Protein AF-A0A6A4ZHP5-F1 (afdb_monomer_lite)

Structure (mmCIF, N/CA/C/O backbone):
data_AF-A0A6A4ZHP5-F1
#
_entry.id   AF-A0A6A4ZHP5-F1
#
loop_
_atom_site.group_PDB
_atom_site.id
_atom_site.type_symbol
_atom_site.label_atom_id
_atom_site.label_alt_id
_atom_site.label_comp_id
_atom_site.label_asym_id
_atom_site.label_entity_id
_atom_site.label_seq_id
_atom_site.pdbx_PDB_ins_code
_atom_site.Cartn_x
_atom_site.Cartn_y
_atom_site.Cartn_z
_atom_site.occupancy
_atom_site.B_iso_or_equiv
_atom_site.auth_seq_id
_atom_site.auth_comp_id
_atom_site.auth_asym_id
_atom_site.auth_atom_id
_atom_site.pdbx_PDB_model_num
ATOM 1 N N . MET A 1 1 ? -19.945 21.975 -15.668 1.00 64.31 1 MET A N 1
ATOM 2 C CA . MET A 1 1 ? -19.377 21.337 -14.462 1.00 64.31 1 MET A CA 1
ATOM 3 C C . MET A 1 1 ? -17.873 21.334 -14.611 1.00 64.31 1 MET A C 1
ATOM 5 O O . MET A 1 1 ? -17.403 20.970 -15.682 1.00 64.31 1 MET A O 1
ATOM 9 N N . THR A 1 2 ? -17.141 21.791 -13.599 1.00 82.12 2 THR A N 1
ATOM 10 C CA . THR A 1 2 ? -15.675 21.732 -13.594 1.00 82.12 2 THR A CA 1
ATOM 11 C C . THR A 1 2 ? -15.256 20.281 -13.380 1.00 82.12 2 THR A C 1
ATOM 13 O O . THR A 1 2 ? -15.701 19.656 -12.421 1.00 82.12 2 THR A O 1
ATOM 16 N N . VAL A 1 3 ? -14.464 19.745 -14.304 1.00 91.56 3 VAL A N 1
ATOM 17 C CA . VAL A 1 3 ? -13.894 18.395 -14.232 1.00 91.56 3 VAL A CA 1
ATOM 18 C C . VAL A 1 3 ? -12.444 18.547 -13.797 1.00 91.56 3 VAL A C 1
ATOM 20 O O . VAL A 1 3 ? -11.725 19.368 -14.368 1.00 91.56 3 VAL A O 1
ATOM 23 N N . MET A 1 4 ? -12.025 17.795 -12.784 1.00 93.75 4 MET A N 1
ATOM 24 C CA . MET A 1 4 ? -10.679 17.873 -12.210 1.00 93.75 4 MET A CA 1
ATOM 25 C C . MET A 1 4 ? -10.037 16.482 -12.173 1.00 93.75 4 MET A C 1
ATOM 27 O O . MET A 1 4 ? -10.766 15.489 -12.105 1.00 93.75 4 MET A O 1
ATOM 31 N N . PRO A 1 5 ? -8.698 16.371 -12.219 1.00 94.12 5 PRO A N 1
ATOM 32 C CA . PRO A 1 5 ? -8.021 15.100 -11.975 1.00 94.12 5 PRO A CA 1
ATOM 33 C C . PRO A 1 5 ? -8.357 14.546 -10.586 1.00 94.12 5 PRO A C 1
ATOM 35 O O . PRO A 1 5 ? -8.621 15.308 -9.654 1.00 94.12 5 PRO A O 1
ATOM 38 N N . THR A 1 6 ? -8.336 13.221 -10.441 1.00 92.00 6 THR A N 1
ATOM 39 C CA . THR A 1 6 ? -8.418 12.595 -9.111 1.00 92.00 6 THR A CA 1
ATOM 40 C C . THR A 1 6 ? -7.219 12.986 -8.245 1.00 92.00 6 THR A C 1
ATOM 42 O O . THR A 1 6 ? -6.143 13.257 -8.776 1.00 92.00 6 THR A O 1
ATOM 45 N N . GLU A 1 7 ? -7.366 12.940 -6.915 1.00 89.81 7 GLU A N 1
ATOM 46 C CA . GLU A 1 7 ? -6.247 13.123 -5.969 1.00 89.81 7 GLU A CA 1
ATOM 47 C C . GLU A 1 7 ? -5.027 12.278 -6.368 1.00 89.81 7 GLU A C 1
ATOM 49 O O . GLU A 1 7 ? -3.909 12.780 -6.464 1.00 89.81 7 GLU A O 1
ATOM 54 N N . MET A 1 8 ? -5.279 11.010 -6.696 1.00 90.25 8 MET A N 1
ATOM 55 C CA . MET A 1 8 ? -4.262 10.035 -7.081 1.00 90.25 8 MET A CA 1
ATOM 56 C C . MET A 1 8 ? -3.507 10.410 -8.358 1.00 90.25 8 MET A C 1
ATOM 58 O O . MET A 1 8 ? -2.338 10.055 -8.503 1.00 90.25 8 MET A O 1
ATOM 62 N N . ASP A 1 9 ? -4.164 11.098 -9.295 1.00 92.44 9 ASP A N 1
ATOM 63 C CA . ASP A 1 9 ? -3.526 11.577 -10.520 1.00 92.44 9 ASP A CA 1
ATOM 64 C C . ASP A 1 9 ? -2.782 12.897 -10.320 1.00 92.44 9 ASP A C 1
ATOM 66 O O . ASP A 1 9 ? -1.749 13.091 -10.955 1.00 92.44 9 ASP A O 1
ATOM 70 N N . VAL A 1 10 ? -3.250 13.781 -9.429 1.00 94.25 10 VAL A N 1
ATOM 71 C CA . VAL A 1 10 ? -2.556 15.047 -9.121 1.00 94.25 10 VAL A CA 1
ATOM 72 C C . VAL A 1 10 ? -1.164 14.785 -8.544 1.00 94.25 10 VAL A C 1
ATOM 74 O O . VAL A 1 10 ? -0.199 15.447 -8.923 1.00 94.25 10 VAL A O 1
ATOM 77 N N . VAL A 1 11 ? -1.046 13.800 -7.652 1.00 95.06 11 VAL A N 1
ATOM 78 C CA . VAL A 1 11 ? 0.219 13.463 -6.976 1.00 95.06 11 VAL A CA 1
ATOM 79 C C . VAL A 1 11 ? 1.070 12.443 -7.741 1.00 95.06 11 VAL A C 1
ATOM 81 O O . VAL A 1 11 ? 2.135 12.020 -7.288 1.00 95.06 11 VAL A O 1
ATOM 84 N N . ARG A 1 12 ? 0.614 12.003 -8.915 1.00 94.94 12 ARG A N 1
ATOM 85 C CA . ARG A 1 12 ? 1.271 10.944 -9.675 1.00 94.94 12 ARG A CA 1
ATOM 86 C C . ARG A 1 12 ? 2.655 11.381 -10.148 1.00 94.94 12 ARG A C 1
ATOM 88 O O . ARG A 1 12 ? 2.782 12.343 -10.898 1.00 94.94 12 ARG A O 1
ATOM 95 N N . ARG A 1 13 ? 3.683 10.595 -9.805 1.00 94.88 13 ARG A N 1
ATOM 96 C CA . ARG A 1 13 ? 5.072 10.803 -10.250 1.00 94.88 13 ARG A CA 1
ATOM 97 C C . ARG A 1 13 ? 5.667 12.145 -9.801 1.00 94.88 13 ARG A C 1
ATOM 99 O O . ARG A 1 13 ? 6.522 12.677 -10.503 1.00 94.88 13 ARG A O 1
ATOM 106 N N . THR A 1 14 ? 5.248 12.690 -8.659 1.00 96.31 14 THR A N 1
ATOM 107 C CA . THR A 1 14 ? 5.722 13.993 -8.158 1.00 96.31 14 THR A CA 1
ATOM 108 C C . THR A 1 14 ? 6.628 13.902 -6.929 1.00 96.31 14 THR A C 1
ATOM 110 O O . THR A 1 14 ? 7.160 14.930 -6.511 1.00 96.31 14 THR A O 1
ATOM 113 N N . CYS A 1 15 ? 6.844 12.714 -6.351 1.00 97.81 15 CYS A N 1
ATOM 114 C CA . CYS A 1 15 ? 7.578 12.602 -5.096 1.00 97.81 15 CYS A CA 1
ATOM 115 C C . CYS A 1 15 ? 9.092 12.793 -5.280 1.00 97.81 15 CYS A C 1
ATOM 117 O O . CYS A 1 15 ? 9.663 13.744 -4.748 1.00 97.81 15 CYS A O 1
ATOM 119 N N . LEU A 1 16 ? 9.772 11.905 -6.006 1.00 97.81 16 LEU A N 1
ATOM 120 C CA . LEU A 1 16 ? 11.229 11.858 -6.140 1.00 97.81 16 LEU A CA 1
ATOM 121 C C . LEU A 1 16 ? 11.729 12.912 -7.137 1.00 97.81 16 LEU A C 1
ATOM 123 O O . LEU A 1 16 ? 11.866 12.673 -8.339 1.00 97.81 16 LEU A O 1
ATOM 127 N N . ASP A 1 17 ? 12.018 14.102 -6.626 1.00 96.31 17 ASP A N 1
ATOM 128 C CA . ASP A 1 17 ? 12.471 15.250 -7.410 1.00 96.31 17 ASP A CA 1
ATOM 129 C C . ASP A 1 17 ? 14.017 15.343 -7.526 1.00 96.31 17 ASP A C 1
ATOM 131 O O . ASP A 1 17 ? 14.753 14.649 -6.817 1.00 96.31 17 ASP A O 1
ATOM 135 N N . PRO A 1 18 ? 14.555 16.197 -8.423 1.00 96.38 18 PRO A N 1
ATOM 136 C CA . PRO A 1 18 ? 16.001 16.389 -8.557 1.00 96.38 18 PRO A CA 1
ATOM 137 C C . PRO A 1 18 ? 16.708 16.921 -7.299 1.00 96.38 18 PRO A C 1
ATOM 139 O O . PRO A 1 18 ? 17.892 16.639 -7.114 1.00 96.38 18 PRO A O 1
ATOM 142 N N . ALA A 1 19 ? 16.019 17.686 -6.446 1.00 97.19 19 ALA A N 1
ATOM 143 C CA . ALA A 1 19 ? 16.612 18.239 -5.230 1.00 97.19 19 ALA A CA 1
ATOM 144 C C . ALA A 1 19 ? 16.849 17.138 -4.188 1.00 97.19 19 ALA A C 1
ATOM 146 O O . ALA A 1 19 ? 17.916 17.093 -3.576 1.00 97.19 19 ALA A O 1
ATOM 147 N N . TRP A 1 20 ? 15.904 16.204 -4.054 1.00 97.62 20 TRP A N 1
ATOM 148 C CA . TRP A 1 20 ? 16.068 14.996 -3.255 1.00 97.62 20 TRP A CA 1
ATOM 149 C C . TRP A 1 20 ? 17.266 14.171 -3.731 1.00 97.62 20 TRP A C 1
ATOM 151 O O . TRP A 1 20 ? 18.124 13.836 -2.919 1.00 97.62 20 TRP A O 1
ATOM 161 N N . VAL A 1 21 ? 17.387 13.920 -5.042 1.00 97.81 21 VAL A N 1
ATOM 162 C CA . VAL A 1 21 ? 18.529 13.172 -5.603 1.00 97.81 21 VAL A CA 1
ATOM 163 C C . VAL A 1 21 ? 19.854 13.814 -5.204 1.00 97.81 21 VAL A C 1
ATOM 165 O O . VAL A 1 21 ? 20.741 13.124 -4.706 1.00 97.81 21 VAL A O 1
ATOM 168 N N . ALA A 1 22 ? 19.986 15.130 -5.398 1.00 97.25 22 ALA A N 1
ATOM 169 C CA . ALA A 1 22 ? 21.209 15.857 -5.073 1.00 97.25 22 ALA A CA 1
ATOM 170 C C . ALA A 1 22 ? 21.528 15.808 -3.568 1.00 97.25 22 ALA A C 1
ATOM 172 O O . ALA A 1 22 ? 22.670 15.547 -3.190 1.00 97.25 22 ALA A O 1
ATOM 173 N N . ALA A 1 23 ? 20.522 16.010 -2.712 1.00 97.38 23 ALA A N 1
ATOM 174 C CA . ALA A 1 23 ? 20.688 15.981 -1.262 1.00 97.38 23 ALA A CA 1
ATOM 175 C C . ALA A 1 23 ? 21.082 14.586 -0.751 1.00 97.38 23 ALA A C 1
ATOM 177 O O . ALA A 1 23 ? 22.018 14.455 0.039 1.00 97.38 23 ALA A O 1
ATOM 178 N N . THR A 1 24 ? 20.413 13.534 -1.227 1.00 97.44 24 THR A N 1
ATOM 179 C CA . THR A 1 24 ? 20.706 12.152 -0.831 1.00 97.44 24 THR A CA 1
ATOM 180 C C . THR A 1 24 ? 22.068 11.696 -1.356 1.00 97.44 24 THR A C 1
ATOM 182 O O . THR A 1 24 ? 22.824 11.085 -0.605 1.00 97.44 24 THR A O 1
ATOM 185 N N . ALA A 1 25 ? 22.437 12.053 -2.590 1.00 97.12 25 ALA A N 1
ATOM 186 C CA . ALA A 1 25 ? 23.766 11.778 -3.143 1.00 97.12 25 ALA A CA 1
ATOM 187 C C . ALA A 1 25 ? 24.886 12.413 -2.312 1.00 97.12 25 ALA A C 1
ATOM 189 O O . ALA A 1 25 ? 25.850 11.738 -1.950 1.00 97.12 25 ALA A O 1
ATOM 190 N N . ALA A 1 26 ? 24.720 13.690 -1.952 1.00 97.19 26 ALA A N 1
ATOM 191 C CA . ALA A 1 26 ? 25.665 14.406 -1.104 1.00 97.19 26 ALA A CA 1
ATOM 192 C C . ALA A 1 26 ? 25.759 13.783 0.296 1.00 97.19 26 ALA A C 1
ATOM 194 O O . ALA A 1 26 ? 26.859 13.562 0.796 1.00 97.19 26 ALA A O 1
ATOM 195 N N . SER A 1 27 ? 24.620 13.441 0.908 1.00 96.81 27 SER A N 1
ATOM 196 C CA . SER A 1 27 ? 24.581 12.822 2.238 1.00 96.81 27 SER A CA 1
ATOM 197 C C . SER A 1 27 ? 25.250 11.449 2.281 1.00 96.81 27 SER A C 1
ATOM 199 O O . SER A 1 27 ? 25.824 11.091 3.307 1.00 96.81 27 SER A O 1
ATOM 201 N N . LEU A 1 28 ? 25.139 10.664 1.210 1.00 95.50 28 LEU A N 1
ATOM 202 C CA . LEU A 1 28 ? 25.740 9.333 1.119 1.00 95.50 28 LEU A CA 1
ATOM 203 C C . LEU A 1 28 ? 27.168 9.364 0.559 1.00 95.50 28 LEU A C 1
ATOM 205 O O . LEU A 1 28 ? 27.837 8.334 0.565 1.00 95.50 28 LEU A O 1
ATOM 209 N N . ASN A 1 29 ? 27.637 10.525 0.091 1.00 96.56 29 ASN A N 1
ATOM 210 C CA . ASN A 1 29 ? 28.906 10.691 -0.612 1.00 96.56 29 ASN A CA 1
ATOM 211 C C . ASN A 1 29 ? 29.050 9.721 -1.804 1.00 96.56 29 ASN A C 1
ATOM 213 O O . ASN A 1 29 ? 30.068 9.047 -1.964 1.00 96.56 29 ASN A O 1
ATOM 217 N N . VAL A 1 30 ? 28.002 9.633 -2.629 1.00 95.69 30 VAL A N 1
ATOM 218 C CA . VAL A 1 30 ? 27.962 8.780 -3.827 1.00 95.69 30 VAL A CA 1
ATOM 219 C C . VAL A 1 30 ? 27.661 9.598 -5.076 1.00 95.69 30 VAL A C 1
ATOM 221 O O . VAL A 1 30 ? 26.936 10.589 -5.025 1.00 95.69 30 VAL A O 1
ATOM 224 N N . ASP A 1 31 ? 28.177 9.149 -6.218 1.00 95.50 31 ASP A N 1
ATOM 225 C CA . ASP A 1 31 ? 27.815 9.688 -7.528 1.00 95.50 31 ASP A CA 1
ATOM 226 C C . ASP A 1 31 ? 26.604 8.912 -8.099 1.00 95.50 31 ASP A C 1
ATOM 228 O O . ASP A 1 31 ? 26.705 7.701 -8.346 1.00 95.50 31 ASP A O 1
ATOM 232 N N . PRO A 1 32 ? 25.454 9.575 -8.337 1.00 94.06 32 PRO A N 1
ATOM 233 C CA . PRO A 1 32 ? 24.272 8.956 -8.945 1.00 94.06 32 PRO A CA 1
ATOM 234 C C . PRO A 1 32 ? 24.486 8.466 -10.383 1.00 94.06 32 PRO A C 1
ATOM 236 O O . PRO A 1 32 ? 23.697 7.677 -10.906 1.00 94.06 32 PRO A O 1
ATOM 239 N N . THR A 1 33 ? 25.521 8.972 -11.053 1.00 93.06 33 THR A N 1
ATOM 240 C CA . THR A 1 33 ? 25.839 8.671 -12.452 1.00 93.06 33 THR A CA 1
ATOM 241 C C . THR A 1 33 ? 26.941 7.632 -12.609 1.00 93.06 33 THR A C 1
ATOM 243 O O . THR A 1 33 ? 27.151 7.147 -13.724 1.00 93.06 33 THR A O 1
ATOM 246 N N . ALA A 1 34 ? 27.593 7.242 -11.509 1.00 96.00 34 ALA A N 1
ATOM 247 C CA . ALA A 1 34 ? 28.672 6.271 -11.534 1.00 96.00 34 ALA A CA 1
ATOM 248 C C . ALA A 1 34 ? 28.201 4.914 -12.069 1.00 96.00 34 ALA A C 1
ATOM 250 O O . ALA A 1 34 ? 27.110 4.424 -11.747 1.00 96.00 34 ALA A O 1
ATOM 251 N N . ARG A 1 35 ? 29.062 4.300 -12.881 1.00 95.69 35 ARG A N 1
ATOM 252 C CA . ARG A 1 35 ? 28.829 3.006 -13.518 1.00 95.69 35 ARG A CA 1
ATOM 253 C C . ARG A 1 35 ? 29.915 2.014 -13.140 1.00 95.69 35 ARG A C 1
ATOM 255 O O . ARG A 1 35 ? 31.073 2.384 -12.959 1.00 95.69 35 ARG A O 1
ATOM 262 N N . ASP A 1 36 ? 29.522 0.755 -13.037 1.00 96.38 36 ASP A N 1
ATOM 263 C CA . ASP A 1 36 ? 30.441 -0.359 -12.876 1.00 96.38 36 ASP A CA 1
ATOM 264 C C . ASP A 1 36 ? 31.328 -0.489 -14.131 1.00 96.38 36 ASP A C 1
ATOM 266 O O . ASP A 1 36 ? 30.802 -0.520 -15.244 1.00 96.38 36 ASP A O 1
ATOM 270 N N . PRO A 1 37 ? 32.661 -0.581 -14.005 1.00 94.81 37 PRO A N 1
ATOM 271 C CA . PRO A 1 37 ? 33.558 -0.582 -15.160 1.00 94.81 37 PRO A CA 1
ATOM 272 C C . PRO A 1 37 ? 33.481 -1.859 -16.011 1.00 94.81 37 PRO A C 1
ATOM 274 O O . PRO A 1 37 ? 33.929 -1.847 -17.155 1.00 94.81 37 PRO A O 1
ATOM 277 N N . THR A 1 38 ? 32.935 -2.957 -15.478 1.00 94.31 38 THR A N 1
ATOM 278 C CA . THR A 1 38 ? 32.876 -4.254 -16.173 1.00 94.31 38 THR A CA 1
ATOM 279 C C . THR A 1 38 ? 31.563 -4.417 -16.928 1.00 94.31 38 THR A C 1
ATOM 281 O O . THR A 1 38 ? 31.530 -4.841 -18.079 1.00 94.31 38 THR A O 1
ATOM 284 N N . THR A 1 39 ? 30.463 -4.087 -16.263 1.00 95.31 39 THR A N 1
ATOM 285 C CA . THR A 1 39 ? 29.099 -4.285 -16.756 1.00 95.31 39 THR A CA 1
ATOM 286 C C . THR A 1 39 ? 28.485 -3.003 -17.289 1.00 95.31 39 THR A C 1
ATOM 288 O O . THR A 1 39 ? 27.449 -3.061 -17.937 1.00 95.31 39 THR A O 1
ATOM 291 N N . ASN A 1 40 ? 29.078 -1.842 -17.015 1.00 95.06 40 ASN A N 1
ATOM 292 C CA . ASN A 1 40 ? 28.536 -0.522 -17.330 1.00 95.06 40 ASN A CA 1
ATOM 293 C C . ASN A 1 40 ? 27.160 -0.233 -16.693 1.00 95.06 40 ASN A C 1
ATOM 295 O O . ASN A 1 40 ? 26.507 0.743 -17.064 1.00 95.06 40 ASN A O 1
ATOM 299 N N . ALA A 1 41 ? 26.688 -1.057 -15.753 1.00 95.12 41 ALA A N 1
ATOM 300 C CA . ALA A 1 41 ? 25.452 -0.813 -15.010 1.00 95.12 41 ALA A CA 1
ATOM 301 C C . ALA A 1 41 ? 25.647 0.334 -14.010 1.00 95.12 41 ALA A C 1
ATOM 303 O O . ALA A 1 41 ? 26.755 0.549 -13.519 1.00 95.12 41 ALA A O 1
ATOM 304 N N . LYS A 1 42 ? 24.593 1.091 -13.696 1.00 93.62 42 LYS A N 1
ATOM 305 C CA . LYS A 1 42 ? 24.662 2.130 -12.661 1.00 93.62 42 LYS A CA 1
ATOM 306 C C . LYS A 1 42 ? 24.900 1.501 -11.294 1.00 93.62 42 LYS A C 1
ATOM 308 O O . LYS A 1 42 ? 24.224 0.547 -10.923 1.00 93.62 42 LYS A O 1
ATOM 313 N N . LEU A 1 43 ? 25.797 2.102 -10.515 1.00 94.12 43 LEU A N 1
ATOM 314 C CA . LEU A 1 43 ? 26.058 1.681 -9.135 1.00 94.12 43 LEU A CA 1
ATOM 315 C C . LEU A 1 43 ? 24.928 2.095 -8.179 1.00 94.12 43 LEU A C 1
ATOM 317 O O . LEU A 1 43 ? 24.649 1.391 -7.217 1.00 94.12 43 LEU A O 1
ATOM 321 N N . ASN A 1 44 ? 24.249 3.210 -8.472 1.00 94.12 44 ASN A N 1
ATOM 322 C CA . ASN A 1 44 ? 23.130 3.741 -7.686 1.00 94.12 44 ASN A CA 1
ATOM 323 C C . ASN A 1 44 ? 21.883 3.930 -8.576 1.00 94.12 44 ASN A C 1
ATOM 325 O O . ASN A 1 44 ? 21.459 5.062 -8.821 1.00 94.12 44 ASN A O 1
ATOM 329 N N . PRO A 1 45 ? 21.288 2.849 -9.118 1.00 92.38 45 PRO A N 1
ATOM 330 C CA . PRO A 1 45 ? 20.295 2.934 -10.194 1.00 92.38 45 PRO A CA 1
ATOM 331 C C . PRO A 1 45 ? 18.992 3.641 -9.795 1.00 92.38 45 PRO A C 1
ATOM 333 O O . PRO A 1 45 ? 18.285 4.141 -10.672 1.00 92.38 45 PRO A O 1
ATOM 336 N N . TYR A 1 46 ? 18.674 3.708 -8.499 1.00 93.75 46 TYR A N 1
ATOM 337 C CA . TYR A 1 46 ? 17.438 4.312 -7.981 1.00 93.75 46 TYR A CA 1
ATOM 338 C C . TYR A 1 46 ? 17.621 5.709 -7.403 1.00 93.75 46 TYR A C 1
ATOM 340 O O . TYR A 1 46 ? 16.632 6.361 -7.072 1.00 93.75 46 TYR A O 1
ATOM 348 N N . LEU A 1 47 ? 18.859 6.195 -7.308 1.00 94.38 47 LEU A N 1
ATOM 349 C CA . LEU A 1 47 ? 19.140 7.559 -6.887 1.00 94.38 47 LEU A CA 1
ATOM 350 C C . LEU A 1 47 ? 18.946 8.503 -8.079 1.00 94.38 47 LEU A C 1
ATOM 352 O O . LEU A 1 47 ? 19.885 8.986 -8.704 1.00 94.38 47 LEU A O 1
ATOM 35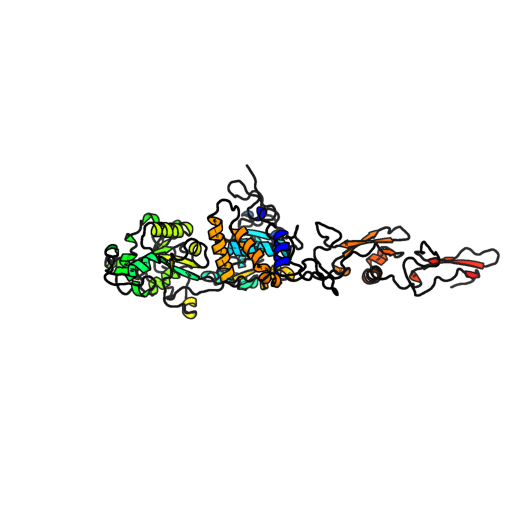6 N N . ARG A 1 48 ? 17.690 8.687 -8.469 1.00 93.00 48 ARG A N 1
ATOM 357 C CA . ARG A 1 48 ? 17.287 9.377 -9.696 1.00 93.00 48 ARG A CA 1
ATOM 358 C C . ARG A 1 48 ? 15.955 10.073 -9.493 1.00 93.00 48 ARG A C 1
ATOM 360 O O . ARG A 1 48 ? 15.166 9.675 -8.644 1.00 93.00 48 ARG A O 1
ATOM 367 N N . ARG A 1 49 ? 15.682 11.073 -10.331 1.00 94.19 49 ARG A N 1
ATOM 368 C CA . ARG A 1 49 ? 14.345 11.662 -10.386 1.00 94.19 49 ARG A CA 1
ATOM 369 C C . ARG A 1 49 ? 13.329 10.613 -10.837 1.00 94.19 49 ARG A C 1
ATOM 371 O O . ARG A 1 49 ? 13.688 9.679 -11.563 1.00 94.19 49 ARG A O 1
ATOM 378 N N . THR A 1 50 ? 12.082 10.848 -10.458 1.00 95.44 50 THR A N 1
ATOM 379 C CA . THR A 1 50 ? 10.897 10.106 -10.878 1.00 95.44 50 THR A CA 1
ATOM 380 C C . THR A 1 50 ? 10.927 9.716 -12.356 1.00 95.44 50 THR A C 1
ATOM 382 O O . THR A 1 50 ? 11.346 10.481 -13.236 1.00 95.44 50 THR A O 1
ATOM 385 N N . LEU A 1 51 ? 10.486 8.491 -12.632 1.00 94.88 51 LEU A N 1
ATOM 386 C CA . LEU A 1 51 ? 10.289 8.013 -13.989 1.00 94.88 51 LEU A CA 1
ATOM 387 C C . LEU A 1 51 ? 9.234 8.856 -14.725 1.00 94.88 51 LEU A C 1
ATOM 389 O O . LEU A 1 51 ? 8.142 9.054 -14.193 1.00 94.88 51 LEU A O 1
ATOM 393 N N . PRO A 1 52 ? 9.503 9.288 -15.970 1.00 91.12 52 PRO A N 1
ATOM 394 C CA . PRO A 1 52 ? 8.551 10.087 -16.745 1.00 91.12 52 PRO A CA 1
ATOM 395 C C . PRO A 1 52 ? 7.348 9.285 -17.273 1.00 91.12 52 PRO A C 1
ATOM 397 O O . PRO A 1 52 ? 6.326 9.882 -17.591 1.00 91.12 52 PRO A O 1
ATOM 400 N N . ALA A 1 53 ? 7.456 7.957 -17.387 1.00 92.88 53 ALA A N 1
ATOM 401 C CA . ALA A 1 53 ? 6.402 7.072 -17.882 1.00 92.88 53 ALA A CA 1
ATOM 402 C C . ALA A 1 53 ? 6.553 5.648 -17.310 1.00 92.88 53 ALA A C 1
ATOM 404 O O . ALA A 1 53 ? 7.529 5.334 -16.621 1.00 92.88 53 ALA A O 1
ATOM 405 N N . ALA A 1 54 ? 5.582 4.773 -17.570 1.00 94.62 54 ALA A N 1
ATOM 406 C CA . ALA A 1 54 ? 5.705 3.358 -17.237 1.00 94.62 54 ALA A CA 1
ATOM 407 C C . ALA A 1 54 ? 6.733 2.656 -18.138 1.00 94.62 54 ALA A C 1
ATOM 409 O O . ALA A 1 54 ? 6.791 2.890 -19.343 1.00 94.62 54 ALA A O 1
ATOM 410 N N . ARG A 1 55 ? 7.530 1.779 -17.527 1.00 92.75 55 ARG A N 1
ATOM 411 C CA . ARG A 1 55 ? 8.443 0.818 -18.162 1.00 92.75 55 ARG A CA 1
ATOM 412 C C . ARG A 1 55 ? 7.752 -0.504 -18.456 1.00 92.75 55 ARG A C 1
ATOM 414 O O . ARG A 1 55 ? 8.017 -1.145 -19.465 1.00 92.75 55 ARG A O 1
ATOM 421 N N . PHE A 1 56 ? 6.888 -0.920 -17.540 1.00 94.25 56 PHE A N 1
ATOM 422 C CA . PHE A 1 56 ? 6.293 -2.243 -17.537 1.00 94.25 56 PHE A CA 1
ATOM 423 C C . PHE A 1 56 ? 4.776 -2.137 -17.444 1.00 94.25 56 PHE A C 1
ATOM 425 O O . PHE A 1 56 ? 4.229 -1.176 -16.899 1.00 94.25 56 PHE A O 1
ATOM 432 N N . GLN A 1 57 ? 4.104 -3.146 -17.987 1.00 94.19 57 GLN A N 1
ATOM 433 C CA . GLN A 1 57 ? 2.656 -3.287 -17.928 1.00 94.19 57 GLN A CA 1
ATOM 434 C C . GLN A 1 57 ? 2.303 -4.588 -17.221 1.00 94.19 57 GLN A C 1
ATOM 436 O O . GLN A 1 57 ? 2.965 -5.608 -17.410 1.00 94.19 57 GLN A O 1
ATOM 441 N N . VAL A 1 58 ? 1.226 -4.564 -16.443 1.00 95.81 58 VAL A N 1
ATOM 442 C CA . VAL A 1 58 ? 0.683 -5.769 -15.817 1.00 95.81 58 VAL A CA 1
ATOM 443 C C . VAL A 1 58 ? -0.206 -6.500 -16.816 1.00 95.81 58 VAL A C 1
ATOM 445 O O . VAL A 1 58 ? -1.194 -5.955 -17.311 1.00 95.81 58 VAL A O 1
ATOM 448 N N . SER A 1 59 ? 0.131 -7.759 -17.092 1.00 93.19 59 SER A N 1
ATOM 449 C CA . SER A 1 59 ? -0.673 -8.625 -17.951 1.00 93.19 59 SER A CA 1
ATOM 450 C C . SER A 1 59 ? -1.803 -9.275 -17.152 1.00 93.19 59 SER A C 1
ATOM 452 O O . SER A 1 59 ? -1.622 -10.311 -16.514 1.00 93.19 59 SER A O 1
ATOM 454 N N . ASP A 1 60 ? -2.988 -8.667 -17.192 1.00 94.75 60 ASP A N 1
ATOM 455 C CA . ASP A 1 60 ? -4.219 -9.271 -16.685 1.00 94.75 60 ASP A CA 1
ATOM 456 C C . ASP A 1 60 ? -5.385 -8.981 -17.634 1.00 94.75 60 ASP A C 1
ATOM 458 O O . ASP A 1 60 ? -5.915 -7.874 -17.691 1.00 94.75 60 ASP A O 1
ATOM 462 N N . SER A 1 61 ? -5.826 -10.004 -18.367 1.00 92.56 61 SER A N 1
ATOM 463 C CA . SER A 1 61 ? -6.957 -9.889 -19.300 1.00 92.56 61 SER A CA 1
ATOM 464 C C . SER A 1 61 ? -8.271 -9.453 -18.646 1.00 92.56 61 SER A C 1
ATOM 466 O O . SER A 1 61 ? -9.189 -9.030 -19.345 1.00 92.56 61 SER A O 1
ATOM 468 N N . ARG A 1 62 ? -8.402 -9.557 -17.316 1.00 93.25 62 ARG A N 1
ATOM 469 C CA . ARG A 1 62 ? -9.612 -9.133 -16.611 1.00 93.25 62 ARG A CA 1
ATOM 470 C C . ARG A 1 62 ? -9.768 -7.619 -16.687 1.00 93.25 62 ARG A C 1
ATOM 472 O O . ARG A 1 62 ? -10.875 -7.171 -16.951 1.00 93.25 62 ARG A O 1
ATOM 479 N N . THR A 1 63 ? -8.695 -6.841 -16.543 1.00 93.38 63 THR A N 1
ATOM 480 C CA . THR A 1 63 ? -8.763 -5.368 -16.460 1.00 93.38 63 THR A CA 1
ATOM 481 C C . THR A 1 63 ? -9.131 -4.680 -17.777 1.00 93.38 63 THR A C 1
ATOM 483 O O . THR A 1 63 ? -9.482 -3.504 -17.767 1.00 93.38 63 THR A O 1
ATOM 486 N N . SER A 1 64 ? -9.114 -5.399 -18.903 1.00 90.50 64 SER A N 1
ATOM 487 C CA . SER A 1 64 ? -9.509 -4.889 -20.223 1.00 90.50 64 SER A CA 1
ATOM 488 C C . SER A 1 64 ? -10.926 -5.292 -20.653 1.00 90.50 64 SER A C 1
ATOM 490 O O . SER A 1 64 ? -11.354 -4.969 -21.763 1.00 90.50 64 SER A O 1
ATOM 492 N N . ARG A 1 65 ? -11.681 -6.003 -19.803 1.00 88.50 65 ARG A N 1
ATOM 493 C CA . ARG A 1 65 ? -13.026 -6.486 -20.151 1.00 88.50 65 ARG A CA 1
ATOM 494 C C . ARG A 1 65 ? -14.053 -5.344 -20.180 1.00 88.50 65 ARG A C 1
ATOM 496 O O . ARG A 1 65 ? -14.110 -4.558 -19.236 1.00 88.50 65 ARG A O 1
ATOM 503 N N . PRO A 1 66 ? -14.945 -5.292 -21.186 1.00 86.75 66 PRO A N 1
ATOM 504 C CA . PRO A 1 66 ? -16.035 -4.320 -21.205 1.00 86.75 66 PRO A CA 1
ATOM 505 C C . PRO A 1 66 ? -16.945 -4.437 -19.971 1.00 86.75 66 PRO A C 1
ATOM 507 O O . PRO A 1 66 ? -17.310 -5.541 -19.569 1.00 86.75 66 PRO A O 1
ATOM 510 N N . GLY A 1 67 ? -17.333 -3.297 -19.392 1.00 84.88 67 GLY A N 1
ATOM 511 C CA . GLY A 1 67 ? -18.274 -3.225 -18.264 1.00 84.88 67 GLY A CA 1
ATOM 512 C C . GLY A 1 67 ? -17.684 -3.565 -16.890 1.00 84.88 67 GLY A C 1
ATOM 513 O O . GLY A 1 67 ? -18.421 -3.589 -15.902 1.00 84.88 67 GLY A O 1
ATOM 514 N N . ILE A 1 68 ? -16.377 -3.813 -16.796 1.00 88.69 68 ILE A N 1
ATOM 515 C CA . ILE A 1 68 ? -15.703 -4.059 -15.520 1.00 88.69 68 ILE A CA 1
ATOM 516 C C . ILE A 1 68 ? -15.713 -2.817 -14.616 1.00 88.69 68 ILE A C 1
ATOM 518 O O . ILE A 1 68 ? -15.775 -1.692 -15.097 1.00 88.69 68 ILE A O 1
ATOM 522 N N . TYR A 1 69 ? -15.720 -3.029 -13.300 1.00 87.25 69 TYR A N 1
ATOM 523 C CA . TYR A 1 69 ? -15.923 -2.027 -12.244 1.00 87.25 69 TYR A CA 1
ATOM 524 C C . TYR A 1 69 ? -17.264 -1.290 -12.305 1.00 87.25 69 TYR A C 1
ATOM 526 O O . TYR A 1 69 ? -17.414 -0.224 -11.717 1.00 87.25 69 TYR A O 1
ATOM 534 N N . THR A 1 70 ? -18.263 -1.857 -12.983 1.00 85.19 70 THR A N 1
ATOM 535 C CA . THR A 1 70 ? -19.615 -1.293 -13.037 1.00 85.19 70 THR A CA 1
ATOM 536 C C . THR A 1 70 ? -20.650 -2.289 -12.530 1.00 85.19 70 THR A C 1
ATOM 538 O O . THR A 1 70 ? -20.448 -3.506 -12.552 1.00 85.19 70 THR A O 1
ATOM 541 N N . SER A 1 71 ? -21.822 -1.781 -12.142 1.00 83.19 71 SER A N 1
ATOM 542 C CA . SER A 1 71 ? -22.963 -2.620 -11.756 1.00 83.19 71 SER A CA 1
ATOM 543 C C . SER A 1 71 ? -23.374 -3.616 -12.846 1.00 83.19 71 SER A C 1
ATOM 545 O O . SER A 1 71 ? -23.871 -4.688 -12.514 1.00 83.19 71 SER A O 1
ATOM 547 N N . THR A 1 72 ? -23.113 -3.321 -14.126 1.00 85.31 72 THR A N 1
ATOM 548 C CA . THR A 1 72 ? -23.459 -4.208 -15.250 1.00 85.31 72 THR A CA 1
ATOM 549 C C . THR A 1 72 ? -22.674 -5.518 -15.258 1.00 85.31 72 THR A C 1
ATOM 551 O O . THR A 1 72 ? -23.179 -6.521 -15.755 1.00 85.31 72 THR A O 1
ATOM 554 N N . CYS A 1 73 ? -21.487 -5.558 -14.646 1.00 85.19 73 CYS A N 1
ATOM 555 C CA . CYS A 1 73 ? -20.757 -6.811 -14.461 1.00 85.19 73 CYS A CA 1
ATOM 556 C C . CYS A 1 73 ? -21.365 -7.679 -13.338 1.00 85.19 73 CYS A C 1
ATOM 558 O O . CYS A 1 73 ? -21.112 -8.878 -13.265 1.00 85.19 73 CYS A O 1
ATOM 560 N N . GLY A 1 74 ? -22.206 -7.099 -12.476 1.00 78.38 74 GLY A N 1
ATOM 561 C CA . GLY A 1 74 ? -22.790 -7.756 -11.302 1.00 78.38 74 GLY A CA 1
ATOM 562 C C . GLY A 1 74 ? -22.158 -7.320 -9.980 1.00 78.38 74 GLY A C 1
ATOM 563 O O . GLY A 1 74 ? -22.560 -7.798 -8.922 1.00 78.38 74 GLY A O 1
ATOM 564 N N . TYR A 1 75 ? -21.185 -6.405 -10.019 1.00 79.62 75 TYR A N 1
ATOM 565 C CA . TYR A 1 75 ? -20.600 -5.792 -8.833 1.00 79.62 75 TYR A CA 1
ATOM 566 C C . TYR A 1 75 ? -19.961 -4.448 -9.178 1.00 79.62 75 TYR A C 1
ATOM 568 O O . TYR A 1 75 ? -19.092 -4.379 -10.043 1.00 79.62 75 TYR A O 1
ATOM 576 N N . ASN A 1 76 ? -20.381 -3.388 -8.490 1.00 79.19 76 ASN A N 1
ATOM 577 C CA . ASN A 1 76 ? -19.872 -2.039 -8.710 1.00 79.19 76 ASN A CA 1
ATOM 578 C C . ASN A 1 76 ? -18.814 -1.684 -7.662 1.00 79.19 76 ASN A C 1
ATOM 580 O O . ASN A 1 76 ? -19.079 -1.819 -6.465 1.00 79.19 76 ASN A O 1
ATOM 584 N N . ARG A 1 77 ? -17.656 -1.175 -8.092 1.00 83.69 77 ARG A N 1
ATOM 585 C CA . ARG A 1 77 ? -16.669 -0.559 -7.196 1.00 83.69 77 ARG A CA 1
ATOM 586 C C . ARG A 1 77 ? -16.028 0.653 -7.860 1.00 83.69 77 ARG A C 1
ATOM 588 O O . ARG A 1 77 ? -15.634 0.541 -9.017 1.00 83.69 77 ARG A O 1
ATOM 595 N N . PRO A 1 78 ? -15.879 1.778 -7.138 1.00 86.94 78 PRO A N 1
ATOM 596 C CA . PRO A 1 78 ? -15.107 2.906 -7.633 1.00 86.94 78 PRO A CA 1
ATOM 597 C C . PRO A 1 78 ? -13.664 2.489 -7.925 1.00 86.94 78 PRO A C 1
ATOM 599 O O . PRO A 1 78 ? -12.998 1.902 -7.065 1.00 86.94 78 PRO A O 1
ATOM 602 N N . ILE A 1 79 ? -13.203 2.823 -9.128 1.00 90.69 79 ILE A N 1
ATOM 603 C CA . ILE A 1 79 ? -11.817 2.675 -9.555 1.00 90.69 79 ILE A CA 1
ATOM 604 C C . ILE A 1 79 ? -11.325 3.974 -10.191 1.00 90.69 79 ILE A C 1
ATOM 606 O O . ILE A 1 79 ? -12.048 4.612 -10.958 1.00 90.69 79 ILE A O 1
ATOM 610 N N . SER A 1 80 ? -10.079 4.320 -9.886 1.00 93.75 80 SER A N 1
ATOM 611 C CA . SER A 1 80 ? -9.353 5.442 -10.468 1.00 93.75 80 SER A CA 1
ATOM 612 C C . SER A 1 80 ? -8.122 4.914 -11.200 1.00 93.75 80 SER A C 1
ATOM 614 O O . SER A 1 80 ? -7.130 4.512 -10.586 1.00 93.75 80 SER A O 1
ATOM 616 N N . GLY A 1 81 ? -8.224 4.858 -12.523 1.00 95.25 81 GLY A N 1
ATOM 617 C CA . GLY A 1 81 ? -7.146 4.569 -13.459 1.00 95.25 81 GLY A CA 1
ATOM 618 C C . GLY A 1 81 ? -6.244 5.773 -13.723 1.00 95.25 81 GLY A C 1
ATOM 619 O O . GLY A 1 81 ? -6.339 6.799 -13.058 1.00 95.25 81 GLY A O 1
ATOM 620 N N . ILE A 1 82 ? -5.351 5.645 -14.704 1.00 95.75 82 ILE A N 1
ATOM 621 C CA . ILE A 1 82 ? -4.459 6.735 -15.118 1.00 95.75 82 ILE A CA 1
ATOM 622 C C . ILE A 1 82 ? -5.259 7.801 -15.865 1.00 95.75 82 ILE A C 1
ATOM 624 O O . ILE A 1 82 ? -5.904 7.492 -16.870 1.00 95.75 82 ILE A O 1
ATOM 628 N N . GLY A 1 83 ? -5.189 9.050 -15.401 1.00 95.38 83 GLY A N 1
ATOM 629 C CA . GLY A 1 83 ? -5.930 10.165 -15.999 1.00 95.38 83 GLY A CA 1
ATOM 630 C C . GLY A 1 83 ? -7.427 10.139 -15.679 1.00 95.38 83 GLY A C 1
ATOM 631 O O . GLY A 1 83 ? -8.232 10.675 -16.443 1.00 95.38 83 GLY A O 1
ATOM 632 N N . ALA A 1 84 ? -7.802 9.488 -14.580 1.00 94.94 84 ALA A N 1
ATOM 633 C CA . ALA A 1 84 ? -9.144 9.530 -14.039 1.00 94.94 84 ALA A CA 1
ATOM 634 C C . ALA A 1 84 ? -9.508 10.954 -13.591 1.00 94.94 84 ALA A C 1
ATOM 636 O O . ALA A 1 84 ? -8.681 11.729 -13.098 1.00 94.94 84 ALA A O 1
ATOM 637 N N . THR A 1 85 ? -10.783 11.299 -13.738 1.00 95.38 85 THR A N 1
ATOM 638 C CA . THR A 1 85 ? -11.301 12.621 -13.383 1.00 95.38 85 THR A CA 1
ATOM 639 C C . THR A 1 85 ? -12.587 12.529 -12.583 1.00 95.38 85 THR A C 1
ATOM 641 O O . THR A 1 85 ? -13.371 11.585 -12.721 1.00 95.38 85 THR A O 1
ATOM 644 N N . VAL A 1 86 ? -12.805 13.541 -11.751 1.00 93.50 86 VAL A N 1
ATOM 645 C CA . VAL A 1 86 ? -13.969 13.686 -10.880 1.00 93.50 86 VAL A CA 1
ATOM 646 C C . VAL A 1 86 ? -14.659 15.028 -11.098 1.00 93.50 86 VAL A C 1
ATOM 648 O O . VAL A 1 86 ? -14.075 15.974 -11.639 1.00 93.50 86 VAL A O 1
ATOM 651 N N . ASP A 1 87 ? -15.924 15.103 -10.695 1.00 92.75 87 ASP A N 1
ATOM 652 C CA . ASP A 1 87 ? -16.651 16.363 -10.577 1.00 92.75 87 ASP A CA 1
ATOM 653 C C . ASP A 1 87 ? -16.252 17.116 -9.292 1.00 92.75 87 ASP A C 1
ATOM 655 O O . ASP A 1 87 ? -15.449 16.649 -8.483 1.00 92.75 87 ASP A O 1
ATOM 659 N N . ALA A 1 88 ? -16.834 18.299 -9.082 1.00 88.56 88 ALA A N 1
ATOM 660 C CA . ALA A 1 88 ? -16.586 19.111 -7.889 1.00 88.56 88 ALA A CA 1
ATOM 661 C C . ALA A 1 88 ? -17.015 18.444 -6.562 1.00 88.56 88 ALA A C 1
ATOM 663 O O . ALA A 1 88 ? -16.608 18.907 -5.502 1.00 88.56 88 ALA A O 1
ATOM 664 N N . ASN A 1 89 ? -17.818 17.377 -6.613 1.00 87.12 89 ASN A N 1
ATOM 665 C CA . ASN A 1 89 ? -18.269 16.614 -5.449 1.00 87.12 89 ASN A CA 1
ATOM 666 C C . ASN A 1 89 ? -17.437 15.333 -5.235 1.00 87.12 89 ASN A C 1
ATOM 668 O O . ASN A 1 89 ? -17.753 14.548 -4.345 1.00 87.12 89 ASN A O 1
ATOM 672 N N . GLY A 1 90 ? -16.407 15.096 -6.055 1.00 83.94 90 GLY A N 1
ATOM 673 C CA . GLY A 1 90 ? -15.575 13.894 -5.994 1.00 83.94 90 GLY A CA 1
ATOM 674 C C . GLY A 1 90 ? -16.176 12.666 -6.687 1.00 83.94 90 GLY A C 1
ATOM 675 O O . GLY A 1 90 ? -15.608 11.579 -6.588 1.00 83.94 90 GLY A O 1
ATOM 676 N N . ASN A 1 91 ? -17.293 12.799 -7.411 1.00 87.38 91 ASN A N 1
ATOM 677 C CA . ASN A 1 91 ? -17.861 11.678 -8.158 1.00 87.38 91 ASN A CA 1
ATOM 678 C C . ASN A 1 91 ? -17.050 11.422 -9.426 1.00 87.38 91 ASN A C 1
ATOM 680 O O . ASN A 1 91 ? -16.719 12.358 -10.153 1.00 87.38 91 ASN A O 1
ATOM 684 N N . ALA A 1 92 ? -16.783 10.151 -9.728 1.00 87.31 92 ALA A N 1
ATOM 685 C CA . ALA A 1 92 ? -16.065 9.761 -10.937 1.00 87.31 92 ALA A CA 1
ATOM 686 C C . ALA A 1 92 ? -16.811 10.217 -12.206 1.00 87.31 92 ALA A C 1
ATOM 688 O O . ALA A 1 92 ? -17.955 9.830 -12.442 1.00 87.31 92 ALA A O 1
ATOM 689 N N . VAL A 1 93 ? -16.131 11.012 -13.034 1.00 90.94 93 VAL A N 1
ATOM 690 C CA . VAL A 1 93 ? -16.582 11.444 -14.368 1.00 90.94 93 VAL A CA 1
ATOM 691 C C . VAL A 1 93 ? -15.937 10.573 -15.444 1.00 90.94 93 VAL A C 1
ATOM 693 O O . VAL A 1 93 ? -16.598 10.162 -16.395 1.00 90.94 93 VAL A O 1
ATOM 696 N N . ASN A 1 94 ? -14.650 10.261 -15.282 1.00 92.00 94 ASN A N 1
ATOM 697 C CA . ASN A 1 94 ? -13.901 9.349 -16.137 1.00 92.00 94 ASN A CA 1
ATOM 698 C C . ASN A 1 94 ? -13.034 8.438 -15.259 1.00 92.00 94 ASN A C 1
ATOM 700 O O . ASN A 1 94 ? -12.328 8.922 -14.378 1.00 92.00 94 ASN A O 1
ATOM 704 N N . GLN A 1 95 ? -13.080 7.128 -15.501 1.00 90.88 95 GLN A N 1
ATOM 705 C CA . GLN A 1 95 ? -12.321 6.139 -14.728 1.00 90.88 95 GLN A CA 1
ATOM 706 C C . GLN A 1 95 ? -10.836 6.060 -15.114 1.00 90.88 95 GLN A C 1
ATOM 708 O O . GLN A 1 95 ? -10.082 5.388 -14.424 1.00 90.88 95 GLN A O 1
ATOM 713 N N . GLY A 1 96 ? -10.394 6.727 -16.180 1.00 94.31 96 GLY A N 1
ATOM 714 C CA . GLY A 1 96 ? -9.018 6.673 -16.675 1.00 94.31 96 GLY A CA 1
ATOM 715 C C . GLY A 1 96 ? -8.660 5.343 -17.350 1.00 94.31 96 GLY A C 1
ATOM 716 O O . GLY A 1 96 ? -9.498 4.459 -17.537 1.00 94.31 96 GLY A O 1
ATOM 717 N N . ASN A 1 97 ? -7.389 5.195 -17.732 1.00 94.81 97 ASN A N 1
ATOM 718 C CA . ASN A 1 97 ? -6.870 3.940 -18.275 1.00 94.81 97 ASN A CA 1
ATOM 719 C C . ASN A 1 97 ? -6.505 2.958 -17.150 1.00 94.81 97 ASN A C 1
ATOM 721 O O . ASN A 1 97 ? -5.690 3.281 -16.285 1.00 94.81 97 ASN A O 1
ATOM 725 N N . ILE A 1 98 ? -7.079 1.755 -17.193 1.00 95.19 98 ILE A N 1
ATOM 726 C CA . ILE A 1 98 ? -6.841 0.674 -16.216 1.00 95.19 98 ILE A CA 1
ATOM 727 C C . ILE A 1 98 ? -6.125 -0.518 -16.874 1.00 95.19 98 ILE A C 1
ATOM 729 O O . ILE A 1 98 ? -5.398 -1.265 -16.223 1.00 95.19 98 ILE A O 1
ATOM 733 N N . ALA A 1 99 ? -6.301 -0.719 -18.181 1.00 94.38 99 ALA A N 1
ATOM 734 C CA . ALA A 1 99 ? -5.648 -1.820 -18.874 1.00 94.38 99 ALA A CA 1
ATOM 735 C C . ALA A 1 99 ? -4.120 -1.635 -18.843 1.00 94.38 99 ALA A C 1
ATOM 737 O O . ALA A 1 99 ? -3.603 -0.564 -19.172 1.00 94.38 99 ALA A O 1
ATOM 738 N N . GLY A 1 100 ? -3.406 -2.690 -18.443 1.00 95.00 100 GLY A N 1
ATOM 739 C CA . GLY A 1 100 ? -1.948 -2.684 -18.308 1.00 95.00 100 GLY A CA 1
ATOM 740 C C . GLY A 1 100 ? -1.412 -2.091 -16.998 1.00 95.00 100 GLY A C 1
ATOM 741 O O . GLY A 1 100 ? -0.196 -2.074 -16.817 1.00 95.00 100 GLY A O 1
ATOM 742 N N . THR A 1 101 ? -2.265 -1.631 -16.077 1.00 97.25 101 THR A N 1
ATOM 743 C CA . THR A 1 101 ? -1.837 -1.056 -14.790 1.00 97.25 101 THR A CA 1
ATOM 744 C C . THR A 1 101 ? -1.869 -2.078 -13.649 1.00 97.25 101 THR A C 1
ATOM 746 O O . THR A 1 101 ? -2.562 -3.101 -13.690 1.00 97.25 101 THR A O 1
ATOM 749 N N . LEU A 1 102 ? -1.135 -1.787 -12.575 1.00 97.88 102 LEU A N 1
ATOM 750 C CA . LEU A 1 102 ? -1.286 -2.483 -11.306 1.00 97.88 102 LEU A CA 1
ATOM 751 C C . LEU A 1 102 ? -2.484 -1.914 -10.536 1.00 97.88 102 LEU A C 1
ATOM 753 O O . LEU A 1 102 ? -2.435 -0.779 -10.073 1.00 97.88 102 LEU A O 1
ATOM 757 N N . VAL A 1 103 ? -3.537 -2.709 -10.343 1.00 97.25 103 VAL A N 1
ATOM 758 C CA . VAL A 1 103 ? -4.692 -2.312 -9.532 1.00 97.25 103 VAL A CA 1
ATOM 759 C C . VAL A 1 103 ? -4.412 -2.578 -8.053 1.00 97.25 103 VAL A C 1
ATOM 761 O O . VAL A 1 103 ? -4.350 -3.732 -7.620 1.00 97.25 103 VAL A O 1
ATOM 764 N N . VAL A 1 104 ? -4.258 -1.514 -7.275 1.00 96.88 104 VAL A N 1
ATOM 765 C CA . VAL A 1 104 ? -3.990 -1.549 -5.836 1.00 96.88 104 VAL A CA 1
ATOM 766 C C . VAL A 1 104 ? -5.268 -1.225 -5.063 1.00 96.88 104 VAL A C 1
ATOM 768 O O . VAL A 1 104 ? -6.050 -0.350 -5.438 1.00 96.88 104 VAL A O 1
ATOM 771 N N . GLU A 1 105 ? -5.516 -1.974 -3.996 1.00 94.81 105 GLU A N 1
ATOM 772 C CA . GLU A 1 105 ? -6.637 -1.740 -3.094 1.00 94.81 105 GLU A CA 1
ATOM 773 C C . GLU A 1 105 ? -6.361 -0.542 -2.180 1.00 94.81 105 GLU A C 1
ATOM 775 O O . GLU A 1 105 ? -5.298 -0.447 -1.573 1.00 94.81 105 GLU A O 1
ATOM 780 N N . TRP A 1 106 ? -7.348 0.343 -2.070 1.00 92.00 106 TRP A N 1
ATOM 781 C CA . TRP A 1 106 ? -7.334 1.554 -1.258 1.00 92.00 106 TRP A CA 1
ATOM 782 C C . TRP A 1 106 ? -8.438 1.482 -0.200 1.00 92.00 106 TRP A C 1
ATOM 784 O O . TRP A 1 106 ? -9.567 1.122 -0.532 1.00 92.00 106 TRP A O 1
ATOM 794 N N . GLY A 1 107 ? -8.160 1.833 1.055 1.00 88.56 107 GLY A N 1
ATOM 795 C CA . GLY A 1 107 ? -9.149 1.776 2.139 1.00 88.56 107 GLY A CA 1
ATOM 796 C C . GLY A 1 107 ? -9.362 3.124 2.837 1.00 88.56 107 GLY A C 1
ATOM 797 O O . GLY A 1 107 ? -8.540 4.023 2.689 1.00 88.56 107 GLY A O 1
ATOM 798 N N . PRO A 1 108 ? -10.465 3.280 3.591 1.00 86.19 108 PRO A N 1
ATOM 799 C CA . PRO A 1 108 ? -10.807 4.532 4.269 1.00 86.19 108 PRO A CA 1
ATOM 800 C C . PRO A 1 108 ? -10.032 4.803 5.570 1.00 86.19 108 PRO A C 1
ATOM 802 O O . PRO A 1 108 ? -10.269 5.834 6.186 1.00 86.19 108 PRO A O 1
ATOM 805 N N . TRP A 1 109 ? -9.153 3.901 6.015 1.00 89.50 109 TRP A N 1
ATOM 806 C CA . TRP A 1 109 ? -8.339 4.107 7.216 1.00 89.50 109 TRP A CA 1
ATOM 807 C C . TRP A 1 109 ? -6.936 4.621 6.858 1.00 89.50 109 TRP A C 1
ATOM 809 O O . TRP A 1 109 ? -6.428 4.415 5.751 1.00 89.50 109 TRP A O 1
ATOM 819 N N . ASP A 1 110 ? -6.303 5.339 7.782 1.00 94.75 110 ASP A N 1
ATOM 820 C CA . ASP A 1 110 ? -5.104 6.119 7.459 1.00 94.75 110 ASP A CA 1
ATOM 821 C C . ASP A 1 110 ? -3.863 5.255 7.203 1.00 94.75 110 ASP A C 1
ATOM 823 O O . ASP A 1 110 ? -3.041 5.581 6.344 1.00 94.75 110 ASP A O 1
ATOM 827 N N . SER A 1 111 ? -3.714 4.127 7.901 1.00 95.50 111 SER A N 1
ATOM 828 C CA . SER A 1 111 ? -2.530 3.276 7.751 1.00 95.50 111 SER A CA 1
ATOM 829 C C . SER A 1 111 ? -2.468 2.577 6.385 1.00 95.50 111 SER A C 1
ATOM 831 O O . SER A 1 111 ? -1.398 2.563 5.768 1.00 95.50 111 SER A O 1
ATOM 833 N N . ILE A 1 112 ? -3.598 2.096 5.837 1.00 94.00 112 ILE A N 1
ATOM 834 C CA . ILE A 1 112 ? -3.631 1.560 4.463 1.00 94.00 112 ILE A CA 1
ATOM 835 C C . ILE A 1 112 ? -3.390 2.665 3.440 1.00 94.00 112 ILE A C 1
ATOM 837 O O . ILE A 1 112 ? -2.709 2.424 2.448 1.00 94.00 112 ILE A O 1
ATOM 841 N N . THR A 1 113 ? -3.905 3.871 3.684 1.00 95.50 113 THR A N 1
ATOM 842 C CA . THR A 1 113 ? -3.708 5.042 2.822 1.00 95.50 113 THR A CA 1
ATOM 843 C C . THR A 1 113 ? -2.218 5.379 2.700 1.00 95.50 113 THR A C 1
ATOM 845 O O . THR A 1 113 ? -1.673 5.427 1.594 1.00 95.50 113 THR A O 1
ATOM 848 N N . LEU A 1 114 ? -1.520 5.507 3.832 1.00 97.88 114 LEU A N 1
ATOM 849 C CA . LEU A 1 114 ? -0.078 5.774 3.877 1.00 97.88 114 LEU A CA 1
ATOM 850 C C . LEU A 1 114 ? 0.730 4.651 3.219 1.00 97.88 114 LEU A C 1
ATOM 852 O O . LEU A 1 114 ? 1.564 4.903 2.346 1.00 97.88 114 LEU A O 1
ATOM 856 N N . THR A 1 115 ? 0.449 3.402 3.586 1.00 97.06 115 THR A N 1
ATOM 857 C CA . THR A 1 115 ? 1.163 2.235 3.056 1.00 97.06 115 THR A CA 1
ATOM 858 C C . THR A 1 115 ? 0.928 2.060 1.554 1.00 97.06 115 THR A C 1
ATOM 860 O O . THR A 1 115 ? 1.854 1.721 0.811 1.00 97.06 115 THR A O 1
ATOM 863 N N . THR A 1 116 ? -0.275 2.362 1.064 1.00 97.00 116 THR A N 1
ATOM 864 C CA . THR A 1 116 ? -0.593 2.346 -0.369 1.00 97.00 116 THR A CA 1
ATOM 865 C C . THR A 1 116 ? 0.153 3.442 -1.118 1.00 97.00 116 THR A C 1
ATOM 867 O O . THR A 1 116 ? 0.705 3.159 -2.183 1.00 97.00 116 THR A O 1
ATOM 870 N N . TYR A 1 117 ? 0.256 4.658 -0.569 1.00 98.06 117 TYR A N 1
ATOM 871 C CA . TYR A 1 117 ? 1.054 5.719 -1.188 1.00 98.06 117 TYR A CA 1
ATOM 872 C C . TYR A 1 117 ? 2.545 5.379 -1.241 1.00 98.06 117 TYR A C 1
ATOM 874 O O . TYR A 1 117 ? 3.143 5.532 -2.305 1.00 98.06 117 TYR A O 1
ATOM 882 N N . VAL A 1 118 ? 3.137 4.847 -0.163 1.00 98.50 118 VAL A N 1
ATOM 883 C CA . VAL A 1 118 ? 4.546 4.402 -0.172 1.00 98.50 118 VAL A CA 1
ATOM 884 C C . VAL A 1 118 ? 4.792 3.413 -1.311 1.00 98.50 118 VAL A C 1
ATOM 886 O O . VAL A 1 118 ? 5.696 3.605 -2.125 1.00 98.50 118 VAL A O 1
ATOM 889 N N . ASN A 1 119 ? 3.951 2.380 -1.414 1.00 98.06 119 ASN A N 1
ATOM 890 C CA . ASN A 1 119 ? 4.070 1.387 -2.478 1.00 98.06 119 ASN A CA 1
ATOM 891 C C . ASN A 1 119 ? 3.869 2.013 -3.861 1.00 98.06 119 ASN A C 1
ATOM 893 O O . ASN A 1 119 ? 4.632 1.731 -4.780 1.00 98.06 119 ASN A O 1
ATOM 897 N N . SER A 1 120 ? 2.881 2.890 -4.014 1.00 97.81 120 SER A N 1
ATOM 898 C CA . SER A 1 120 ? 2.551 3.503 -5.300 1.00 97.81 120 SER A CA 1
ATOM 899 C C . SER A 1 120 ? 3.635 4.453 -5.798 1.00 97.81 120 SER A C 1
ATOM 901 O O . SER A 1 120 ? 3.877 4.499 -7.003 1.00 97.81 120 SER A O 1
ATOM 903 N N . ILE A 1 121 ? 4.313 5.175 -4.903 1.00 98.44 121 ILE A N 1
ATOM 904 C CA . ILE A 1 121 ? 5.479 6.001 -5.241 1.00 98.44 121 ILE A CA 1
ATOM 905 C C . ILE A 1 121 ? 6.603 5.103 -5.765 1.00 98.44 121 ILE A C 1
ATOM 907 O O . ILE A 1 121 ? 7.098 5.320 -6.868 1.00 98.44 121 ILE A O 1
ATOM 911 N N . LEU A 1 122 ? 6.973 4.051 -5.028 1.00 98.19 122 LEU A N 1
ATOM 912 C CA . LEU A 1 122 ? 8.063 3.156 -5.435 1.00 98.19 122 LEU A CA 1
ATOM 913 C C . LEU A 1 122 ? 7.746 2.419 -6.746 1.00 98.19 122 LEU A C 1
ATOM 915 O O . LEU A 1 122 ? 8.585 2.347 -7.646 1.00 98.19 122 LEU A O 1
ATOM 919 N N . LEU A 1 123 ? 6.517 1.930 -6.900 1.00 97.81 123 LEU A N 1
ATOM 920 C CA . LEU A 1 123 ? 6.073 1.243 -8.110 1.00 97.81 123 LEU A CA 1
ATOM 921 C C . LEU A 1 123 ? 6.122 2.154 -9.339 1.00 97.81 123 LEU A C 1
ATOM 923 O O . LEU A 1 123 ? 6.617 1.734 -10.384 1.00 97.81 123 LEU A O 1
ATOM 927 N N . GLN A 1 124 ? 5.665 3.400 -9.226 1.00 97.19 124 GLN A N 1
ATOM 928 C CA . GLN A 1 124 ? 5.565 4.308 -10.371 1.00 97.19 124 GLN A CA 1
ATOM 929 C C . GLN A 1 124 ? 6.866 5.032 -10.684 1.00 97.19 124 GLN A C 1
ATOM 931 O O . GLN A 1 124 ? 7.266 5.124 -11.848 1.00 97.19 124 GLN A O 1
ATOM 936 N N . GLU A 1 125 ? 7.522 5.555 -9.654 1.00 97.38 125 GLU A N 1
ATOM 937 C CA . GLU A 1 125 ? 8.650 6.471 -9.799 1.00 97.38 125 GLU A CA 1
ATOM 938 C C . GLU A 1 125 ? 9.989 5.738 -9.875 1.00 97.38 125 GLU A C 1
ATOM 940 O O . GLU A 1 125 ? 10.921 6.247 -10.502 1.00 97.38 125 GLU A O 1
ATOM 945 N N . VAL A 1 126 ? 10.076 4.533 -9.296 1.00 95.88 126 VAL A N 1
ATOM 946 C CA . VAL A 1 126 ? 11.315 3.745 -9.224 1.00 95.88 126 VAL A CA 1
ATOM 947 C C . VAL A 1 126 ? 11.269 2.531 -10.153 1.00 95.88 126 VAL A C 1
ATOM 949 O O . VAL A 1 126 ? 12.097 2.445 -11.066 1.00 95.88 126 VAL A O 1
ATOM 952 N N . LEU A 1 127 ? 10.308 1.616 -9.961 1.00 95.50 127 LEU A N 1
ATOM 953 C CA . LEU A 1 127 ? 10.204 0.393 -10.773 1.00 95.50 127 LEU A CA 1
ATOM 954 C C . LEU A 1 127 ? 9.724 0.699 -12.194 1.00 95.50 127 LEU A C 1
ATOM 956 O O . LEU A 1 127 ? 10.345 0.262 -13.163 1.00 95.50 127 LEU A O 1
ATOM 960 N N . GLY A 1 128 ? 8.655 1.490 -12.313 1.00 95.50 128 GLY A N 1
ATOM 961 C CA . GLY A 1 128 ? 8.054 1.893 -13.581 1.00 95.50 128 GLY A CA 1
ATOM 962 C C . GLY A 1 128 ? 6.772 1.150 -13.952 1.00 95.50 128 GLY A C 1
ATOM 963 O O . GLY A 1 128 ? 6.568 0.884 -15.131 1.00 95.50 128 GLY A O 1
ATOM 964 N N . TYR A 1 129 ? 5.903 0.843 -12.994 1.00 97.38 129 TYR A N 1
ATOM 965 C CA . TYR A 1 129 ? 4.533 0.389 -13.253 1.00 97.38 129 TYR A CA 1
ATOM 966 C C . TYR A 1 129 ? 3.565 1.541 -13.060 1.00 97.38 129 TYR A C 1
ATOM 968 O O . TYR A 1 129 ? 3.683 2.279 -12.090 1.00 97.38 129 TYR A O 1
ATOM 976 N N . ASP A 1 130 ? 2.571 1.664 -13.927 1.00 97.31 130 ASP A N 1
ATOM 977 C CA . ASP A 1 130 ? 1.436 2.539 -13.652 1.00 97.31 130 ASP A CA 1
ATOM 978 C C . ASP A 1 130 ? 0.478 1.874 -12.654 1.00 97.31 130 ASP A C 1
ATOM 980 O O . ASP A 1 130 ? 0.244 0.666 -12.715 1.00 97.31 130 ASP A O 1
ATOM 984 N N . VAL A 1 131 ? -0.073 2.665 -11.728 1.00 97.94 131 VAL A N 1
ATOM 985 C CA . VAL A 1 131 ? -0.930 2.181 -10.632 1.00 97.94 131 VAL A CA 1
ATOM 986 C C . VAL A 1 131 ? -2.339 2.757 -10.753 1.00 97.94 131 VAL A C 1
ATOM 988 O O . VAL A 1 131 ? -2.516 3.971 -10.887 1.00 97.94 131 VAL A O 1
ATOM 991 N N . SER A 1 132 ? -3.340 1.885 -10.674 1.00 97.12 132 SER A N 1
ATOM 992 C CA . SER A 1 132 ? -4.758 2.234 -10.545 1.00 97.12 132 SER A CA 1
ATOM 993 C C . SER A 1 132 ? -5.268 1.844 -9.164 1.00 97.12 132 SER A C 1
ATOM 995 O O . SER A 1 132 ? -4.762 0.899 -8.567 1.00 97.12 132 SER A O 1
ATOM 997 N N . TYR A 1 133 ? -6.288 2.533 -8.664 1.00 95.12 133 TYR A N 1
ATOM 998 C CA . TYR A 1 133 ? -6.751 2.380 -7.284 1.00 95.12 133 TYR A CA 1
ATOM 999 C C . TYR A 1 133 ? -8.210 1.970 -7.244 1.00 95.12 133 TYR A C 1
ATOM 1001 O O . TYR A 1 133 ? -9.047 2.649 -7.830 1.00 95.12 133 TYR A O 1
ATOM 1009 N N . THR A 1 134 ? -8.532 0.897 -6.528 1.00 92.19 134 THR A N 1
ATOM 1010 C CA . THR A 1 134 ? -9.921 0.505 -6.254 1.00 92.19 134 THR A CA 1
ATOM 1011 C C . THR A 1 134 ? -10.218 0.678 -4.774 1.00 92.19 134 THR A C 1
ATOM 1013 O O . THR A 1 134 ? -9.460 0.197 -3.935 1.00 92.19 134 THR A O 1
ATOM 1016 N N . ILE A 1 135 ? -11.337 1.320 -4.439 1.00 86.56 135 ILE A N 1
ATOM 1017 C CA . ILE A 1 135 ? -11.736 1.507 -3.037 1.00 86.56 135 ILE A CA 1
ATOM 1018 C C . ILE A 1 135 ? -12.319 0.200 -2.494 1.00 86.56 135 ILE A C 1
ATOM 1020 O O . ILE A 1 135 ? -13.174 -0.421 -3.138 1.00 86.56 135 ILE A O 1
ATOM 1024 N N . VAL A 1 136 ? -11.870 -0.219 -1.311 1.00 80.50 136 VAL A N 1
ATOM 1025 C CA . VAL A 1 136 ? -12.221 -1.508 -0.719 1.00 80.50 136 VAL A CA 1
ATOM 1026 C C . VAL A 1 136 ? -12.661 -1.434 0.736 1.00 80.50 136 VAL A C 1
ATOM 1028 O O . VAL A 1 136 ? -12.218 -0.606 1.525 1.00 80.50 136 VAL A O 1
ATOM 1031 N N . ASP A 1 137 ? -13.480 -2.417 1.094 1.00 68.50 137 ASP A N 1
ATOM 1032 C CA . ASP A 1 137 ? -13.589 -2.968 2.434 1.00 68.50 137 ASP A CA 1
ATOM 1033 C C . ASP A 1 137 ? -12.612 -4.159 2.551 1.00 68.50 137 ASP A C 1
ATOM 1035 O O . ASP A 1 137 ? -12.518 -5.024 1.672 1.00 68.50 137 ASP A O 1
ATOM 1039 N N . GLY A 1 138 ? -11.805 -4.200 3.612 1.00 63.66 138 GLY A N 1
ATOM 1040 C CA . GLY A 1 138 ? -10.716 -5.181 3.771 1.00 63.66 138 GLY A CA 1
ATOM 1041 C C . GLY A 1 138 ? -11.152 -6.637 4.025 1.00 63.66 138 GLY A C 1
ATOM 1042 O O . GLY A 1 138 ? -10.400 -7.385 4.639 1.00 63.66 138 GLY A O 1
ATOM 1043 N N . SER A 1 139 ? -12.377 -7.038 3.670 1.00 70.94 139 SER A N 1
ATOM 1044 C CA . SER A 1 139 ? -12.967 -8.352 3.987 1.00 70.94 139 SER A CA 1
ATOM 1045 C C . SER A 1 139 ? -12.996 -9.340 2.818 1.00 70.94 139 SER A C 1
ATOM 1047 O O . SER A 1 139 ? -13.170 -10.537 3.046 1.00 70.94 139 SER A O 1
ATOM 1049 N N . VAL A 1 140 ? -12.799 -8.880 1.577 1.00 85.31 140 VAL A N 1
ATOM 1050 C CA . VAL A 1 140 ? -12.954 -9.718 0.369 1.00 85.31 140 VAL A CA 1
ATOM 1051 C C . VAL A 1 140 ? -11.798 -9.597 -0.632 1.00 85.31 140 VAL A C 1
ATOM 1053 O O . VAL A 1 140 ? -11.955 -9.926 -1.810 1.00 85.31 140 VAL A O 1
ATOM 1056 N N . SER A 1 141 ? -10.614 -9.175 -0.179 1.00 90.38 141 SER A N 1
ATOM 1057 C CA . SER A 1 141 ? -9.434 -8.975 -1.036 1.00 90.38 141 SER A CA 1
ATOM 1058 C C . SER A 1 141 ? -9.057 -10.224 -1.839 1.00 90.38 141 SER A C 1
ATOM 1060 O O . SER A 1 141 ? -8.889 -10.146 -3.054 1.00 90.38 141 SER A O 1
ATOM 1062 N N . THR A 1 142 ? -9.029 -11.410 -1.216 1.00 94.19 142 THR A N 1
ATOM 1063 C CA . THR A 1 142 ? -8.709 -12.663 -1.933 1.00 94.19 142 THR A CA 1
ATOM 1064 C C . THR A 1 142 ? -9.745 -13.015 -2.998 1.00 94.19 142 THR A C 1
ATOM 1066 O O . THR A 1 142 ? -9.401 -13.562 -4.046 1.00 94.19 142 THR A O 1
ATOM 1069 N N . SER A 1 143 ? -11.010 -12.639 -2.785 1.00 93.19 143 SER A N 1
ATOM 1070 C CA . SER A 1 143 ? -12.054 -12.798 -3.796 1.00 93.19 143 SER A CA 1
ATOM 1071 C C . SER A 1 143 ? -11.772 -11.904 -5.003 1.00 93.19 143 SER A C 1
ATOM 1073 O O . SER A 1 143 ? -11.769 -12.408 -6.123 1.00 93.19 143 SER A O 1
ATOM 1075 N N . ARG A 1 144 ? -11.476 -10.611 -4.810 1.00 92.56 144 ARG A N 1
ATOM 1076 C CA . ARG A 1 144 ? -11.143 -9.685 -5.914 1.00 92.56 144 ARG A CA 1
ATOM 1077 C C . ARG A 1 144 ? -9.875 -10.088 -6.668 1.00 92.56 144 ARG A C 1
ATOM 1079 O O . ARG A 1 144 ? -9.810 -9.957 -7.887 1.00 92.56 144 ARG A O 1
ATOM 1086 N N . MET A 1 145 ? -8.895 -10.658 -5.979 1.00 94.88 145 MET A N 1
ATOM 1087 C CA . MET A 1 145 ? -7.679 -11.160 -6.625 1.00 94.88 145 MET A CA 1
ATOM 1088 C C . MET A 1 145 ? -7.932 -12.438 -7.440 1.00 94.88 145 MET A C 1
ATOM 1090 O O . MET A 1 145 ? -7.276 -12.660 -8.457 1.00 94.88 145 MET A O 1
ATOM 1094 N N . SER A 1 146 ? -8.931 -13.242 -7.070 1.00 95.06 146 SER A N 1
ATOM 1095 C CA . SER A 1 146 ? -9.248 -14.514 -7.723 1.00 95.06 146 SER A CA 1
ATOM 1096 C C . SER A 1 146 ? -9.871 -14.385 -9.112 1.00 95.06 146 SER A C 1
ATOM 1098 O O . SER A 1 146 ? -10.835 -13.656 -9.323 1.00 95.06 146 SER A O 1
ATOM 1100 N N . THR A 1 147 ? -9.377 -15.165 -10.074 1.00 93.38 147 THR A N 1
ATOM 1101 C CA . THR A 1 147 ? -9.907 -15.202 -11.450 1.00 93.38 147 THR A CA 1
ATOM 1102 C C . THR A 1 147 ? -11.252 -15.929 -11.561 1.00 93.38 147 THR A C 1
ATOM 1104 O O . THR A 1 147 ? -11.981 -15.745 -12.538 1.00 93.38 147 THR A O 1
ATOM 1107 N N . VAL A 1 148 ? -11.608 -16.750 -10.567 1.00 93.12 148 VAL A N 1
ATOM 1108 C CA . VAL A 1 148 ? -12.831 -17.569 -10.594 1.00 93.12 148 VAL A CA 1
ATOM 1109 C C . VAL A 1 148 ? -14.000 -16.935 -9.846 1.00 93.12 148 VAL A C 1
ATOM 1111 O O . VAL A 1 148 ? -15.150 -17.240 -10.171 1.00 93.12 148 VAL A O 1
ATOM 1114 N N . SER A 1 149 ? -13.733 -16.032 -8.897 1.00 93.44 149 SER A N 1
ATOM 1115 C CA . SER A 1 149 ? -14.784 -15.366 -8.126 1.00 93.44 149 SER A CA 1
ATOM 1116 C C . SER A 1 149 ? -15.526 -14.321 -8.973 1.00 93.44 149 SER A C 1
ATOM 1118 O O . SER A 1 149 ? -14.961 -13.723 -9.891 1.00 93.44 149 SER A O 1
ATOM 1120 N N . THR A 1 150 ? -16.795 -14.057 -8.653 1.00 90.38 150 THR A N 1
ATOM 1121 C CA . THR A 1 150 ? -17.559 -12.971 -9.293 1.00 90.38 150 THR A CA 1
ATOM 1122 C C . THR A 1 150 ? -16.901 -11.613 -9.050 1.00 90.38 150 THR A C 1
ATOM 1124 O O . THR A 1 150 ? -16.781 -10.813 -9.974 1.00 90.38 150 THR A O 1
ATOM 1127 N N . LEU A 1 151 ? -16.399 -11.380 -7.832 1.00 91.38 151 LEU A N 1
ATOM 1128 C CA . LEU A 1 151 ? -15.739 -10.127 -7.470 1.00 91.38 151 LEU A CA 1
ATOM 1129 C C . LEU A 1 151 ? -14.465 -9.905 -8.281 1.00 91.38 151 LEU A C 1
ATOM 1131 O O . LEU A 1 151 ? -14.266 -8.817 -8.795 1.00 91.38 151 LEU A O 1
ATOM 1135 N N . GLY A 1 152 ? -13.636 -10.926 -8.475 1.00 92.88 152 GLY A N 1
ATOM 1136 C CA . GLY A 1 152 ? -12.415 -10.789 -9.265 1.00 92.88 152 GLY A CA 1
ATOM 1137 C C . GLY A 1 152 ? -12.642 -10.826 -10.773 1.00 92.88 152 GLY A C 1
ATOM 1138 O O . GLY A 1 152 ? -11.766 -10.420 -11.527 1.00 92.88 152 GLY A O 1
ATOM 1139 N N . LYS A 1 153 ? -13.824 -11.241 -11.242 1.00 92.06 153 LYS A N 1
ATOM 1140 C CA . LYS A 1 153 ? -14.246 -11.055 -12.640 1.00 92.06 153 LYS A CA 1
ATOM 1141 C C . LYS A 1 153 ? -14.740 -9.636 -12.928 1.00 92.06 153 LYS A C 1
ATOM 1143 O O . LYS A 1 153 ? -14.692 -9.246 -14.092 1.00 92.06 153 LYS A O 1
ATOM 1148 N N . CYS A 1 154 ? -15.218 -8.918 -11.908 1.00 91.69 154 CYS A N 1
ATOM 1149 C CA . CYS A 1 154 ? -15.918 -7.640 -12.061 1.00 91.69 154 CYS A CA 1
ATOM 1150 C C . CYS A 1 154 ? -15.255 -6.436 -11.409 1.00 91.69 154 CYS A C 1
ATOM 1152 O O . CYS A 1 154 ? -15.521 -5.319 -11.821 1.00 91.69 154 CYS A O 1
ATOM 1154 N N . ALA A 1 155 ? -14.398 -6.642 -10.425 1.00 91.06 155 ALA A N 1
ATOM 1155 C CA . ALA A 1 155 ? -13.576 -5.618 -9.806 1.00 91.06 155 ALA A CA 1
ATOM 1156 C C . ALA A 1 155 ? -12.227 -6.234 -9.386 1.00 91.06 155 ALA A C 1
ATOM 1158 O O . ALA A 1 155 ? -11.951 -6.344 -8.187 1.00 91.06 155 ALA A O 1
ATOM 1159 N N . PRO A 1 156 ? -11.414 -6.724 -10.346 1.00 93.88 156 PRO A N 1
ATOM 1160 C CA . PRO A 1 156 ? -10.143 -7.361 -10.052 1.00 93.88 156 PRO A CA 1
ATOM 1161 C C . PRO A 1 156 ? -9.204 -6.389 -9.347 1.00 93.88 156 PRO A C 1
ATOM 1163 O O . PRO A 1 156 ? -9.130 -5.211 -9.694 1.00 93.88 156 PRO A O 1
ATOM 1166 N N . SER A 1 157 ? -8.464 -6.906 -8.378 1.00 94.88 157 SER A N 1
ATOM 1167 C CA . SER A 1 157 ? -7.338 -6.221 -7.755 1.00 94.88 157 SER A CA 1
ATOM 1168 C C . SER A 1 157 ? -6.094 -7.097 -7.855 1.00 94.88 157 SER A C 1
ATOM 1170 O O . SER A 1 157 ? -6.169 -8.323 -8.000 1.00 94.88 157 SER A O 1
ATOM 1172 N N . HIS A 1 158 ? -4.933 -6.460 -7.815 1.00 97.00 158 HIS A N 1
ATOM 1173 C CA . HIS A 1 158 ? -3.640 -7.122 -7.915 1.00 97.00 158 HIS A CA 1
ATOM 1174 C C . HIS A 1 158 ? -2.896 -7.107 -6.587 1.00 97.00 158 HIS A C 1
ATOM 1176 O O . HIS A 1 158 ? -2.224 -8.085 -6.275 1.00 97.00 158 HIS A O 1
ATOM 1182 N N . PHE A 1 159 ? -3.034 -6.041 -5.799 1.00 96.75 159 PHE A N 1
ATOM 1183 C CA . PHE A 1 159 ? -2.291 -5.867 -4.558 1.00 96.75 159 PHE A CA 1
ATOM 1184 C C . PHE A 1 159 ? -3.137 -5.164 -3.497 1.00 96.75 159 PHE A C 1
ATOM 1186 O O . PHE A 1 159 ? -3.796 -4.172 -3.785 1.00 96.75 159 PHE A O 1
ATOM 1193 N N . ASN A 1 160 ? -3.105 -5.667 -2.269 1.00 95.50 160 ASN A N 1
ATOM 1194 C CA . ASN A 1 160 ? -3.549 -4.955 -1.082 1.00 95.50 160 ASN A CA 1
ATOM 1195 C C . ASN A 1 160 ? -2.360 -4.867 -0.121 1.00 95.50 160 ASN A C 1
ATOM 1197 O O . ASN A 1 160 ? -1.823 -5.893 0.310 1.00 95.50 160 ASN A O 1
ATOM 1201 N N . ALA A 1 161 ? -1.964 -3.635 0.181 1.00 94.44 161 ALA A N 1
ATOM 1202 C CA . ALA A 1 161 ? -0.776 -3.344 0.960 1.00 94.44 161 ALA A CA 1
ATOM 1203 C C . ALA A 1 161 ? -0.989 -3.495 2.479 1.00 94.44 161 ALA A C 1
ATOM 1205 O O . ALA A 1 161 ? -0.009 -3.598 3.211 1.00 94.44 161 ALA A O 1
ATOM 1206 N N . GLU A 1 162 ? -2.240 -3.558 2.949 1.00 93.50 162 GLU A N 1
ATOM 1207 C CA . GLU A 1 162 ? -2.574 -3.751 4.359 1.00 93.50 162 GLU A CA 1
ATOM 1208 C C . GLU A 1 162 ? -3.927 -4.466 4.550 1.00 93.50 162 GLU A C 1
ATOM 1210 O O . GLU A 1 162 ? -4.999 -3.960 4.217 1.00 93.50 162 GLU A O 1
ATOM 1215 N N . VAL A 1 163 ? -3.890 -5.650 5.162 1.00 91.06 163 VAL A N 1
ATOM 1216 C CA . VAL A 1 163 ? -5.061 -6.493 5.413 1.00 91.06 163 VAL A CA 1
ATOM 1217 C C . VAL A 1 163 ? -5.126 -6.899 6.880 1.00 91.06 163 VAL A C 1
ATOM 1219 O O . VAL A 1 163 ? -4.266 -7.623 7.392 1.00 91.06 163 VAL A O 1
ATOM 1222 N N . TRP A 1 164 ? -6.221 -6.492 7.525 1.00 87.19 164 TRP A N 1
ATOM 1223 C CA . TRP A 1 164 ? -6.626 -6.958 8.848 1.00 87.19 164 TRP A CA 1
ATOM 1224 C C . TRP A 1 164 ? -7.183 -8.382 8.771 1.00 87.19 164 TRP A C 1
ATOM 1226 O O . TRP A 1 164 ? -8.276 -8.611 8.243 1.00 87.19 164 TRP A O 1
ATOM 1236 N N . SER A 1 165 ? -6.429 -9.357 9.283 1.00 80.38 165 SER A N 1
ATOM 1237 C CA . SER A 1 165 ? -6.769 -10.776 9.121 1.00 80.38 165 SER A CA 1
ATOM 1238 C C . SER A 1 165 ? -7.665 -11.357 10.222 1.00 80.38 165 SER A C 1
ATOM 1240 O O . SER A 1 165 ? -8.332 -12.353 9.949 1.00 80.38 165 SER A O 1
ATOM 1242 N N . ALA A 1 166 ? -7.753 -10.720 11.399 1.00 73.88 166 ALA A N 1
ATOM 1243 C CA . ALA A 1 166 ? -8.323 -11.274 12.636 1.00 73.88 166 ALA A CA 1
ATOM 1244 C C . ALA A 1 166 ? -9.645 -12.042 12.456 1.00 73.88 166 ALA A C 1
ATOM 1246 O O . ALA A 1 166 ? -9.652 -13.265 12.323 1.00 73.88 166 ALA A O 1
ATOM 1247 N N . VAL A 1 167 ? -10.776 -11.335 12.412 1.00 67.88 167 VAL A N 1
ATOM 1248 C CA . VAL A 1 167 ? -12.112 -11.942 12.258 1.00 67.88 167 VAL A CA 1
ATOM 1249 C C . VAL A 1 167 ? -12.446 -12.296 10.805 1.00 67.88 167 VAL A C 1
ATOM 1251 O O . VAL A 1 167 ? -13.534 -12.774 10.502 1.00 67.88 167 VAL A O 1
ATOM 1254 N N . ARG A 1 168 ? -11.516 -12.054 9.875 1.00 77.38 168 ARG A N 1
ATOM 1255 C CA . ARG A 1 168 ? -11.752 -12.132 8.424 1.00 77.38 168 ARG A CA 1
ATOM 1256 C C . ARG A 1 168 ? -11.067 -13.326 7.770 1.00 77.38 168 ARG A C 1
ATOM 1258 O O . ARG A 1 168 ? -11.280 -13.572 6.585 1.00 77.38 168 ARG A O 1
ATOM 1265 N N . ILE A 1 169 ? -10.276 -14.097 8.519 1.00 79.69 169 ILE A N 1
ATOM 1266 C CA . ILE A 1 169 ? -9.449 -15.170 7.960 1.00 79.69 169 ILE A CA 1
ATOM 1267 C C . ILE A 1 169 ? -10.269 -16.253 7.249 1.00 79.69 169 ILE A C 1
ATOM 1269 O O . ILE A 1 169 ? -9.837 -16.747 6.210 1.00 79.69 169 ILE A O 1
ATOM 1273 N N . ALA A 1 170 ? -11.466 -16.583 7.747 1.00 81.69 170 ALA A N 1
ATOM 1274 C CA . ALA A 1 170 ? -12.355 -17.551 7.108 1.00 81.69 170 ALA A CA 1
ATOM 1275 C C . ALA A 1 170 ? -12.775 -17.082 5.704 1.00 81.69 170 ALA A C 1
ATOM 1277 O O . ALA A 1 170 ? -12.589 -17.817 4.734 1.00 81.69 170 ALA A O 1
ATOM 1278 N N . SER A 1 171 ? -13.234 -15.832 5.580 1.00 83.31 171 SER A N 1
ATOM 1279 C CA . SER A 1 171 ? -13.590 -15.208 4.297 1.00 83.31 171 SER A CA 1
ATOM 1280 C C . SER A 1 171 ? -12.389 -15.096 3.359 1.00 83.31 171 SER A C 1
ATOM 1282 O O . SER A 1 171 ? -12.496 -15.395 2.170 1.00 83.31 171 SER A O 1
ATOM 1284 N N . LEU A 1 172 ? -11.219 -14.727 3.891 1.00 88.62 172 LEU A N 1
ATOM 1285 C CA . LEU A 1 172 ? -9.985 -14.649 3.107 1.00 88.62 172 LEU A CA 1
ATOM 1286 C C . LEU A 1 172 ? -9.557 -16.033 2.588 1.00 88.62 172 LEU A C 1
ATOM 1288 O O . LEU A 1 172 ? -9.105 -16.148 1.447 1.00 88.62 172 LEU A O 1
ATOM 1292 N N . ASN A 1 173 ? -9.746 -17.093 3.379 1.00 90.69 173 ASN A N 1
ATOM 1293 C CA . ASN A 1 173 ? -9.341 -18.453 3.027 1.00 90.69 173 ASN A CA 1
ATOM 1294 C C . ASN A 1 173 ? -10.163 -19.079 1.889 1.00 90.69 173 ASN A C 1
ATOM 1296 O O . ASN A 1 173 ? -9.642 -19.975 1.228 1.00 90.69 173 ASN A O 1
ATOM 1300 N N . VAL A 1 174 ? -11.374 -18.583 1.595 1.00 92.19 174 VAL A N 1
ATOM 1301 C CA . VAL A 1 174 ? -12.222 -19.094 0.495 1.00 92.19 174 VAL A CA 1
ATOM 1302 C C . VAL A 1 174 ? -11.492 -19.068 -0.853 1.00 92.19 174 VAL A C 1
ATOM 1304 O O . VAL A 1 174 ? -11.601 -20.009 -1.634 1.00 92.19 174 VAL A O 1
ATOM 1307 N N . PHE A 1 175 ? -10.708 -18.017 -1.113 1.00 93.88 175 PHE A N 1
ATOM 1308 C CA . PHE A 1 175 ? -9.949 -17.841 -2.358 1.00 93.88 175 PHE A CA 1
ATOM 1309 C C . PHE A 1 175 ? -8.438 -17.704 -2.131 1.00 93.88 175 PHE A C 1
ATOM 1311 O O . PHE A 1 175 ? -7.727 -17.142 -2.965 1.00 93.88 175 PHE A O 1
ATOM 1318 N N . ALA A 1 176 ? -7.918 -18.222 -1.014 1.00 92.06 176 ALA A N 1
ATOM 1319 C CA . ALA A 1 176 ? -6.498 -18.090 -0.682 1.00 92.06 176 ALA A CA 1
ATOM 1320 C C . ALA A 1 176 ? -5.561 -18.743 -1.715 1.00 92.06 176 ALA A C 1
ATOM 1322 O O . ALA A 1 176 ? -4.419 -18.317 -1.856 1.00 92.06 176 ALA A O 1
ATOM 1323 N N . ASN A 1 177 ? -6.030 -19.740 -2.472 1.00 93.88 177 ASN A N 1
ATOM 1324 C CA . ASN A 1 177 ? -5.262 -20.373 -3.550 1.00 93.88 177 ASN A CA 1
ATOM 1325 C C . ASN A 1 177 ? -4.968 -19.435 -4.738 1.00 93.88 177 ASN A C 1
ATOM 1327 O O . ASN A 1 177 ? -4.073 -19.723 -5.532 1.00 93.88 177 ASN A O 1
ATOM 1331 N N . ALA A 1 178 ? -5.696 -18.324 -4.867 1.00 94.31 178 ALA A N 1
ATOM 1332 C CA . ALA A 1 178 ? -5.491 -17.329 -5.916 1.00 94.31 178 ALA A CA 1
ATOM 1333 C C . ALA A 1 178 ? -4.563 -16.178 -5.495 1.00 94.31 178 ALA A C 1
ATOM 1335 O O . ALA A 1 178 ? -4.279 -15.294 -6.304 1.00 94.31 178 ALA A O 1
ATOM 1336 N N . THR A 1 179 ? -4.078 -16.191 -4.254 1.00 94.69 179 THR A N 1
ATOM 1337 C CA . THR A 1 179 ? -3.272 -15.112 -3.679 1.00 94.69 179 THR A CA 1
ATOM 1338 C C . THR A 1 179 ? -1.994 -15.630 -3.047 1.00 94.69 179 THR A C 1
ATOM 1340 O O . THR A 1 179 ? -1.974 -16.728 -2.489 1.00 94.69 179 THR A O 1
ATOM 1343 N N . THR A 1 180 ? -0.958 -14.803 -3.044 1.00 94.56 180 THR A N 1
ATOM 1344 C CA . THR A 1 180 ? 0.156 -14.936 -2.110 1.00 94.56 180 THR A CA 1
ATOM 1345 C C . THR A 1 180 ? -0.073 -13.983 -0.937 1.00 94.56 180 THR A C 1
ATOM 1347 O O . THR A 1 180 ? -0.579 -12.873 -1.111 1.00 94.56 180 THR A O 1
ATOM 1350 N N . ARG A 1 181 ? 0.275 -14.438 0.272 1.00 91.69 181 ARG A N 1
ATOM 1351 C CA . ARG A 1 181 ? 0.163 -13.670 1.515 1.00 91.69 181 ARG A CA 1
ATOM 1352 C C . ARG A 1 181 ? 1.489 -13.643 2.254 1.00 91.69 181 ARG A C 1
ATOM 1354 O O . ARG A 1 181 ? 2.146 -14.675 2.366 1.00 91.69 181 ARG A O 1
ATOM 1361 N N . SER A 1 182 ? 1.832 -12.492 2.807 1.00 93.00 182 SER A N 1
ATOM 1362 C CA . SER A 1 182 ? 2.971 -12.326 3.711 1.00 93.00 182 SER A CA 1
ATOM 1363 C C . SER A 1 182 ? 2.716 -11.155 4.659 1.00 93.00 182 SER A C 1
ATOM 1365 O O . SER A 1 182 ? 1.697 -10.474 4.559 1.00 93.00 182 SER A O 1
ATOM 1367 N N . ILE A 1 183 ? 3.593 -10.962 5.640 1.00 94.38 183 ILE A N 1
ATOM 1368 C CA . ILE A 1 183 ? 3.480 -9.856 6.596 1.00 94.38 183 ILE A CA 1
ATOM 1369 C C . ILE A 1 183 ? 3.928 -8.543 5.946 1.00 94.38 183 ILE A C 1
ATOM 1371 O O . ILE A 1 183 ? 4.905 -8.532 5.193 1.00 94.38 183 ILE A O 1
ATOM 1375 N N . ILE A 1 184 ? 3.234 -7.441 6.246 1.00 95.12 184 ILE A N 1
ATOM 1376 C CA . ILE A 1 184 ? 3.676 -6.101 5.821 1.00 95.12 184 ILE A CA 1
ATOM 1377 C C . ILE A 1 184 ? 4.789 -5.551 6.724 1.00 95.12 184 ILE A C 1
ATOM 1379 O O . ILE A 1 184 ? 5.540 -4.693 6.292 1.00 95.12 184 ILE A O 1
ATOM 1383 N N . GLY A 1 185 ? 4.946 -6.071 7.945 1.00 95.38 185 GLY A N 1
ATOM 1384 C CA . GLY A 1 185 ? 6.065 -5.751 8.846 1.00 95.38 185 GLY A CA 1
ATOM 1385 C C . GLY A 1 185 ? 5.671 -5.021 10.135 1.00 95.38 185 GLY A C 1
ATOM 1386 O O . GLY A 1 185 ? 6.426 -5.063 11.106 1.00 95.38 185 GLY A O 1
ATOM 1387 N N . TYR A 1 186 ? 4.474 -4.434 10.190 1.00 96.31 186 TYR A N 1
ATOM 1388 C CA . TYR A 1 186 ? 3.877 -3.889 11.410 1.00 96.31 186 TYR A CA 1
ATOM 1389 C C . TYR A 1 186 ? 2.657 -4.702 11.839 1.00 96.31 186 TYR A C 1
ATOM 1391 O O . TYR A 1 186 ? 2.134 -5.549 11.102 1.00 96.31 186 TYR A O 1
ATOM 1399 N N . TRP A 1 187 ? 2.237 -4.478 13.076 1.00 94.81 187 TRP A N 1
ATOM 1400 C CA . TRP A 1 187 ? 1.125 -5.183 13.687 1.00 94.81 187 TRP A CA 1
ATOM 1401 C C . TRP A 1 187 ? -0.050 -4.245 13.892 1.00 94.81 187 TRP A C 1
ATOM 1403 O O . TRP A 1 187 ? 0.088 -3.027 13.856 1.00 94.81 187 TRP A O 1
ATOM 1413 N N . GLY A 1 188 ? -1.209 -4.843 14.116 1.00 93.12 188 GLY A N 1
ATOM 1414 C CA . GLY A 1 188 ? -2.396 -4.153 14.557 1.00 93.12 188 GLY A CA 1
ATOM 1415 C C . GLY A 1 188 ? -3.014 -4.843 15.769 1.00 93.12 188 GLY A C 1
ATOM 1416 O O . GLY A 1 188 ? -2.783 -6.032 16.026 1.00 93.12 188 GLY A O 1
ATOM 1417 N N . ARG A 1 189 ? -3.750 -4.071 16.566 1.00 92.75 189 ARG A N 1
ATOM 1418 C CA . ARG A 1 189 ? -4.427 -4.552 17.767 1.00 92.75 189 ARG A CA 1
ATOM 1419 C C . ARG A 1 189 ? -5.633 -3.679 18.089 1.00 92.75 189 ARG A C 1
ATOM 1421 O O . ARG A 1 189 ? -5.492 -2.494 18.372 1.00 92.75 189 ARG A O 1
ATOM 1428 N N . SER A 1 190 ? -6.801 -4.298 18.142 1.00 94.00 190 SER A N 1
ATOM 1429 C CA . SER A 1 190 ? -8.013 -3.676 18.675 1.00 94.00 190 SER A CA 1
ATOM 1430 C C . SER A 1 190 ? -7.971 -3.642 20.196 1.00 94.00 190 SER A C 1
ATOM 1432 O O . SER A 1 190 ? -7.179 -4.351 20.820 1.00 94.00 190 SER A O 1
ATOM 1434 N N . GLY A 1 191 ? -8.792 -2.828 20.841 1.00 94.69 191 GLY A N 1
ATOM 1435 C CA . GLY A 1 191 ? -8.746 -2.667 22.285 1.00 94.69 191 GLY A CA 1
ATOM 1436 C C . GLY A 1 191 ? -9.954 -1.966 22.866 1.00 94.69 191 GLY A C 1
ATOM 1437 O O . GLY A 1 191 ? -10.738 -1.327 22.171 1.00 94.69 191 GLY A O 1
ATOM 1438 N N . HIS A 1 192 ? -10.067 -2.101 24.182 1.00 97.44 192 HIS A N 1
ATOM 1439 C CA . HIS A 1 192 ? -10.973 -1.322 25.005 1.00 97.44 192 HIS A CA 1
ATOM 1440 C C . HIS A 1 192 ? -10.152 -0.243 25.713 1.00 97.44 192 HIS A C 1
ATOM 1442 O O . HIS A 1 192 ? -9.155 -0.560 26.359 1.00 97.44 192 HIS A O 1
ATOM 1448 N N . TYR A 1 193 ? -10.548 1.014 25.581 1.00 98.50 193 TYR A N 1
ATOM 1449 C CA . TYR A 1 193 ? -9.810 2.173 26.062 1.00 98.50 193 TYR A CA 1
ATOM 1450 C C . TYR A 1 193 ? -10.683 3.037 26.976 1.00 98.50 193 TYR A C 1
ATOM 1452 O O . TYR A 1 193 ? -11.912 2.997 26.933 1.00 98.50 193 TYR A O 1
ATOM 1460 N N . THR A 1 194 ? -10.028 3.837 27.807 1.00 98.50 194 THR A N 1
ATOM 1461 C CA . THR A 1 194 ? -10.600 4.962 28.555 1.00 98.50 194 THR A CA 1
ATOM 1462 C C . THR A 1 194 ? -9.666 6.168 28.428 1.00 98.50 194 THR A C 1
ATOM 1464 O O . THR A 1 194 ? -8.605 6.086 27.809 1.00 98.50 194 THR A O 1
ATOM 1467 N N . LEU A 1 195 ? -10.036 7.309 29.001 1.00 98.44 195 LEU A N 1
ATOM 1468 C CA . LEU A 1 195 ? -9.182 8.495 29.030 1.00 98.44 195 LEU A CA 1
ATOM 1469 C C . LEU A 1 195 ? -8.123 8.377 30.138 1.00 98.44 195 LEU A C 1
ATOM 1471 O O . LEU A 1 195 ? -8.430 7.954 31.254 1.00 98.44 195 LEU A O 1
ATOM 1475 N N . THR A 1 196 ? -6.900 8.848 29.886 1.00 98.12 196 THR A N 1
ATOM 1476 C CA . THR A 1 196 ? -5.854 8.964 30.924 1.00 98.12 196 THR A CA 1
ATOM 1477 C C . THR A 1 196 ? -6.291 9.881 32.068 1.00 98.12 196 THR A C 1
ATOM 1479 O O . THR A 1 196 ? -5.977 9.618 33.228 1.00 98.12 196 THR A O 1
ATOM 1482 N N . ALA A 1 197 ? -7.094 10.906 31.769 1.00 97.00 197 ALA A N 1
ATOM 1483 C CA . ALA A 1 197 ? -7.727 11.757 32.775 1.00 97.00 197 ALA A CA 1
ATOM 1484 C C . ALA A 1 197 ? -8.676 10.969 33.699 1.00 97.00 197 ALA A C 1
ATOM 1486 O O . ALA A 1 197 ? -8.666 11.183 34.910 1.00 97.00 197 ALA A O 1
ATOM 1487 N N . ASN A 1 198 ? -9.435 10.010 33.156 1.00 97.00 198 ASN A N 1
ATOM 1488 C CA . ASN A 1 198 ? -10.337 9.169 33.946 1.00 97.00 198 ASN A CA 1
ATOM 1489 C C . ASN A 1 198 ? -9.545 8.252 34.889 1.00 97.00 198 ASN A C 1
ATOM 1491 O O . ASN A 1 198 ? -9.938 8.076 36.040 1.00 97.00 198 ASN A O 1
ATOM 1495 N N . VAL A 1 199 ? -8.407 7.715 34.426 1.00 97.31 199 VAL A N 1
ATOM 1496 C CA . VAL A 1 199 ? -7.464 6.949 35.262 1.00 97.31 199 VAL A CA 1
ATOM 1497 C C . VAL A 1 199 ? -6.927 7.816 36.401 1.00 97.31 199 VAL A C 1
ATOM 1499 O O . VAL A 1 199 ? -7.044 7.446 37.568 1.00 97.31 199 VAL A O 1
ATOM 1502 N N . ALA A 1 200 ? -6.415 9.007 36.084 1.00 95.81 200 ALA A N 1
ATOM 1503 C CA . ALA A 1 200 ? -5.876 9.934 37.077 1.00 95.81 200 ALA A CA 1
ATOM 1504 C C . ALA A 1 200 ? -6.921 10.375 38.118 1.00 95.81 200 ALA A C 1
ATOM 1506 O O . ALA A 1 200 ? -6.583 10.578 39.286 1.00 95.81 200 ALA A O 1
ATOM 1507 N N . GLN A 1 201 ? -8.187 10.511 37.714 1.00 94.44 201 GLN A N 1
ATOM 1508 C CA . GLN A 1 201 ? -9.291 10.847 38.611 1.00 94.44 201 GLN A CA 1
ATOM 1509 C C . GLN A 1 201 ? -9.694 9.667 39.506 1.00 94.44 201 GLN A C 1
ATOM 1511 O O . GLN A 1 201 ? -9.947 9.858 40.696 1.00 94.44 201 GLN A O 1
ATOM 1516 N N . ALA A 1 202 ? -9.777 8.456 38.955 1.00 94.69 202 ALA A N 1
ATOM 1517 C CA . ALA A 1 202 ? -10.244 7.284 39.690 1.00 94.69 202 ALA A CA 1
ATOM 1518 C C . ALA A 1 202 ? -9.227 6.784 40.731 1.00 94.69 202 ALA A C 1
ATOM 1520 O O . ALA A 1 202 ? -9.619 6.369 41.823 1.00 94.69 202 ALA A O 1
ATOM 1521 N N . ILE A 1 203 ? -7.924 6.911 40.453 1.00 95.38 203 ILE A N 1
ATOM 1522 C CA . ILE A 1 203 ? -6.856 6.535 41.398 1.00 95.38 203 ILE A CA 1
ATOM 1523 C C . ILE A 1 203 ? -6.875 7.416 42.658 1.00 95.38 203 ILE A C 1
ATOM 1525 O O . ILE A 1 203 ? -6.445 6.984 43.724 1.00 95.38 203 ILE A O 1
ATOM 1529 N N . GLN A 1 204 ? -7.420 8.631 42.581 1.00 93.88 204 GLN A N 1
ATOM 1530 C CA . GLN A 1 204 ? -7.565 9.500 43.754 1.00 93.88 204 GLN A CA 1
ATOM 1531 C C . GLN A 1 204 ? -8.715 9.073 44.680 1.00 93.88 204 GLN A C 1
ATOM 1533 O O . GLN A 1 204 ? -8.738 9.469 45.847 1.00 93.88 204 GLN A O 1
ATOM 1538 N N . GLY A 1 205 ? -9.656 8.251 44.196 1.00 90.19 205 GLY A N 1
ATOM 1539 C CA . GLY A 1 205 ? -10.744 7.705 45.005 1.00 90.19 205 GLY A CA 1
ATOM 1540 C C . GLY A 1 205 ? -11.532 8.793 45.756 1.00 90.19 205 GLY A C 1
ATOM 1541 O O . GLY A 1 205 ? -11.878 9.803 45.136 1.00 90.19 205 GLY A O 1
ATOM 1542 N N . PRO A 1 206 ? -11.756 8.650 47.080 1.00 89.81 206 PRO A N 1
ATOM 1543 C CA . PRO A 1 206 ? -12.520 9.607 47.888 1.00 89.81 206 PRO A CA 1
ATOM 1544 C C . PRO A 1 206 ? -11.945 11.026 47.949 1.00 89.81 206 PRO A C 1
ATOM 1546 O O . PRO A 1 206 ? -12.639 11.942 48.385 1.00 89.81 206 PRO A O 1
ATOM 1549 N N . ALA A 1 207 ? -10.683 11.231 47.550 1.00 87.31 207 ALA A N 1
ATOM 1550 C CA . ALA A 1 207 ? -10.060 12.553 47.569 1.00 87.31 207 ALA A CA 1
ATOM 1551 C C . ALA A 1 207 ? -10.658 13.515 46.525 1.00 87.31 207 ALA A C 1
ATOM 1553 O O . ALA A 1 207 ? -10.479 14.725 46.649 1.00 87.31 207 ALA A O 1
ATOM 1554 N N . ILE A 1 208 ? -11.390 13.002 45.526 1.00 82.19 208 ILE A N 1
ATOM 1555 C CA . ILE A 1 208 ? -12.150 13.811 44.567 1.00 82.19 208 ILE A CA 1
ATOM 1556 C C . ILE A 1 208 ? -13.650 13.659 44.855 1.00 82.19 208 ILE A C 1
ATOM 1558 O O . ILE A 1 208 ? -14.262 12.686 44.423 1.00 82.19 208 ILE A O 1
ATOM 1562 N N . PRO A 1 209 ? -14.299 14.643 45.507 1.00 72.06 209 PRO A N 1
ATOM 1563 C CA . PRO A 1 209 ? -15.712 14.541 45.882 1.00 72.06 209 PRO A CA 1
ATOM 1564 C C . PRO A 1 209 ? -16.668 14.347 44.698 1.00 72.06 209 PRO A C 1
ATOM 1566 O O . PRO A 1 209 ? -17.763 13.824 44.863 1.00 72.06 209 PRO A O 1
ATOM 1569 N N . THR A 1 210 ? -16.275 14.766 43.492 1.00 73.38 210 THR A N 1
ATOM 1570 C CA . THR A 1 210 ? -17.123 14.710 42.292 1.00 73.38 210 THR A CA 1
ATOM 1571 C C . THR A 1 210 ? -17.195 13.326 41.640 1.00 73.38 210 THR A C 1
ATOM 1573 O O . THR A 1 210 ? -18.042 13.124 40.770 1.00 73.38 210 THR A O 1
ATOM 1576 N N . ASN A 1 211 ? -16.337 12.368 42.023 1.00 74.12 211 ASN A N 1
ATOM 1577 C CA . ASN A 1 211 ? -16.314 11.029 41.417 1.00 74.12 211 ASN A CA 1
ATOM 1578 C C . ASN A 1 211 ? -17.177 9.990 42.165 1.00 74.12 211 ASN A C 1
ATOM 1580 O O . ASN A 1 211 ? -17.486 8.953 41.581 1.00 74.12 211 ASN A O 1
ATOM 1584 N N . ASN A 1 212 ? -17.592 10.278 43.408 1.00 83.00 212 ASN A N 1
ATOM 1585 C CA . ASN A 1 212 ? -18.341 9.383 44.302 1.00 83.00 212 ASN A CA 1
ATOM 1586 C C . ASN A 1 212 ? -17.718 7.982 44.499 1.00 83.00 212 ASN A C 1
ATOM 1588 O O . ASN A 1 212 ? -18.439 7.026 44.780 1.00 83.00 212 ASN A O 1
ATOM 1592 N N . LEU A 1 213 ? -16.396 7.842 44.364 1.00 91.19 213 LEU A N 1
ATOM 1593 C CA . LEU A 1 213 ? -15.696 6.577 44.593 1.00 91.19 213 LEU A CA 1
ATOM 1594 C C . LEU A 1 213 ? -15.367 6.409 46.083 1.00 91.19 213 LEU A C 1
ATOM 1596 O O . LEU A 1 213 ? -14.742 7.282 46.685 1.00 91.19 213 LEU A O 1
ATOM 1600 N N . ARG A 1 214 ? -15.719 5.267 46.688 1.00 91.69 214 ARG A N 1
ATOM 1601 C CA . ARG A 1 214 ? -15.407 4.966 48.102 1.00 91.69 214 ARG A CA 1
ATOM 1602 C C . ARG A 1 214 ? -13.959 4.536 48.323 1.00 91.69 214 ARG A C 1
ATOM 1604 O O . ARG A 1 214 ? -13.491 4.519 49.460 1.00 91.69 214 ARG A O 1
ATOM 1611 N N . ARG A 1 215 ? -13.240 4.203 47.252 1.00 93.56 215 ARG A N 1
ATOM 1612 C CA . ARG A 1 215 ? -11.817 3.846 47.258 1.00 93.56 215 ARG A CA 1
ATOM 1613 C C . ARG A 1 215 ? -11.140 4.288 45.965 1.00 93.56 215 ARG A C 1
ATOM 1615 O O . ARG A 1 215 ? -11.808 4.572 44.977 1.00 93.56 215 ARG A O 1
ATOM 1622 N N . ALA A 1 216 ? -9.813 4.318 45.977 1.00 93.94 216 ALA A N 1
ATOM 1623 C CA . ALA A 1 216 ? -9.033 4.405 44.749 1.00 93.94 216 ALA A CA 1
ATOM 1624 C C . ALA A 1 216 ? -9.326 3.194 43.846 1.00 93.94 216 ALA A C 1
ATOM 1626 O O . ALA A 1 216 ? -9.446 2.066 44.340 1.00 93.94 216 ALA A O 1
ATOM 1627 N N . ALA A 1 217 ? -9.421 3.434 42.539 1.00 94.75 217 ALA A N 1
ATOM 1628 C CA . ALA A 1 217 ? -9.633 2.403 41.528 1.00 94.75 217 ALA A CA 1
ATOM 1629 C C . ALA A 1 217 ? -8.748 2.648 40.298 1.00 94.75 217 ALA A C 1
ATOM 1631 O O . ALA A 1 217 ? -8.492 3.795 39.928 1.00 94.75 217 ALA A O 1
ATOM 1632 N N . SER A 1 218 ? -8.322 1.563 39.652 1.00 95.62 218 SER A N 1
ATOM 1633 C CA . SER A 1 218 ? -7.533 1.570 38.413 1.00 95.62 218 SER A CA 1
ATOM 1634 C C . SER A 1 218 ? -8.417 1.208 37.210 1.00 95.62 218 SER A C 1
ATOM 1636 O O . SER A 1 218 ? -8.518 0.036 36.849 1.00 95.62 218 SER A O 1
ATOM 1638 N N . PRO A 1 219 ? -9.111 2.169 36.571 1.00 95.81 219 PRO A N 1
ATOM 1639 C CA . PRO A 1 219 ? -10.063 1.865 35.499 1.00 95.81 219 PRO A CA 1
ATOM 1640 C C . PRO A 1 219 ? -9.436 1.265 34.241 1.00 95.81 219 PRO A C 1
ATOM 1642 O O . PRO A 1 219 ? -10.141 0.732 33.388 1.00 95.81 219 PRO A O 1
ATOM 1645 N N . ASP A 1 220 ? -8.120 1.344 34.126 1.00 97.31 220 ASP A N 1
ATOM 1646 C CA . ASP A 1 220 ? -7.288 0.672 33.141 1.00 97.31 220 ASP A CA 1
ATOM 1647 C C . ASP A 1 220 ? -7.030 -0.813 33.473 1.00 97.31 220 ASP A C 1
ATOM 1649 O O . ASP A 1 220 ? -6.265 -1.476 32.775 1.00 97.31 220 ASP A O 1
ATOM 1653 N N . PHE A 1 221 ? -7.685 -1.377 34.493 1.00 97.06 221 PHE A N 1
ATOM 1654 C CA . PHE A 1 221 ? -7.628 -2.798 34.827 1.00 97.06 221 PHE A CA 1
ATOM 1655 C C . PHE A 1 221 ? -9.025 -3.404 34.988 1.00 97.06 221 PHE A C 1
ATOM 1657 O O . PHE A 1 221 ? -9.813 -3.006 35.843 1.00 97.06 221 PHE A O 1
ATOM 1664 N N . TRP A 1 222 ? -9.330 -4.425 34.183 1.00 95.69 222 TRP A N 1
ATOM 1665 C CA . TRP A 1 222 ? -10.691 -4.950 34.044 1.00 95.69 222 TRP A CA 1
ATOM 1666 C C . TRP A 1 222 ? -11.328 -5.463 35.347 1.00 95.69 222 TRP A C 1
ATOM 1668 O O . TRP A 1 222 ? -12.548 -5.409 35.503 1.00 95.69 222 TRP A O 1
ATOM 1678 N N . ARG A 1 223 ? -10.529 -5.980 36.293 1.00 95.94 223 ARG A N 1
ATOM 1679 C CA . ARG A 1 223 ? -11.077 -6.550 37.534 1.00 95.94 223 ARG A CA 1
ATOM 1680 C C . ARG A 1 223 ? -11.749 -5.497 38.402 1.00 95.94 223 ARG A C 1
ATOM 1682 O O . ARG A 1 223 ? -12.649 -5.836 39.159 1.00 95.94 223 ARG A O 1
ATOM 1689 N N . GLU A 1 224 ? -11.366 -4.231 38.269 1.00 95.88 224 GLU A N 1
ATOM 1690 C CA . GLU A 1 224 ? -11.987 -3.137 39.016 1.00 95.88 224 GLU A CA 1
ATOM 1691 C C . GLU A 1 224 ? -13.491 -3.015 38.729 1.00 95.88 224 GLU A C 1
ATOM 1693 O O . GLU A 1 224 ? -14.252 -2.644 39.616 1.00 95.88 224 GLU A O 1
ATOM 1698 N N . TYR A 1 225 ? -13.946 -3.427 37.541 1.00 95.50 225 TYR A N 1
ATOM 1699 C CA . TYR A 1 225 ? -15.361 -3.406 37.155 1.00 95.50 225 TYR A CA 1
ATOM 1700 C C . TYR A 1 225 ? -16.198 -4.560 37.728 1.00 95.50 225 TYR A C 1
ATOM 1702 O O . TYR A 1 225 ? -17.398 -4.614 37.469 1.00 95.50 225 TYR A O 1
ATOM 1710 N N . VAL A 1 226 ? -15.590 -5.500 38.460 1.00 94.31 226 VAL A N 1
ATOM 1711 C CA . VAL A 1 226 ? -16.304 -6.614 39.116 1.00 94.31 226 VAL A CA 1
ATOM 1712 C C . VAL A 1 226 ? -16.121 -6.644 40.633 1.00 94.31 226 VAL A C 1
ATOM 1714 O O . VAL A 1 226 ? -16.722 -7.483 41.300 1.00 94.31 226 VAL A O 1
ATOM 1717 N N . LEU A 1 227 ? -15.290 -5.755 41.186 1.00 92.06 227 LEU A N 1
ATOM 1718 C CA . LEU A 1 227 ? -15.048 -5.675 42.628 1.00 92.06 227 LEU A CA 1
ATOM 1719 C C . LEU A 1 227 ? -16.197 -4.979 43.365 1.00 92.06 227 LEU A C 1
ATOM 1721 O O . LEU A 1 227 ? -16.621 -5.445 44.421 1.00 92.06 227 LEU A O 1
ATOM 1725 N N . ASP A 1 228 ? -16.693 -3.870 42.817 1.00 89.75 228 ASP A N 1
ATOM 1726 C CA . ASP A 1 228 ? -17.774 -3.071 43.390 1.00 89.75 228 ASP A CA 1
ATOM 1727 C C . ASP A 1 228 ? -18.513 -2.255 42.312 1.00 89.75 228 ASP A C 1
ATOM 1729 O O . ASP A 1 228 ? -18.133 -2.238 41.141 1.00 89.75 228 ASP A O 1
ATOM 1733 N N . ASP A 1 229 ? -19.596 -1.586 42.718 1.00 91.88 229 ASP A N 1
ATOM 1734 C CA . ASP A 1 229 ? -20.449 -0.795 41.825 1.00 91.88 229 ASP A CA 1
ATOM 1735 C C . ASP A 1 229 ? -19.947 0.644 41.600 1.00 91.88 229 ASP A C 1
ATOM 1737 O O . ASP A 1 229 ? -20.521 1.358 40.774 1.00 91.88 229 ASP A O 1
ATOM 1741 N N . ASP A 1 230 ? -18.903 1.102 42.304 1.00 92.94 230 ASP A N 1
ATOM 1742 C CA . ASP A 1 230 ? -18.493 2.512 42.274 1.00 92.94 230 ASP A CA 1
ATOM 1743 C C . ASP A 1 230 ? -17.894 2.860 40.913 1.00 92.94 230 ASP A C 1
ATOM 1745 O O . ASP A 1 230 ? -18.277 3.856 40.294 1.00 92.94 230 ASP A O 1
ATOM 1749 N N . LEU A 1 231 ? -17.008 2.002 40.396 1.00 94.69 231 LEU A N 1
ATOM 1750 C CA . LEU A 1 231 ? -16.427 2.212 39.073 1.00 94.69 231 LEU A CA 1
ATOM 1751 C C . LEU A 1 231 ? -17.458 2.016 37.952 1.00 94.69 231 LEU A C 1
ATOM 1753 O O . LEU A 1 231 ? -17.420 2.709 36.932 1.00 94.69 231 LEU A O 1
ATOM 1757 N N . ILE A 1 232 ? -18.428 1.123 38.163 1.00 95.75 232 ILE A N 1
ATOM 1758 C CA . ILE A 1 232 ? -19.549 0.944 37.239 1.00 95.75 232 ILE A CA 1
ATOM 1759 C C . ILE A 1 232 ? -20.393 2.224 37.178 1.00 95.75 232 ILE A C 1
ATOM 1761 O O . ILE A 1 232 ? -20.727 2.701 36.094 1.00 95.75 232 ILE A O 1
ATOM 1765 N N . ALA A 1 233 ? -20.698 2.826 38.331 1.00 94.38 233 ALA A N 1
ATOM 1766 C CA . ALA A 1 233 ? -21.404 4.100 38.414 1.00 94.38 233 ALA A CA 1
ATOM 1767 C C . ALA A 1 233 ? -20.576 5.261 37.832 1.00 94.38 233 ALA A C 1
ATOM 1769 O O . ALA A 1 233 ? -21.128 6.172 37.204 1.00 94.38 233 ALA A O 1
ATOM 1770 N N . PHE A 1 234 ? -19.250 5.220 37.990 1.00 95.19 234 PHE A N 1
ATOM 1771 C CA . PHE A 1 234 ? -18.330 6.205 37.429 1.00 95.19 234 PHE A CA 1
ATOM 1772 C C . PHE A 1 234 ? -18.422 6.274 35.897 1.00 95.19 234 PHE A C 1
ATOM 1774 O O . PHE A 1 234 ? -18.492 7.382 35.362 1.00 95.19 234 PHE A O 1
ATOM 1781 N N . TYR A 1 235 ? -18.552 5.133 35.214 1.00 96.75 235 TYR A N 1
ATOM 1782 C CA . TYR A 1 235 ? -18.771 5.034 33.760 1.00 96.75 235 TYR A CA 1
ATOM 1783 C C . TYR A 1 235 ? -20.222 4.743 33.359 1.00 96.75 235 TYR A C 1
ATOM 1785 O O . TYR A 1 235 ? -20.472 4.214 32.276 1.00 96.75 235 TYR A O 1
ATOM 1793 N N . SER A 1 236 ? -21.184 5.041 34.234 1.00 95.56 236 SER A N 1
ATOM 1794 C CA . SER A 1 236 ? -22.582 4.677 34.005 1.00 95.56 236 SER A CA 1
ATOM 1795 C C . SER A 1 236 ? -23.106 5.228 32.682 1.00 95.56 236 SER A C 1
ATOM 1797 O O . SER A 1 236 ? -23.007 6.427 32.417 1.00 95.56 236 SER A O 1
ATOM 1799 N N . VAL A 1 237 ? -23.778 4.370 31.913 1.00 94.56 237 VAL A N 1
ATOM 1800 C CA . VAL A 1 23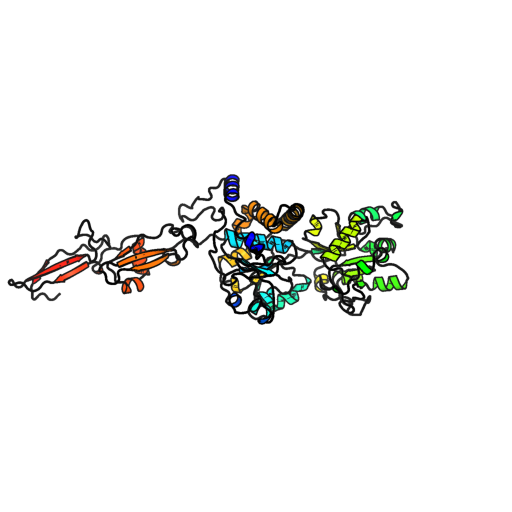7 ? -24.503 4.755 30.692 1.00 94.56 237 VAL A CA 1
ATOM 1801 C C . VAL A 1 237 ? -25.536 5.863 30.914 1.00 94.56 237 VAL A C 1
ATOM 1803 O O . VAL A 1 237 ? -25.838 6.621 29.998 1.00 94.56 237 VAL A O 1
ATOM 1806 N N . ASP A 1 238 ? -26.023 6.037 32.141 1.00 93.00 238 ASP A N 1
ATOM 1807 C CA . ASP A 1 238 ? -26.991 7.086 32.472 1.00 93.00 238 ASP A CA 1
ATOM 1808 C C . ASP A 1 238 ? -26.377 8.494 32.519 1.00 93.00 238 ASP A C 1
ATOM 1810 O O . ASP A 1 238 ? -27.109 9.480 32.547 1.00 93.00 238 ASP A O 1
ATOM 1814 N N . LYS A 1 239 ? -25.041 8.610 32.500 1.00 92.81 239 LYS A N 1
ATOM 1815 C CA . LYS A 1 239 ? -24.338 9.897 32.346 1.00 92.81 239 LYS A CA 1
ATOM 1816 C C . LYS A 1 239 ? -24.313 10.387 30.897 1.00 92.81 239 LYS A C 1
ATOM 1818 O O . LYS A 1 239 ? -23.903 11.517 30.634 1.00 92.81 239 LYS A O 1
ATOM 1823 N N . HIS A 1 240 ? -24.734 9.543 29.960 1.00 93.50 240 HIS A N 1
ATOM 1824 C CA . HIS A 1 240 ? -24.665 9.804 28.534 1.00 93.50 240 HIS A CA 1
ATOM 1825 C C . HIS A 1 240 ? -26.050 10.086 27.959 1.00 93.50 240 HIS A C 1
ATOM 1827 O O . HIS A 1 240 ? -27.058 9.504 28.362 1.00 93.50 240 HIS A O 1
ATOM 1833 N N . ASN A 1 241 ? -26.103 10.979 26.970 1.00 89.62 241 ASN A N 1
ATOM 1834 C CA . ASN A 1 241 ? -27.333 11.223 26.231 1.00 89.62 241 ASN A CA 1
ATOM 1835 C C . ASN A 1 241 ? -27.679 9.990 25.379 1.00 89.62 241 ASN A C 1
ATOM 1837 O O . ASN A 1 241 ? -27.057 9.770 24.341 1.00 89.62 241 ASN A O 1
ATOM 1841 N N . ARG A 1 242 ? -28.692 9.225 25.805 1.00 85.19 242 ARG A N 1
ATOM 1842 C CA . ARG A 1 242 ? -29.151 7.990 25.148 1.00 85.19 242 ARG A CA 1
ATOM 1843 C C . ARG A 1 242 ? -29.443 8.189 23.659 1.00 85.19 242 ARG A C 1
ATOM 1845 O O . ARG A 1 242 ? -29.046 7.346 22.868 1.00 85.19 242 ARG A O 1
ATOM 1852 N N . THR A 1 243 ? -30.041 9.314 23.257 1.00 85.31 243 THR A N 1
ATOM 1853 C CA . THR A 1 243 ? -30.348 9.574 21.836 1.00 85.31 243 THR A CA 1
ATOM 1854 C C . THR A 1 243 ? -29.106 9.834 20.987 1.00 85.31 243 THR A C 1
ATOM 1856 O O . THR A 1 243 ? -29.146 9.615 19.784 1.00 85.31 243 THR A O 1
ATOM 1859 N N . ALA A 1 244 ? -28.000 10.269 21.598 1.00 85.62 244 ALA A N 1
ATOM 1860 C CA . ALA A 1 244 ? -26.739 10.514 20.901 1.00 85.62 244 ALA A CA 1
ATOM 1861 C C . ALA A 1 244 ? -25.884 9.246 20.739 1.00 85.62 244 ALA A C 1
ATOM 1863 O O . ALA A 1 244 ? -25.025 9.205 19.866 1.00 85.62 244 ALA A O 1
ATOM 1864 N N . ILE A 1 245 ? -26.100 8.228 21.580 1.00 88.25 245 ILE A N 1
ATOM 1865 C CA . ILE A 1 245 ? -25.278 7.006 21.608 1.00 88.25 245 ILE A CA 1
ATOM 1866 C C . ILE A 1 245 ? -25.982 5.780 21.012 1.00 88.25 245 ILE A C 1
ATOM 1868 O O . ILE A 1 245 ? -25.339 4.763 20.787 1.00 88.25 245 ILE A O 1
ATOM 1872 N N . MET A 1 246 ? -27.291 5.858 20.760 1.00 86.00 246 MET A N 1
ATOM 1873 C CA . MET A 1 246 ? -28.114 4.761 20.245 1.00 86.00 246 MET A CA 1
ATOM 1874 C C . MET A 1 246 ? -28.405 4.956 18.758 1.00 86.00 246 MET A C 1
ATOM 1876 O O . MET A 1 246 ? -29.362 5.641 18.399 1.00 86.00 246 MET A O 1
ATOM 1880 N N . SER A 1 247 ? -27.603 4.339 17.886 1.00 89.81 247 SER A N 1
ATOM 1881 C CA . SER A 1 247 ? -27.865 4.330 16.444 1.00 89.81 247 SER A CA 1
ATOM 1882 C C . SER A 1 247 ? -28.222 2.931 15.956 1.00 89.81 247 SER A C 1
ATOM 1884 O O . SER A 1 247 ? -27.378 2.038 15.867 1.00 89.81 247 SER A O 1
ATOM 1886 N N . THR A 1 248 ? -29.486 2.742 15.575 1.00 90.69 248 THR A N 1
ATOM 1887 C CA . THR A 1 248 ? -29.950 1.485 14.972 1.00 90.69 248 THR A CA 1
ATOM 1888 C C . THR A 1 248 ? -29.342 1.241 13.596 1.00 90.69 248 THR A C 1
ATOM 1890 O O . THR A 1 248 ? -29.392 0.113 13.124 1.00 90.69 248 THR A O 1
ATOM 1893 N N . GLN A 1 249 ? -28.731 2.248 12.959 1.00 91.69 249 GLN A N 1
ATOM 1894 C CA . GLN A 1 249 ? -28.016 2.094 11.689 1.00 91.69 249 GLN A CA 1
ATOM 1895 C C . GLN A 1 249 ? -26.795 1.174 11.819 1.00 91.69 249 GLN A C 1
ATOM 1897 O O . GLN A 1 249 ? -26.511 0.416 10.898 1.00 91.69 249 GLN A O 1
ATOM 1902 N N . TYR A 1 250 ? -26.088 1.234 12.951 1.00 92.38 250 TYR A N 1
ATOM 1903 C CA . TYR A 1 250 ? -24.833 0.504 13.175 1.00 92.38 250 TYR A CA 1
ATOM 1904 C C . TYR A 1 250 ? -25.002 -0.725 14.078 1.00 92.38 250 TYR A C 1
ATOM 1906 O O . TYR A 1 250 ? -24.015 -1.355 14.455 1.00 92.38 250 TYR A O 1
ATOM 1914 N N . CYS A 1 251 ? -26.245 -1.042 14.455 1.00 93.00 251 CYS A N 1
ATOM 1915 C CA . CYS A 1 251 ? -26.639 -2.154 15.323 1.00 93.00 251 CYS A CA 1
ATOM 1916 C C . CYS A 1 251 ? -28.167 -2.306 15.255 1.00 93.00 251 CYS A C 1
ATOM 1918 O O . CYS A 1 251 ? -28.911 -1.731 16.051 1.00 93.00 251 CYS A O 1
ATOM 1920 N N . HIS A 1 252 ? -28.638 -3.031 14.238 1.00 93.44 252 HIS A N 1
ATOM 1921 C CA . HIS A 1 252 ? -30.065 -3.265 14.014 1.00 93.44 252 HIS A CA 1
ATOM 1922 C C . HIS A 1 252 ? -30.648 -4.205 15.069 1.00 93.44 252 HIS A C 1
ATOM 1924 O O . HIS A 1 252 ? -30.019 -5.207 15.413 1.00 93.44 252 HIS A O 1
ATOM 1930 N N . ASP A 1 253 ? -31.873 -3.940 15.517 1.00 95.00 253 ASP A N 1
ATOM 1931 C CA . ASP A 1 253 ? -32.573 -4.796 16.478 1.00 95.00 253 ASP A CA 1
ATOM 1932 C C . ASP A 1 253 ? -32.586 -6.264 16.031 1.00 95.00 253 ASP A C 1
ATOM 1934 O O . ASP A 1 253 ? -32.879 -6.589 14.879 1.00 95.00 253 ASP A O 1
ATOM 1938 N N . GLY A 1 254 ? -32.234 -7.159 16.956 1.00 91.06 254 GLY A N 1
ATOM 1939 C CA . GLY A 1 254 ? -32.149 -8.600 16.703 1.00 91.06 254 GLY A CA 1
ATOM 1940 C C . GLY A 1 254 ? -30.842 -9.075 16.056 1.00 91.06 254 GLY A C 1
ATOM 1941 O O . GLY A 1 254 ? -30.592 -10.278 16.034 1.00 91.06 254 GLY A O 1
ATOM 1942 N N . THR A 1 255 ? -29.971 -8.176 15.590 1.00 91.69 255 THR A N 1
ATOM 1943 C CA . THR A 1 255 ? -28.636 -8.531 15.074 1.00 91.69 255 THR A CA 1
ATOM 1944 C C . THR A 1 255 ? -27.607 -8.466 16.198 1.00 91.69 255 THR A C 1
ATOM 1946 O O . THR A 1 255 ? -27.583 -7.485 16.918 1.00 91.69 255 THR A O 1
ATOM 1949 N N . MET A 1 256 ? -26.740 -9.466 16.379 1.00 91.06 256 MET A N 1
ATOM 1950 C CA . MET A 1 256 ? -25.650 -9.428 17.380 1.00 91.06 256 MET A CA 1
ATOM 1951 C C . MET A 1 256 ? -26.079 -9.030 18.813 1.00 91.06 256 MET A C 1
ATOM 1953 O O . MET A 1 256 ? -25.362 -8.331 19.531 1.00 91.06 256 MET A O 1
ATOM 1957 N N . GLY A 1 257 ? -27.284 -9.429 19.233 1.00 93.50 257 GLY A N 1
ATOM 1958 C CA . GLY A 1 257 ? -27.832 -9.046 20.538 1.00 93.50 257 GLY A CA 1
ATOM 1959 C C . GLY A 1 257 ? -28.167 -7.568 20.675 1.00 93.50 257 GLY A C 1
ATOM 1960 O O . GLY A 1 257 ? -28.174 -7.072 21.798 1.00 93.50 257 GLY A O 1
ATOM 1961 N N . CYS A 1 258 ? -28.398 -6.868 19.569 1.00 95.31 258 CYS A N 1
ATOM 1962 C CA . CYS A 1 258 ? -28.768 -5.463 19.533 1.00 95.31 258 CYS A CA 1
ATOM 1963 C C . CYS A 1 258 ? -30.243 -5.231 19.880 1.00 95.31 258 CYS A C 1
ATOM 1965 O O . CYS A 1 258 ? -31.130 -5.971 19.444 1.00 95.31 258 CYS A O 1
ATOM 1967 N N . LEU A 1 259 ? -30.488 -4.150 20.616 1.00 95.12 259 LEU A N 1
ATOM 1968 C CA . LEU A 1 259 ? -31.780 -3.514 20.831 1.00 95.12 259 LEU A CA 1
ATOM 1969 C C . LEU A 1 259 ? -31.563 -1.998 20.963 1.00 95.12 259 LEU A C 1
ATOM 1971 O O . LEU A 1 259 ? -30.792 -1.548 21.812 1.00 95.12 259 LEU A O 1
ATOM 1975 N N . ASN A 1 260 ? -32.251 -1.210 20.139 1.00 93.25 260 ASN A N 1
ATOM 1976 C CA . ASN A 1 260 ? -32.131 0.246 20.053 1.00 93.25 260 ASN A CA 1
ATOM 1977 C C . ASN A 1 260 ? -30.682 0.724 19.846 1.00 93.25 260 ASN A C 1
ATOM 1979 O O . ASN A 1 260 ? -30.223 1.641 20.521 1.00 93.25 260 ASN A O 1
ATOM 1983 N N . GLY A 1 261 ? -29.925 0.090 18.946 1.00 93.62 261 GLY A N 1
ATOM 1984 C CA . GLY A 1 261 ? -28.556 0.521 18.631 1.00 93.62 261 GLY A CA 1
ATOM 1985 C C . GLY A 1 261 ? -27.502 0.202 19.699 1.00 93.62 261 GLY A C 1
ATOM 1986 O O . GLY A 1 261 ? -26.356 0.633 19.564 1.00 93.62 261 GLY A O 1
ATOM 1987 N N . CYS A 1 262 ? -27.852 -0.558 20.742 1.00 95.69 262 CYS A N 1
ATOM 1988 C CA . CYS A 1 262 ? -26.898 -1.096 21.710 1.00 95.69 262 CYS A CA 1
ATOM 1989 C C . CYS A 1 262 ? -27.103 -2.596 21.927 1.00 95.69 262 CYS A C 1
ATOM 1991 O O . CYS A 1 262 ? -28.211 -3.110 21.829 1.00 95.69 262 CYS A O 1
ATOM 1993 N N . SER A 1 263 ? -26.047 -3.291 22.326 1.00 96.06 263 SER A N 1
ATOM 1994 C CA . SER A 1 263 ? -26.122 -4.599 22.978 1.00 96.06 263 SER A CA 1
ATOM 1995 C C . SER A 1 263 ? -25.718 -4.454 24.448 1.00 96.06 263 SER A C 1
ATOM 1997 O O . SER A 1 263 ? -25.184 -3.419 24.858 1.00 96.06 263 SER A O 1
ATOM 1999 N N . LYS A 1 264 ? -25.978 -5.467 25.276 1.00 96.44 264 LYS A N 1
ATOM 2000 C CA . LYS A 1 264 ? -25.541 -5.463 26.679 1.00 96.44 264 LYS A CA 1
ATOM 2001 C C . LYS A 1 264 ? -25.092 -6.841 27.135 1.00 96.44 264 LYS A C 1
ATOM 2003 O O . LYS A 1 264 ? -25.562 -7.851 26.612 1.00 96.44 264 LYS A O 1
ATOM 2008 N N . SER A 1 265 ? -24.198 -6.880 28.118 1.00 97.69 265 SER A N 1
ATOM 2009 C CA . SER A 1 265 ? -23.743 -8.131 28.725 1.00 97.69 265 SER A CA 1
ATOM 2010 C C . SER A 1 265 ? -24.813 -8.760 29.620 1.00 97.69 265 SER A C 1
ATOM 2012 O O . SER A 1 265 ? -25.689 -8.074 30.154 1.00 97.69 265 SER A O 1
ATOM 2014 N N . TYR A 1 266 ? -24.707 -10.069 29.856 1.00 97.75 266 TYR A N 1
ATOM 2015 C CA . TYR A 1 266 ? -25.593 -10.755 30.803 1.00 97.75 266 TYR A CA 1
ATOM 2016 C C . TYR A 1 266 ? -25.471 -10.190 32.226 1.00 97.75 266 TYR A C 1
ATOM 2018 O O . TYR A 1 266 ? -26.471 -10.013 32.920 1.00 97.75 266 TYR A O 1
ATOM 2026 N N . ALA A 1 267 ? -24.254 -9.827 32.639 1.00 97.62 267 ALA A N 1
ATOM 2027 C CA . ALA A 1 267 ? -24.018 -9.156 33.914 1.00 97.62 267 ALA A CA 1
ATOM 2028 C C . ALA A 1 267 ? -24.775 -7.820 34.012 1.00 97.62 267 ALA A C 1
ATOM 2030 O O . ALA A 1 267 ? -25.298 -7.496 35.074 1.00 97.62 267 ALA A O 1
ATOM 2031 N N . CYS A 1 268 ? -24.915 -7.079 32.906 1.00 97.88 268 CYS A N 1
ATOM 2032 C CA . CYS A 1 268 ? -25.714 -5.857 32.899 1.00 97.88 268 CYS A CA 1
ATOM 2033 C C . CYS A 1 268 ? -27.203 -6.144 33.136 1.00 97.88 268 CYS A C 1
ATOM 2035 O O . CYS A 1 268 ? -27.827 -5.477 33.955 1.00 97.88 268 CYS A O 1
ATOM 2037 N N . THR A 1 269 ? -27.761 -7.185 32.509 1.00 97.88 269 THR A N 1
ATOM 2038 C CA . THR A 1 269 ? -29.145 -7.624 32.771 1.00 97.88 269 THR A CA 1
ATOM 2039 C C . THR A 1 269 ? -29.377 -7.936 34.249 1.00 97.88 269 THR A C 1
ATOM 2041 O O . THR A 1 269 ? -30.386 -7.520 34.818 1.00 97.88 269 THR A O 1
ATOM 2044 N N . LEU A 1 270 ? -28.437 -8.641 34.886 1.00 97.25 270 LEU A N 1
ATOM 2045 C CA . LEU A 1 270 ? -28.517 -8.956 36.314 1.00 97.25 270 LEU A CA 1
ATOM 2046 C C . LEU A 1 270 ? -28.405 -7.706 37.195 1.00 97.25 270 LEU A C 1
ATOM 2048 O O . LEU A 1 270 ? -29.118 -7.605 38.194 1.00 97.25 270 LEU A O 1
ATOM 2052 N N . ASN A 1 271 ? -27.547 -6.754 36.822 1.00 96.31 271 ASN A N 1
ATOM 2053 C CA . ASN A 1 271 ? -27.404 -5.484 37.529 1.00 96.31 271 ASN A CA 1
ATOM 2054 C C . ASN A 1 271 ? -28.681 -4.644 37.451 1.00 96.31 271 ASN A C 1
ATOM 2056 O O . ASN A 1 271 ? -29.173 -4.179 38.479 1.00 96.31 271 ASN A O 1
ATOM 2060 N N . GLU A 1 272 ? -29.254 -4.487 36.261 1.00 96.69 272 GLU A N 1
ATOM 2061 C CA . GLU A 1 272 ? -30.488 -3.721 36.068 1.00 96.69 272 GLU A CA 1
ATOM 2062 C C . GLU A 1 272 ? -31.666 -4.327 36.837 1.00 96.69 272 GLU A C 1
ATOM 2064 O O . GLU A 1 272 ? -32.448 -3.589 37.435 1.00 96.69 272 GLU A O 1
ATOM 2069 N N . ALA A 1 273 ? -31.756 -5.661 36.909 1.00 97.31 273 ALA A N 1
ATOM 2070 C CA . ALA A 1 273 ? -32.766 -6.351 37.715 1.00 97.31 273 ALA A CA 1
ATOM 2071 C C . ALA A 1 273 ? -32.657 -6.038 39.222 1.00 97.31 273 ALA A C 1
ATOM 2073 O O . ALA A 1 273 ? -33.638 -6.162 39.952 1.00 97.31 273 ALA A O 1
ATOM 2074 N N . GLN A 1 274 ? -31.482 -5.604 39.687 1.00 96.44 274 GLN A N 1
ATOM 2075 C CA . GLN A 1 274 ? -31.229 -5.151 41.059 1.00 96.44 274 GLN A CA 1
ATOM 2076 C C . GLN A 1 274 ? -31.275 -3.618 41.203 1.00 96.44 274 GLN A C 1
ATOM 2078 O O . GLN A 1 274 ? -30.914 -3.089 42.252 1.00 96.44 274 GLN A O 1
ATOM 2083 N N . GLY A 1 275 ? -31.671 -2.883 40.158 1.00 95.31 275 GLY A N 1
ATOM 2084 C CA . GLY A 1 275 ? -31.658 -1.416 40.139 1.00 95.31 275 GLY A CA 1
ATOM 2085 C C . GLY A 1 275 ? -30.258 -0.793 40.050 1.00 95.31 275 GLY A C 1
ATOM 2086 O O . GLY A 1 275 ? -30.109 0.414 40.257 1.00 95.31 275 GLY A O 1
ATOM 2087 N N . LYS A 1 276 ? -29.227 -1.591 39.749 1.00 94.94 276 LYS A N 1
ATOM 2088 C CA . LYS A 1 276 ? -27.836 -1.143 39.599 1.00 94.94 276 LYS A CA 1
ATOM 2089 C C . LYS A 1 276 ? -27.548 -0.658 38.178 1.00 94.94 276 LYS A C 1
ATOM 2091 O O . LYS A 1 276 ? -28.341 -0.841 37.257 1.00 94.94 276 LYS A O 1
ATOM 2096 N N . LYS A 1 277 ? -26.398 -0.002 38.014 1.00 95.38 277 LYS A N 1
ATOM 2097 C CA . LYS A 1 277 ? -25.947 0.586 36.745 1.00 95.38 277 LYS A CA 1
ATOM 2098 C C . LYS A 1 277 ? -25.065 -0.382 35.953 1.00 95.38 277 LYS A C 1
ATOM 2100 O O . LYS A 1 277 ? -24.639 -1.416 36.467 1.00 95.38 277 LYS A O 1
ATOM 2105 N N . CYS A 1 278 ? -24.784 -0.008 34.709 1.00 97.00 278 CYS A N 1
ATOM 2106 C CA . CYS A 1 278 ? -23.850 -0.686 33.817 1.00 97.00 278 CYS A CA 1
ATOM 2107 C C . CYS A 1 278 ? -22.910 0.344 33.186 1.00 97.00 278 CYS A C 1
ATOM 2109 O O . CYS A 1 278 ? -23.320 1.487 32.953 1.00 97.00 278 CYS A O 1
ATOM 2111 N N . ILE A 1 279 ? -21.682 -0.068 32.875 1.00 97.31 279 ILE A N 1
ATOM 2112 C CA . ILE A 1 279 ? -20.727 0.790 32.174 1.00 97.31 279 ILE A CA 1
ATOM 2113 C C . ILE A 1 279 ? -21.173 1.032 30.737 1.00 97.31 279 ILE A C 1
ATOM 2115 O O . ILE A 1 279 ? -21.764 0.158 30.103 1.00 97.31 279 ILE A O 1
ATOM 2119 N N . PHE A 1 280 ? -20.867 2.212 30.219 1.00 97.44 280 PHE A N 1
ATOM 2120 C CA . PHE A 1 280 ? -21.029 2.538 28.812 1.00 97.44 280 PHE A CA 1
ATOM 2121 C C . PHE A 1 280 ? -19.732 2.324 28.040 1.00 97.44 280 PHE A C 1
ATOM 2123 O O . PHE A 1 280 ? -18.705 2.921 28.370 1.00 97.44 280 PHE A O 1
ATOM 2130 N N . VAL A 1 281 ? -19.823 1.519 26.984 1.00 97.81 281 VAL A N 1
ATOM 2131 C CA . VAL A 1 281 ? -18.775 1.298 25.992 1.00 97.81 281 VAL A CA 1
ATOM 2132 C C . VAL A 1 281 ? -19.251 1.854 24.651 1.00 97.81 281 VAL A C 1
ATOM 2134 O O . VAL A 1 281 ? -20.167 1.304 24.029 1.00 97.81 281 VAL A O 1
ATOM 2137 N N . ALA A 1 282 ? -18.626 2.938 24.194 1.00 97.56 282 ALA A N 1
ATOM 2138 C CA . ALA A 1 282 ? -18.830 3.444 22.840 1.00 97.56 282 ALA A CA 1
ATOM 2139 C C . ALA A 1 282 ? -18.140 2.518 21.826 1.00 97.56 282 ALA A C 1
ATOM 2141 O O . ALA A 1 282 ? -16.982 2.141 22.002 1.00 97.56 282 ALA A O 1
ATOM 2142 N N . HIS A 1 283 ? -18.846 2.136 20.768 1.00 95.50 283 HIS A N 1
ATOM 2143 C CA . HIS A 1 283 ? -18.379 1.187 19.763 1.00 95.50 283 HIS A CA 1
ATOM 2144 C C . HIS A 1 283 ? -18.662 1.706 18.350 1.00 95.50 283 HIS A C 1
ATOM 2146 O O . HIS A 1 283 ? -19.519 2.565 18.142 1.00 95.50 283 HIS A O 1
ATOM 2152 N N . VAL A 1 284 ? -17.945 1.162 17.367 1.00 92.38 284 VAL A N 1
ATOM 2153 C CA . VAL A 1 284 ? -18.068 1.547 15.954 1.00 92.38 284 VAL A CA 1
ATOM 2154 C C . VAL A 1 284 ? -19.314 0.930 15.317 1.00 92.38 284 VAL A C 1
ATOM 2156 O O . VAL A 1 284 ? -20.314 1.611 15.130 1.00 92.38 284 VAL A O 1
ATOM 2159 N N . SER A 1 285 ? -19.298 -0.369 15.028 1.00 90.31 285 SER A N 1
ATOM 2160 C CA . SER A 1 285 ? -20.423 -1.092 14.419 1.00 90.31 285 SER A CA 1
ATOM 2161 C C . SER A 1 285 ? -20.438 -2.541 14.906 1.00 90.31 285 SER A C 1
ATOM 2163 O O . SER A 1 285 ? -19.423 -3.023 15.418 1.00 90.31 285 SER A O 1
ATOM 2165 N N . TYR A 1 286 ? -21.584 -3.218 14.807 1.00 86.75 286 TYR A N 1
ATOM 2166 C CA . TYR A 1 286 ? -21.754 -4.595 15.290 1.00 86.75 286 TYR A CA 1
ATOM 2167 C C . TYR A 1 286 ? -20.862 -5.613 14.560 1.00 86.75 286 TYR A C 1
ATOM 2169 O O . TYR A 1 286 ? -20.568 -6.681 15.097 1.00 86.75 286 TYR A O 1
ATOM 2177 N N . ASP A 1 287 ? -20.450 -5.294 13.334 1.00 82.19 287 ASP A N 1
ATOM 2178 C CA . ASP A 1 287 ? -19.665 -6.142 12.439 1.00 82.19 287 ASP A CA 1
ATOM 2179 C C . ASP A 1 287 ? -18.144 -5.909 12.538 1.00 82.19 287 ASP A C 1
ATOM 2181 O O . ASP A 1 287 ? -17.372 -6.674 11.958 1.00 82.19 287 ASP A O 1
ATOM 2185 N N . TYR A 1 288 ? -17.695 -4.918 1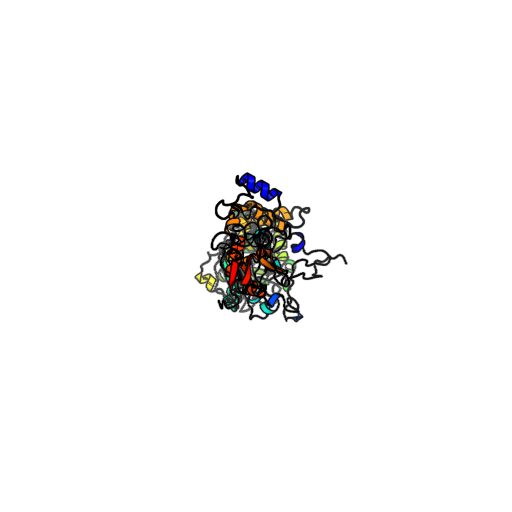3.317 1.00 82.38 288 TYR A N 1
ATOM 2186 C CA . TYR A 1 288 ? -16.277 -4.688 13.617 1.00 82.38 288 TYR A CA 1
ATOM 2187 C C . TYR A 1 288 ? -15.801 -5.610 14.742 1.00 82.38 288 TYR A C 1
ATOM 2189 O O . TYR A 1 288 ? -16.412 -5.633 15.808 1.00 82.38 288 TYR A O 1
ATOM 2197 N N . ASP A 1 289 ? -14.726 -6.372 14.487 1.00 84.88 289 ASP A N 1
ATOM 2198 C CA . ASP A 1 289 ? -14.231 -7.463 15.347 1.00 84.88 289 ASP A CA 1
ATOM 2199 C C . ASP A 1 289 ? -15.367 -8.253 16.012 1.00 84.88 289 ASP A C 1
ATOM 2201 O O . ASP A 1 289 ? -15.481 -8.357 17.235 1.00 84.88 289 ASP A O 1
ATOM 2205 N N . THR A 1 290 ? -16.242 -8.756 15.144 1.00 86.75 290 THR A N 1
ATOM 2206 C CA . THR A 1 290 ? -17.617 -9.178 15.412 1.00 86.75 290 THR A CA 1
ATOM 2207 C C . THR A 1 290 ? -17.772 -9.931 16.739 1.00 86.75 290 THR A C 1
ATOM 2209 O O . THR A 1 290 ? -17.267 -11.041 16.914 1.00 86.75 290 THR A O 1
ATOM 2212 N N . GLY A 1 291 ? -18.465 -9.300 17.692 1.00 89.50 291 GLY A N 1
ATOM 2213 C CA . GLY A 1 291 ? -18.834 -9.880 18.988 1.00 89.50 291 GLY A CA 1
ATOM 2214 C C . GLY A 1 291 ? -17.693 -10.088 19.990 1.00 89.50 291 GLY A C 1
ATOM 2215 O O . GLY A 1 291 ? -17.961 -10.520 21.110 1.00 89.50 291 GLY A O 1
ATOM 2216 N N . TYR A 1 292 ? -16.438 -9.799 19.636 1.00 93.31 292 TYR A N 1
ATOM 2217 C CA . TYR A 1 292 ? -15.276 -10.174 20.445 1.00 93.31 292 TYR A CA 1
ATOM 2218 C C . TYR A 1 292 ? -15.209 -9.391 21.765 1.00 93.31 292 TYR A C 1
ATOM 2220 O O . TYR A 1 292 ? -15.121 -9.995 22.837 1.00 93.31 292 TYR A O 1
ATOM 2228 N N . LEU A 1 293 ? -15.298 -8.054 21.706 1.00 94.62 293 LEU A N 1
ATOM 2229 C CA . LEU A 1 293 ? -15.269 -7.204 22.905 1.00 94.62 293 LEU A CA 1
ATOM 2230 C C . LEU A 1 293 ? -16.471 -7.464 23.809 1.00 94.62 293 LEU A C 1
ATOM 2232 O O . LEU A 1 293 ? -16.337 -7.568 25.030 1.00 94.62 293 LEU A O 1
ATOM 2236 N N . GLN A 1 294 ? -17.643 -7.606 23.197 1.00 95.56 294 GLN A N 1
ATOM 2237 C CA . GLN A 1 294 ? -18.888 -7.878 23.896 1.00 95.56 294 GLN A CA 1
ATOM 2238 C C . GLN A 1 294 ? -18.807 -9.219 24.639 1.00 95.56 294 GLN A C 1
ATOM 2240 O O . GLN A 1 294 ? -19.164 -9.302 25.820 1.00 95.56 294 GLN A O 1
ATOM 2245 N N . ALA A 1 295 ? -18.277 -10.252 23.975 1.00 95.62 295 ALA A N 1
ATOM 2246 C CA . ALA A 1 295 ? -18.122 -11.583 24.539 1.00 95.62 295 ALA A CA 1
ATOM 2247 C C . ALA A 1 295 ? -17.134 -11.609 25.707 1.00 95.62 295 ALA A C 1
ATOM 2249 O O . ALA A 1 295 ? -17.526 -12.050 26.790 1.00 95.62 295 ALA A O 1
ATOM 2250 N N . PHE A 1 296 ? -15.905 -11.084 25.566 1.00 95.19 296 PHE A N 1
ATOM 2251 C CA . PHE A 1 296 ? -14.959 -11.159 26.686 1.00 95.19 296 PHE A CA 1
ATOM 2252 C C . PHE A 1 296 ? -15.397 -10.315 27.878 1.00 95.19 296 PHE A C 1
ATOM 2254 O O . PHE A 1 296 ? -15.195 -10.739 29.016 1.00 95.19 296 PHE A O 1
ATOM 2261 N N . ALA A 1 297 ? -16.031 -9.161 27.661 1.00 96.19 297 ALA A N 1
ATOM 2262 C CA . ALA A 1 297 ? -16.541 -8.355 28.764 1.00 96.19 297 ALA A CA 1
ATOM 2263 C C . ALA A 1 297 ? -17.687 -9.090 29.481 1.00 96.19 297 ALA A C 1
ATOM 2265 O O . ALA A 1 297 ? -17.707 -9.155 30.712 1.00 96.19 297 ALA A O 1
ATOM 2266 N N . SER A 1 298 ? -18.590 -9.729 28.726 1.00 96.81 298 SER A N 1
ATOM 2267 C CA . SER A 1 298 ? -19.673 -10.538 29.290 1.00 96.81 298 SER A CA 1
ATOM 2268 C C . SER A 1 298 ? -19.165 -11.779 30.032 1.00 96.81 298 SER A C 1
ATOM 2270 O O . SER A 1 298 ? -19.639 -12.062 31.131 1.00 96.81 298 SER A O 1
ATOM 2272 N N . ASN A 1 299 ? -18.190 -12.503 29.478 1.00 97.38 299 ASN A N 1
ATOM 2273 C CA . ASN A 1 299 ? -17.637 -13.724 30.074 1.00 97.38 299 ASN A CA 1
ATOM 2274 C C . ASN A 1 299 ? -16.749 -13.449 31.295 1.00 97.38 299 ASN A C 1
ATOM 2276 O O . ASN A 1 299 ? -16.595 -14.316 32.152 1.00 97.38 299 ASN A O 1
ATOM 2280 N N . ASN A 1 300 ? -16.224 -12.228 31.417 1.00 97.62 300 ASN A N 1
ATOM 2281 C CA . ASN A 1 300 ? -15.571 -11.737 32.630 1.00 97.62 300 ASN A CA 1
ATOM 2282 C C . ASN A 1 300 ? -16.547 -11.075 33.621 1.00 97.62 300 ASN A C 1
A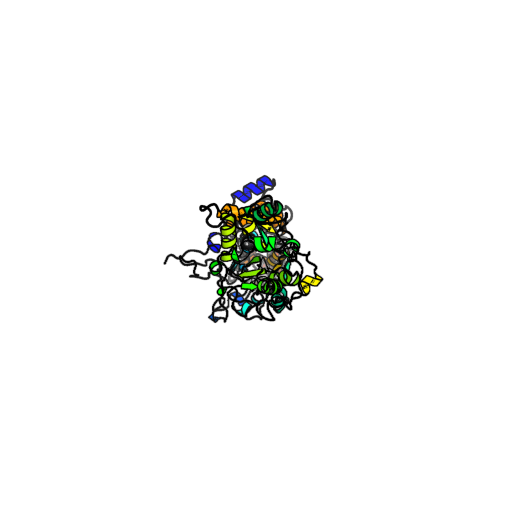TOM 2284 O O . ASN A 1 300 ? -16.107 -10.482 34.600 1.00 97.62 300 ASN A O 1
ATOM 2288 N N . ASN A 1 301 ? -17.863 -11.206 33.409 1.00 97.19 301 ASN A N 1
ATOM 2289 C CA . ASN A 1 301 ? -18.931 -10.685 34.270 1.00 97.19 301 ASN A CA 1
ATOM 2290 C C . ASN A 1 301 ? -18.941 -9.158 34.446 1.00 97.19 301 ASN A C 1
ATOM 2292 O O . ASN A 1 301 ? -19.458 -8.661 35.445 1.00 97.19 301 ASN A O 1
ATOM 2296 N N . VAL A 1 302 ? -18.419 -8.400 33.479 1.00 97.88 302 VAL A N 1
ATOM 2297 C CA . VAL A 1 302 ? -18.484 -6.936 33.519 1.00 97.88 302 VAL A CA 1
ATOM 2298 C C . VAL A 1 302 ? -19.866 -6.468 33.035 1.00 97.88 302 VAL A C 1
ATOM 2300 O O . VAL A 1 302 ? -20.272 -6.809 31.916 1.00 97.88 302 VAL A O 1
ATOM 2303 N N . PRO A 1 303 ? -20.628 -5.704 33.843 1.00 97.75 303 PRO A N 1
ATOM 2304 C CA . PRO A 1 303 ? -21.949 -5.208 33.466 1.00 97.75 303 PRO A CA 1
ATOM 2305 C C . PRO A 1 303 ? -21.812 -4.013 32.521 1.00 97.75 303 PRO A C 1
ATOM 2307 O O . PRO A 1 303 ? -21.593 -2.888 32.965 1.00 97.75 303 PRO A O 1
ATOM 2310 N N . ALA A 1 304 ? -21.943 -4.251 31.216 1.00 97.50 304 ALA A N 1
ATOM 2311 C CA . ALA A 1 304 ? -21.652 -3.274 30.172 1.00 97.50 304 ALA A CA 1
ATOM 2312 C C . ALA A 1 304 ? -22.783 -3.146 29.144 1.00 97.50 304 ALA A C 1
ATOM 2314 O O . ALA A 1 304 ? -23.409 -4.139 28.766 1.00 97.50 304 ALA A O 1
ATOM 2315 N N . TYR A 1 305 ? -22.983 -1.917 28.675 1.00 96.38 305 TYR A N 1
ATOM 2316 C CA . TYR A 1 305 ? -23.687 -1.556 27.450 1.00 96.38 305 TYR A CA 1
ATOM 2317 C C . TYR A 1 305 ? -22.668 -1.272 26.352 1.00 96.38 305 TYR A C 1
ATOM 2319 O O . TYR A 1 305 ? -21.794 -0.430 26.538 1.00 96.38 305 TYR A O 1
ATOM 2327 N N . PHE A 1 306 ? -22.823 -1.913 25.200 1.00 97.00 306 PHE A N 1
ATOM 2328 C CA . PHE A 1 306 ? -22.030 -1.649 24.004 1.00 97.00 306 PHE A CA 1
ATOM 2329 C C . PHE A 1 306 ? -22.929 -0.963 22.990 1.00 97.00 306 PHE A C 1
ATOM 2331 O O . PHE A 1 306 ? -23.839 -1.589 22.449 1.00 97.00 306 PHE A O 1
ATOM 2338 N N . CYS A 1 307 ? -22.713 0.322 22.767 1.00 96.75 307 CYS A N 1
ATOM 2339 C CA . CYS A 1 307 ? -23.562 1.133 21.904 1.00 96.75 307 CYS A CA 1
ATOM 2340 C C . CYS A 1 307 ? -22.788 1.569 20.669 1.00 96.75 307 CYS A C 1
ATOM 2342 O O . CYS A 1 307 ? -21.618 1.928 20.780 1.00 96.75 307 CYS A O 1
ATOM 2344 N N . PHE A 1 308 ? -23.429 1.523 19.505 1.00 95.44 308 PHE A N 1
ATOM 2345 C CA . PHE A 1 308 ? -22.748 1.611 18.217 1.00 95.44 308 PHE A CA 1
ATOM 2346 C C . PHE A 1 308 ? -23.073 2.933 17.521 1.00 95.44 308 PHE A C 1
ATOM 2348 O O . PHE A 1 308 ? -24.240 3.238 17.280 1.00 95.44 308 PHE A O 1
ATOM 2355 N N . LEU A 1 309 ? -22.042 3.723 17.213 1.00 94.62 309 LEU A N 1
ATOM 2356 C CA . LEU A 1 309 ? -22.177 5.101 16.720 1.00 94.62 309 LEU A CA 1
ATOM 2357 C C . LEU A 1 309 ? -21.622 5.301 15.297 1.00 94.62 309 LEU A C 1
ATOM 2359 O O . LEU A 1 309 ? -21.693 6.407 14.761 1.00 94.62 309 LEU A O 1
ATOM 2363 N N . GLY A 1 310 ? -21.075 4.255 14.678 1.00 92.44 310 GLY A N 1
ATOM 2364 C CA . GLY A 1 310 ? -20.227 4.370 13.494 1.00 92.44 310 GLY A CA 1
ATOM 2365 C C . GLY A 1 310 ? -18.840 4.897 13.861 1.00 92.44 310 GLY A C 1
ATOM 2366 O O . GLY A 1 310 ? -18.630 5.387 14.966 1.00 92.44 310 GLY A O 1
ATOM 2367 N N . ASP A 1 311 ? -17.879 4.793 12.946 1.00 90.88 311 ASP A N 1
ATOM 2368 C CA . ASP A 1 311 ? -16.484 5.144 13.248 1.00 90.88 311 ASP A CA 1
ATOM 2369 C C . ASP A 1 311 ? -16.308 6.654 13.521 1.00 90.88 311 ASP A C 1
ATOM 2371 O O . ASP A 1 311 ? -15.990 7.012 14.659 1.00 90.88 311 ASP A O 1
ATOM 2375 N N . PRO A 1 312 ? -16.698 7.569 12.604 1.00 91.94 312 PRO A N 1
ATOM 2376 C CA . PRO A 1 312 ? -16.650 9.003 12.897 1.00 91.94 312 PRO A CA 1
ATOM 2377 C C . PRO A 1 312 ? -17.511 9.405 14.101 1.00 91.94 312 PRO A C 1
ATOM 2379 O O . PRO A 1 312 ? -17.134 10.280 14.875 1.00 91.94 312 PRO A O 1
ATOM 2382 N N . GLY A 1 313 ? -18.679 8.775 14.273 1.00 94.12 313 GLY A N 1
ATOM 2383 C CA . GLY A 1 313 ? -19.591 9.088 15.374 1.00 94.12 313 GLY A CA 1
ATOM 2384 C C . GLY A 1 313 ? -19.017 8.698 16.734 1.00 94.12 313 GLY A C 1
ATOM 2385 O O . GLY A 1 313 ? -19.100 9.480 17.680 1.00 94.12 313 GLY A O 1
ATOM 2386 N N . MET A 1 314 ? -18.391 7.524 16.826 1.00 95.50 314 MET A N 1
ATOM 2387 C CA . MET A 1 314 ? -17.733 7.045 18.039 1.00 95.50 314 MET A CA 1
ATOM 2388 C C . MET A 1 314 ? -16.526 7.926 18.383 1.00 95.50 314 MET A C 1
ATOM 2390 O O . MET A 1 314 ? -16.456 8.414 19.512 1.00 95.50 314 MET A O 1
ATOM 2394 N N . GLN A 1 315 ? -15.640 8.214 17.420 1.00 96.12 315 GLN A N 1
ATOM 2395 C CA . GLN A 1 315 ? -14.467 9.070 17.651 1.00 96.12 315 GLN A CA 1
ATOM 2396 C C . GLN A 1 315 ? -14.868 10.484 18.099 1.00 96.12 315 GLN A C 1
ATOM 2398 O O . GLN A 1 315 ? -14.393 10.964 19.131 1.00 96.12 315 GLN A O 1
ATOM 2403 N N . ASN A 1 316 ? -15.810 11.127 17.396 1.00 96.12 316 ASN A N 1
ATOM 2404 C CA . ASN A 1 316 ? -16.316 12.452 17.771 1.00 96.12 316 ASN A CA 1
ATOM 2405 C C . ASN A 1 316 ? -16.918 12.447 19.181 1.00 96.12 316 ASN A C 1
ATOM 2407 O O . ASN A 1 316 ? -16.649 13.344 19.977 1.00 96.12 316 ASN A O 1
ATOM 2411 N N . TYR A 1 317 ? -17.679 11.408 19.532 1.00 96.69 317 TYR A N 1
ATOM 2412 C CA . TYR A 1 317 ? -18.285 11.307 20.856 1.00 96.69 317 TYR A CA 1
ATOM 2413 C C . TYR A 1 317 ? -17.246 11.153 21.979 1.00 96.69 317 TYR A C 1
ATOM 2415 O O . TYR A 1 317 ? -17.412 11.717 23.068 1.00 96.69 317 TYR A O 1
ATOM 2423 N N . VAL A 1 318 ? -16.157 10.418 21.725 1.00 97.50 318 VAL A N 1
ATOM 2424 C CA . VAL A 1 318 ? -15.016 10.317 22.648 1.00 97.50 318 VAL A CA 1
ATOM 2425 C C . VAL A 1 318 ? -14.368 11.686 22.847 1.00 97.50 318 VAL A C 1
ATOM 2427 O O . VAL A 1 318 ? -14.170 12.095 23.993 1.00 97.50 318 VAL A O 1
ATOM 2430 N N . VAL A 1 319 ? -14.113 12.428 21.767 1.00 97.62 319 VAL A N 1
ATOM 2431 C CA . VAL A 1 319 ? -13.513 13.773 21.823 1.00 97.62 319 VAL A CA 1
ATOM 2432 C C . VAL A 1 319 ? -14.419 14.773 22.544 1.00 97.62 319 VAL A C 1
ATOM 2434 O O . VAL A 1 319 ? -13.956 15.509 23.420 1.00 97.62 319 VAL A O 1
ATOM 2437 N N . ASP A 1 320 ? -15.720 14.761 22.262 1.00 96.94 320 ASP A N 1
ATOM 2438 C CA . ASP A 1 320 ? -16.706 15.621 22.922 1.00 96.94 320 ASP A CA 1
ATOM 2439 C C . ASP A 1 320 ? -16.827 15.317 24.416 1.00 96.94 320 ASP A C 1
ATOM 2441 O O . ASP A 1 320 ? -17.027 16.213 25.242 1.00 96.94 320 ASP A O 1
ATOM 2445 N N . THR A 1 321 ? -16.740 14.040 24.791 1.00 96.38 321 THR A N 1
ATOM 2446 C CA . THR A 1 321 ? -16.769 13.630 26.199 1.00 96.38 321 THR A CA 1
ATOM 2447 C C . THR A 1 321 ? -15.482 14.036 26.908 1.00 96.38 321 THR A C 1
ATOM 2449 O O . THR A 1 321 ? -15.544 14.601 28.000 1.00 96.38 321 THR A O 1
ATOM 2452 N N . MET A 1 322 ? -14.332 13.845 26.258 1.00 96.62 322 MET A N 1
ATOM 2453 C CA . MET A 1 322 ? -13.030 14.294 26.748 1.00 96.62 322 MET A CA 1
ATOM 2454 C C . MET A 1 322 ? -13.000 15.813 26.970 1.00 96.62 322 MET A C 1
ATOM 2456 O O . MET A 1 322 ? -12.578 16.271 28.028 1.00 96.62 322 MET A O 1
ATOM 2460 N N . THR A 1 323 ? -13.509 16.599 26.020 1.00 96.56 323 THR A N 1
ATOM 2461 C CA . THR A 1 323 ? -13.519 18.074 26.081 1.00 96.56 323 THR A CA 1
ATOM 2462 C C . THR A 1 323 ? -14.402 18.605 27.212 1.00 96.56 323 THR A C 1
ATOM 2464 O O . THR A 1 323 ? -14.127 19.653 27.793 1.00 96.56 323 THR A O 1
ATOM 2467 N N . ARG A 1 324 ? -15.450 17.859 27.575 1.00 95.00 324 ARG A N 1
ATOM 2468 C CA . ARG A 1 324 ? -16.347 18.180 28.695 1.00 95.00 324 ARG A CA 1
ATOM 2469 C C . ARG A 1 324 ? -15.875 17.616 30.039 1.00 95.00 324 ARG A C 1
ATOM 2471 O O . ARG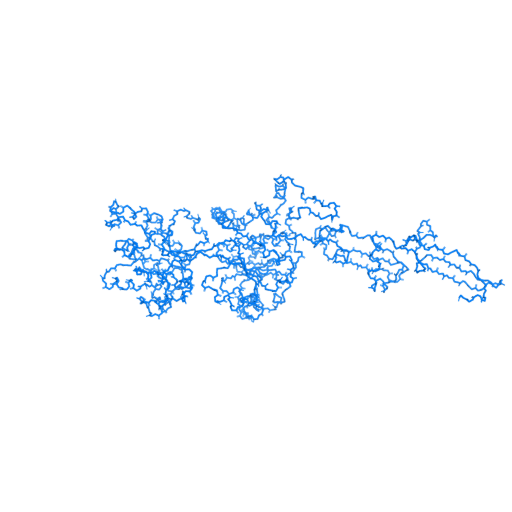 A 1 324 ? -16.641 17.667 30.998 1.00 95.00 324 ARG A O 1
ATOM 2478 N N . ASN A 1 325 ? -14.652 17.082 30.123 1.00 93.31 325 ASN A N 1
ATOM 2479 C CA . ASN A 1 325 ? -14.126 16.392 31.308 1.00 93.31 325 ASN A CA 1
ATOM 2480 C C . ASN A 1 325 ? -15.065 15.274 31.808 1.00 93.31 325 ASN A C 1
ATOM 2482 O O . ASN A 1 325 ? -15.252 15.089 33.012 1.00 93.31 325 ASN A O 1
ATOM 2486 N N . GLY A 1 326 ? -15.713 14.572 30.876 1.00 94.44 326 GLY A N 1
ATOM 2487 C CA . GLY A 1 326 ? -16.607 13.458 31.167 1.00 94.44 326 GLY A CA 1
ATOM 2488 C C . GLY A 1 326 ? -15.876 12.120 31.250 1.00 94.44 326 GLY A C 1
ATOM 2489 O O . GLY A 1 326 ? -14.706 11.997 30.894 1.00 94.44 326 GLY A O 1
ATOM 2490 N N . THR A 1 327 ? -16.601 11.093 31.685 1.00 95.69 327 THR A N 1
ATOM 2491 C CA . THR A 1 327 ? -16.098 9.720 31.773 1.00 95.69 327 THR A CA 1
ATOM 2492 C C . THR A 1 327 ? -16.605 8.904 30.590 1.00 95.69 327 THR A C 1
ATOM 2494 O O . THR A 1 327 ? -17.751 9.050 30.178 1.00 95.69 327 THR A O 1
ATOM 2497 N N . ILE A 1 328 ? -15.753 8.061 30.008 1.00 97.62 328 ILE A N 1
ATOM 2498 C CA . ILE A 1 328 ? -16.117 7.202 28.877 1.00 97.62 328 ILE A CA 1
ATOM 2499 C C . ILE A 1 328 ? -15.170 6.015 28.783 1.00 97.62 328 ILE A C 1
ATOM 2501 O O . ILE A 1 328 ? -13.979 6.152 29.065 1.00 97.62 328 ILE A O 1
ATOM 2505 N N . THR A 1 329 ? -15.706 4.878 28.349 1.00 98.19 329 THR A N 1
ATOM 2506 C CA . THR A 1 329 ? -14.914 3.769 27.819 1.00 98.19 329 THR A CA 1
ATOM 2507 C C . THR A 1 329 ? -15.332 3.503 26.376 1.00 98.19 329 THR A C 1
ATOM 2509 O O . THR A 1 329 ? -16.477 3.776 26.004 1.00 98.19 329 THR A O 1
ATOM 2512 N N . PHE A 1 330 ? -14.407 3.063 25.531 1.00 98.12 330 PHE A N 1
ATOM 2513 C CA . PHE A 1 330 ? -14.654 2.948 24.096 1.00 98.12 330 PHE A CA 1
ATOM 2514 C C . PHE A 1 330 ? -13.774 1.894 23.427 1.00 98.12 330 PHE A C 1
ATOM 2516 O O . PHE A 1 330 ? -12.671 1.594 23.881 1.00 98.12 330 PHE A O 1
ATOM 2523 N N . TYR A 1 331 ? -14.275 1.320 22.341 1.00 97.06 331 TYR A N 1
ATOM 2524 C CA . TYR A 1 331 ? -13.516 0.449 21.452 1.00 97.06 331 TYR A CA 1
ATOM 2525 C C . TYR A 1 331 ? -12.694 1.282 20.462 1.00 97.06 331 TYR A C 1
ATOM 2527 O O . TYR A 1 331 ? -13.213 2.239 19.893 1.00 97.06 331 TYR A O 1
ATOM 2535 N N . HIS A 1 332 ? -11.442 0.893 20.225 1.00 95.56 332 HIS A N 1
ATOM 2536 C CA . HIS A 1 332 ? -10.611 1.432 19.142 1.00 95.56 332 HIS A CA 1
ATOM 2537 C C . HIS A 1 332 ? -9.557 0.409 18.693 1.00 95.56 332 HIS A C 1
ATOM 2539 O O . HIS A 1 332 ? -9.456 -0.673 19.275 1.00 95.56 332 HIS A O 1
ATOM 2545 N N . TRP A 1 333 ? -8.750 0.747 17.691 1.00 93.12 333 TRP A N 1
ATOM 2546 C CA . TRP A 1 333 ? -7.596 -0.035 17.244 1.00 93.12 333 TRP A CA 1
ATOM 2547 C C . TRP A 1 333 ? -6.345 0.822 17.066 1.00 93.12 333 TRP A C 1
ATOM 2549 O O . TRP A 1 333 ? -6.405 2.033 16.875 1.00 93.12 333 TRP A O 1
ATOM 2559 N N . GLU A 1 334 ? -5.204 0.146 17.098 1.00 93.50 334 GLU A N 1
ATOM 2560 C CA . GLU A 1 334 ? -3.902 0.685 16.724 1.00 93.50 334 GLU A CA 1
ATOM 2561 C C . GLU A 1 334 ? -3.289 -0.208 15.629 1.00 93.50 334 GLU A C 1
ATOM 2563 O O . GLU A 1 334 ? -3.494 -1.426 15.671 1.00 93.50 334 GLU A O 1
ATOM 2568 N N . PRO A 1 335 ? -2.521 0.346 14.674 1.00 93.81 335 PRO A N 1
ATOM 2569 C CA . PRO A 1 335 ? -2.221 1.765 14.514 1.00 93.81 335 PRO A CA 1
ATOM 2570 C C . PRO A 1 335 ? -3.386 2.514 13.850 1.00 93.81 335 PRO A C 1
ATOM 2572 O O . PRO A 1 335 ? -3.998 2.020 12.910 1.00 93.81 335 PRO A O 1
ATOM 2575 N N . ASP A 1 336 ? -3.673 3.717 14.336 1.00 94.12 336 ASP A N 1
ATOM 2576 C CA . ASP A 1 336 ? -4.660 4.622 13.748 1.00 94.12 336 ASP A CA 1
ATOM 2577 C C . ASP A 1 336 ? -4.325 6.067 14.132 1.00 94.12 336 ASP A C 1
ATOM 2579 O O . ASP A 1 336 ? -3.837 6.304 15.244 1.00 94.12 336 ASP A O 1
ATOM 2583 N N . ARG A 1 337 ? -4.573 7.034 13.237 1.00 95.12 337 ARG A N 1
ATOM 2584 C CA . ARG A 1 337 ? -4.238 8.450 13.460 1.00 95.12 337 ARG A CA 1
ATOM 2585 C C . ARG A 1 337 ? -4.928 9.018 14.697 1.00 95.12 337 ARG A C 1
ATOM 2587 O O . ARG A 1 337 ? -4.334 9.868 15.355 1.00 95.12 337 ARG A O 1
ATOM 2594 N N . PHE A 1 338 ? -6.100 8.507 15.076 1.00 96.00 338 PHE A N 1
ATOM 2595 C CA . PHE A 1 338 ? -6.832 8.958 16.262 1.00 96.00 338 PHE A CA 1
ATOM 2596 C C . PHE A 1 338 ? -5.975 8.938 17.544 1.00 96.00 338 PHE A C 1
ATOM 2598 O O . PHE A 1 338 ? -6.060 9.841 18.378 1.00 96.00 338 PHE A O 1
ATOM 2605 N N . HIS A 1 339 ? -5.076 7.956 17.681 1.00 96.12 339 HIS A N 1
ATOM 2606 C CA . HIS A 1 339 ? -4.156 7.856 18.820 1.00 96.12 339 HIS A CA 1
ATOM 2607 C C . HIS A 1 339 ? -3.018 8.894 18.789 1.00 96.12 339 HIS A C 1
ATOM 2609 O O . HIS A 1 339 ? -2.470 9.229 19.841 1.00 96.12 339 HIS A O 1
ATOM 2615 N N . PHE A 1 340 ? -2.679 9.425 17.612 1.00 96.19 340 PHE A N 1
ATOM 2616 C CA . PHE A 1 340 ? -1.649 10.453 17.415 1.00 96.19 340 PHE A CA 1
ATOM 2617 C C . PHE A 1 340 ? -2.237 11.865 17.528 1.00 96.19 340 PHE A C 1
ATOM 2619 O O . PHE A 1 340 ? -1.657 12.716 18.205 1.00 96.19 340 PHE A O 1
ATOM 2626 N N . ASP A 1 341 ? -3.433 12.089 16.973 1.00 96.12 341 ASP A N 1
ATOM 2627 C CA . ASP A 1 341 ? -4.198 13.337 17.133 1.00 96.12 341 ASP A CA 1
ATOM 2628 C C . ASP A 1 341 ? -4.483 13.634 18.622 1.00 96.12 341 ASP A C 1
ATOM 2630 O O . ASP A 1 341 ? -4.560 14.792 19.049 1.00 96.12 341 ASP A O 1
ATOM 2634 N N . HIS A 1 342 ? -4.567 12.582 19.443 1.00 96.38 342 HIS A N 1
ATOM 2635 C CA . HIS A 1 342 ? -4.805 12.652 20.883 1.00 96.38 342 HIS A CA 1
ATOM 2636 C C . HIS A 1 342 ? -3.713 11.949 21.701 1.00 96.38 342 HIS A C 1
ATOM 2638 O O . HIS A 1 342 ? -3.992 11.260 22.689 1.00 96.38 342 HIS A O 1
ATOM 2644 N N . ALA A 1 343 ? -2.452 12.156 21.315 1.00 95.62 343 ALA A N 1
ATOM 2645 C CA . ALA A 1 343 ? -1.298 11.567 21.988 1.00 95.62 343 ALA A CA 1
ATOM 2646 C C . ALA A 1 343 ? -1.352 11.738 23.523 1.00 95.62 343 ALA A C 1
ATOM 2648 O O . ALA A 1 343 ? -1.542 12.834 24.060 1.00 95.62 343 ALA A O 1
ATOM 2649 N N . GLY A 1 344 ? -1.202 10.622 24.244 1.00 96.00 344 GLY A N 1
ATOM 2650 C CA . GLY A 1 344 ? -1.214 10.580 25.712 1.00 96.00 344 GLY A CA 1
ATOM 2651 C C . GLY A 1 344 ? -2.584 10.798 26.372 1.00 96.00 344 GLY A C 1
ATOM 2652 O O . GLY A 1 344 ? -2.657 10.906 27.599 1.00 96.00 344 GLY A O 1
ATOM 2653 N N . LYS A 1 345 ? -3.679 10.874 25.605 1.00 98.00 345 LYS A N 1
ATOM 2654 C CA . LYS A 1 345 ? -5.037 11.061 26.150 1.00 98.00 345 LYS A CA 1
ATOM 2655 C C . LYS A 1 345 ? -5.780 9.763 26.429 1.00 98.00 345 LYS A C 1
ATOM 2657 O O . LYS A 1 345 ? -6.742 9.785 27.193 1.00 98.00 345 LYS A O 1
ATOM 2662 N N . PHE A 1 346 ? -5.333 8.645 25.866 1.00 98.25 346 PHE A N 1
ATOM 2663 C CA . PHE A 1 346 ? -6.008 7.355 25.989 1.00 98.25 346 PHE A CA 1
ATOM 2664 C C . PHE A 1 346 ? -5.171 6.351 26.779 1.00 98.25 346 PHE A C 1
ATOM 2666 O O . PHE A 1 346 ? -3.953 6.280 26.632 1.00 98.25 346 PHE A O 1
ATOM 2673 N N . ALA A 1 347 ? -5.847 5.577 27.620 1.00 97.88 347 ALA A N 1
ATOM 2674 C CA . ALA A 1 347 ? -5.298 4.453 28.359 1.00 97.88 347 ALA A CA 1
ATOM 2675 C C . ALA A 1 347 ? -6.037 3.185 27.932 1.00 97.88 347 ALA A C 1
ATOM 2677 O O . ALA A 1 347 ? -7.269 3.148 27.933 1.00 97.88 347 ALA A O 1
ATOM 2678 N N . ARG A 1 348 ? -5.293 2.138 27.571 1.00 97.56 348 ARG A N 1
ATOM 2679 C CA . ARG A 1 348 ? -5.880 0.826 27.289 1.00 97.56 348 ARG A CA 1
ATOM 2680 C C . ARG A 1 348 ? -6.337 0.185 28.598 1.00 97.56 348 ARG A C 1
ATOM 2682 O O . ARG A 1 348 ? -5.582 0.145 29.563 1.00 97.56 348 ARG A O 1
ATOM 2689 N N . ILE A 1 349 ? -7.550 -0.352 28.613 1.00 98.06 349 ILE A N 1
ATOM 2690 C CA . ILE A 1 349 ? -8.051 -1.185 29.702 1.00 98.06 349 ILE A CA 1
ATOM 2691 C C . ILE A 1 349 ? -7.453 -2.579 29.525 1.00 98.06 349 ILE A C 1
ATOM 2693 O O . ILE A 1 349 ? -7.730 -3.272 28.547 1.00 98.06 349 ILE A O 1
ATOM 2697 N N . ASN A 1 350 ? -6.615 -2.985 30.471 1.00 96.69 350 ASN A N 1
ATOM 2698 C CA . ASN A 1 350 ? -5.973 -4.287 30.483 1.00 96.69 350 ASN A CA 1
ATOM 2699 C C . ASN A 1 350 ? -6.991 -5.353 30.885 1.00 96.69 350 ASN A C 1
ATOM 2701 O O . ASN A 1 350 ? -7.476 -5.346 32.017 1.00 96.69 350 ASN A O 1
ATOM 2705 N N . TRP A 1 351 ? -7.283 -6.262 29.957 1.00 97.06 351 TRP A N 1
ATOM 2706 C CA . TRP A 1 351 ? -8.089 -7.476 30.136 1.00 97.06 351 TRP A CA 1
ATOM 2707 C C . TRP A 1 351 ? -7.180 -8.691 30.407 1.00 97.06 351 TRP A C 1
ATOM 2709 O O . TRP A 1 351 ? -5.954 -8.535 30.389 1.00 97.06 351 TRP A O 1
ATOM 2719 N N . PRO A 1 352 ? -7.710 -9.899 30.699 1.00 97.19 352 PRO A N 1
ATOM 2720 C CA . PRO A 1 352 ? -6.869 -11.093 30.767 1.00 97.19 352 PRO A CA 1
ATOM 2721 C C . PRO A 1 352 ? -6.026 -11.225 29.497 1.00 97.19 352 PRO A C 1
ATOM 2723 O O . PRO A 1 352 ? -6.535 -11.008 28.398 1.00 97.19 352 PRO A O 1
ATOM 2726 N N . LEU A 1 353 ? -4.737 -11.533 29.652 1.00 95.44 353 LEU A N 1
ATOM 2727 C CA . LEU A 1 353 ? -3.804 -11.560 28.527 1.00 95.44 353 LEU A CA 1
ATOM 2728 C C . LEU A 1 353 ? -4.294 -12.509 27.421 1.00 95.44 353 LEU A C 1
ATOM 2730 O O . LEU A 1 353 ? -4.848 -13.565 27.737 1.00 95.44 353 LEU A O 1
ATOM 2734 N N . PRO A 1 354 ? -4.087 -12.154 26.140 1.00 93.69 354 PRO A N 1
ATOM 2735 C CA . PRO A 1 354 ? -4.522 -12.982 25.025 1.00 93.69 354 PRO A CA 1
ATOM 2736 C C . PRO A 1 354 ? -3.806 -14.337 25.050 1.00 93.69 354 PRO A C 1
ATOM 2738 O O . PRO A 1 354 ? -2.588 -14.410 24.889 1.00 93.69 354 PRO A O 1
ATOM 2741 N N . ASP A 1 355 ? -4.577 -15.410 25.222 1.00 93.94 355 ASP A N 1
ATOM 2742 C CA . ASP A 1 355 ? -4.132 -16.792 25.035 1.00 93.94 355 ASP A CA 1
ATOM 2743 C C . ASP A 1 355 ? -4.538 -17.252 23.624 1.00 93.94 355 ASP A C 1
ATOM 2745 O O . ASP A 1 355 ? -5.737 -17.283 23.333 1.00 93.94 355 ASP A O 1
ATOM 2749 N N . PRO A 1 356 ? -3.592 -17.629 22.741 1.00 91.06 356 PRO A N 1
ATOM 2750 C CA . PRO A 1 356 ? -3.904 -18.069 21.382 1.00 91.06 356 PRO A CA 1
ATOM 2751 C C . PRO A 1 356 ? -4.935 -19.202 21.298 1.00 91.06 356 PRO A C 1
ATOM 2753 O O . PRO A 1 356 ? -5.745 -19.211 20.371 1.00 91.06 356 PRO A O 1
ATOM 2756 N N . ALA A 1 357 ? -4.938 -20.138 22.254 1.00 92.38 357 ALA A N 1
ATOM 2757 C CA . ALA A 1 357 ? -5.898 -21.236 22.276 1.00 92.38 357 ALA A CA 1
ATOM 2758 C C . ALA A 1 357 ? -7.313 -20.727 22.569 1.00 92.38 357 ALA A C 1
ATOM 2760 O O . ALA A 1 357 ? -8.258 -21.166 21.923 1.00 92.38 357 ALA A O 1
ATOM 2761 N N . ILE A 1 358 ? -7.458 -19.762 23.481 1.00 94.00 358 ILE A N 1
ATOM 2762 C CA . ILE A 1 358 ? -8.754 -19.147 23.801 1.00 94.00 358 ILE A CA 1
ATOM 2763 C C . ILE A 1 358 ? -9.204 -18.222 22.667 1.00 94.00 358 ILE A C 1
ATOM 2765 O O . ILE A 1 358 ? -10.356 -18.289 22.248 1.00 94.00 358 ILE A O 1
ATOM 2769 N N . VAL A 1 359 ? -8.307 -17.405 22.111 1.00 91.50 359 VAL A N 1
ATOM 2770 C CA . VAL A 1 359 ? -8.594 -16.542 20.951 1.00 91.50 359 VAL A CA 1
ATOM 2771 C C . VAL A 1 359 ? -9.180 -17.366 19.798 1.00 91.50 359 VAL A C 1
ATOM 2773 O O . VAL A 1 359 ? -10.175 -16.963 19.196 1.00 91.50 359 VAL A O 1
ATOM 2776 N N . ALA A 1 360 ? -8.606 -18.543 19.521 1.00 88.88 360 ALA A N 1
ATOM 2777 C CA . ALA A 1 360 ? -9.055 -19.439 18.455 1.00 88.88 360 ALA A CA 1
ATOM 2778 C C . ALA A 1 360 ? -10.459 -20.032 18.678 1.00 88.88 360 ALA A C 1
ATOM 2780 O O . ALA A 1 360 ? -11.055 -20.540 17.731 1.00 88.88 360 ALA A O 1
ATOM 2781 N N . THR A 1 361 ? -11.001 -19.964 19.900 1.00 90.38 361 THR A N 1
ATOM 2782 C CA . THR A 1 361 ? -12.370 -20.417 20.202 1.00 90.38 361 THR A CA 1
ATOM 2783 C C . THR A 1 361 ? -13.443 -19.369 19.914 1.00 90.38 361 THR A C 1
ATOM 2785 O O . THR A 1 361 ? -14.627 -19.690 20.009 1.00 90.38 361 THR A O 1
ATOM 2788 N N . SER A 1 362 ? -13.061 -18.135 19.559 1.00 90.69 362 SER A N 1
ATOM 2789 C CA . SER A 1 362 ? -14.029 -17.086 19.236 1.00 90.69 362 SER A CA 1
ATOM 2790 C C . SER A 1 362 ? -14.941 -17.520 18.089 1.00 90.69 362 SER A C 1
ATOM 2792 O O . SER A 1 362 ? -14.479 -17.866 17.001 1.00 90.69 362 SER A O 1
ATOM 2794 N N . THR A 1 363 ? -16.251 -17.477 18.325 1.00 89.81 363 THR A N 1
ATOM 2795 C CA . THR A 1 363 ? -17.264 -17.845 17.323 1.00 89.81 363 THR A CA 1
ATOM 2796 C C . THR A 1 363 ? -17.612 -16.690 16.384 1.00 89.81 363 THR A C 1
ATOM 2798 O O . THR A 1 363 ? -18.352 -16.890 15.423 1.00 89.81 363 THR A O 1
ATOM 2801 N N . GLY A 1 364 ? -17.116 -15.478 16.665 1.00 87.69 364 GLY A N 1
ATOM 2802 C CA . GLY A 1 364 ? -17.500 -14.258 15.949 1.00 87.69 364 GLY A CA 1
ATOM 2803 C C . GLY A 1 364 ? -18.954 -13.828 16.188 1.00 87.69 364 GLY A C 1
ATOM 2804 O O . GLY A 1 364 ? -19.480 -13.026 15.425 1.00 87.69 364 GLY A O 1
ATOM 2805 N N . GLY A 1 365 ? -19.620 -14.383 17.206 1.00 89.75 365 GLY A N 1
ATOM 2806 C CA . GLY A 1 365 ? -21.003 -14.074 17.572 1.00 89.75 365 GLY A CA 1
ATOM 2807 C C . GLY A 1 365 ? -21.116 -13.305 18.889 1.00 89.75 365 GLY A C 1
ATOM 2808 O O . GLY A 1 365 ? -20.184 -13.282 19.699 1.00 89.75 365 GLY A O 1
ATOM 2809 N N . PHE A 1 366 ? -22.265 -12.654 19.083 1.00 94.50 366 PHE A N 1
ATOM 2810 C CA . PHE A 1 366 ? -22.728 -12.137 20.370 1.00 94.50 366 PHE A CA 1
ATOM 2811 C C . PHE A 1 366 ? -24.258 -12.031 20.367 1.00 94.50 366 PHE A C 1
ATOM 2813 O O . PHE A 1 366 ? -24.860 -11.767 19.328 1.00 94.50 366 PHE A O 1
ATOM 2820 N N . GLY A 1 367 ? -24.903 -12.226 21.521 1.00 94.25 367 GLY A N 1
ATOM 2821 C CA . GLY A 1 367 ? -26.360 -12.123 21.642 1.00 94.25 367 GLY A CA 1
ATOM 2822 C C . GLY A 1 367 ? -27.145 -13.203 20.900 1.00 94.25 367 GLY A C 1
ATOM 2823 O O . GLY A 1 367 ? -28.311 -12.999 20.568 1.00 94.25 367 GLY A O 1
ATOM 2824 N N . GLU A 1 368 ? -26.522 -14.358 20.667 1.00 95.56 368 GLU A N 1
ATOM 2825 C CA . GLU A 1 368 ? -27.103 -15.519 19.984 1.00 95.56 368 GLU A CA 1
ATOM 2826 C C . GLU A 1 368 ? -28.366 -16.041 20.683 1.00 95.56 368 GLU A C 1
ATOM 2828 O O . GLU A 1 368 ? -29.230 -16.654 20.061 1.00 95.56 368 GLU A O 1
ATOM 2833 N N . LEU A 1 369 ? -28.480 -15.767 21.985 1.00 95.69 369 LEU A N 1
ATOM 2834 C CA . LEU A 1 369 ? -29.613 -16.132 22.832 1.00 95.69 369 LEU A CA 1
ATOM 2835 C C . LEU A 1 369 ? -30.557 -14.948 23.112 1.00 95.69 369 LEU A C 1
ATOM 2837 O O . LEU A 1 369 ? -31.446 -15.055 23.953 1.00 95.69 369 LEU A O 1
ATOM 2841 N N . GLY A 1 370 ? -30.380 -13.822 22.417 1.00 95.19 370 GLY A N 1
ATOM 2842 C CA . GLY A 1 370 ? -31.176 -12.606 22.566 1.00 95.19 370 GLY A CA 1
ATOM 2843 C C . GLY A 1 370 ? -30.507 -11.502 23.392 1.00 95.19 370 GLY A C 1
ATOM 2844 O O . GLY A 1 370 ? -29.423 -11.659 23.959 1.00 95.19 370 GLY A O 1
ATOM 2845 N N . TYR A 1 371 ? -31.176 -10.348 23.447 1.00 96.50 371 TYR A N 1
ATOM 2846 C CA . TYR A 1 371 ? -30.680 -9.131 24.094 1.00 96.50 371 TYR A CA 1
ATOM 2847 C C . TYR A 1 371 ? -30.389 -9.338 25.588 1.00 96.50 371 TYR A C 1
ATOM 2849 O O . TYR A 1 371 ? -31.276 -9.685 26.372 1.00 96.50 371 TYR A O 1
ATOM 2857 N N . GLY A 1 372 ? -29.138 -9.092 25.988 1.00 96.00 372 GLY A N 1
ATOM 2858 C CA . GLY A 1 372 ? -28.704 -9.186 27.381 1.00 96.00 372 GLY A CA 1
ATOM 2859 C C . GLY A 1 372 ? -28.662 -10.602 27.955 1.00 96.00 372 GLY A C 1
ATOM 2860 O O . GLY A 1 372 ? -28.637 -10.747 29.177 1.00 96.00 372 GLY A O 1
ATOM 2861 N N . GLN A 1 373 ? -28.680 -11.638 27.117 1.00 97.00 373 GLN A N 1
ATOM 2862 C CA . GLN A 1 373 ? -28.510 -13.025 27.550 1.00 97.00 373 GLN A CA 1
ATOM 2863 C C . GLN A 1 373 ? -27.036 -13.440 27.549 1.00 97.00 373 GLN A C 1
ATOM 2865 O O . GLN A 1 373 ? -26.160 -12.712 27.079 1.00 97.00 373 GLN A O 1
ATOM 2870 N N . ARG A 1 374 ? -26.742 -14.618 28.114 1.00 96.12 374 ARG A N 1
ATOM 2871 C CA . ARG A 1 374 ? -25.401 -15.214 28.024 1.00 96.12 374 ARG A CA 1
ATOM 2872 C C . ARG A 1 374 ? -25.030 -15.423 26.553 1.00 96.12 374 ARG A C 1
ATOM 2874 O O . ARG A 1 374 ? -25.871 -15.844 25.765 1.00 96.12 374 ARG A O 1
ATOM 2881 N N . THR A 1 375 ? -23.778 -15.151 26.198 1.00 95.88 375 THR A N 1
ATOM 2882 C CA . THR A 1 375 ? -23.265 -15.460 24.858 1.00 95.88 375 THR A CA 1
ATOM 2883 C C . THR A 1 375 ? -22.765 -16.899 24.793 1.00 95.88 375 THR A C 1
ATOM 2885 O O . THR A 1 375 ? -22.325 -17.465 25.796 1.00 95.88 375 THR A O 1
ATOM 2888 N N . THR A 1 376 ? -22.839 -17.491 23.603 1.00 96.25 376 THR A N 1
ATOM 2889 C CA . THR A 1 376 ? -22.196 -18.774 23.294 1.00 96.25 376 THR A CA 1
ATOM 2890 C C . THR A 1 376 ? -20.761 -18.613 22.799 1.00 96.25 376 THR A C 1
ATOM 2892 O O . THR A 1 376 ? -20.060 -19.613 22.671 1.00 96.25 376 THR A O 1
ATOM 2895 N N . ASN A 1 377 ? -20.314 -17.384 22.525 1.00 95.31 377 ASN A N 1
ATOM 2896 C CA . ASN A 1 377 ? -18.928 -17.084 22.197 1.00 95.31 377 ASN A CA 1
ATOM 2897 C C . ASN A 1 377 ? -18.060 -17.216 23.464 1.00 95.31 377 ASN A C 1
ATOM 2899 O O . ASN A 1 377 ? -18.231 -16.423 24.392 1.00 95.31 377 ASN A O 1
ATOM 2903 N N . PRO A 1 378 ? -17.151 -18.204 23.553 1.00 95.75 378 PRO A N 1
ATOM 2904 C CA . PRO A 1 378 ? -16.462 -18.541 24.800 1.00 95.75 378 PRO A CA 1
ATOM 2905 C C . PRO A 1 378 ? -15.289 -17.611 25.142 1.00 95.75 378 PRO A C 1
ATOM 2907 O O . PRO A 1 378 ? -14.704 -17.745 26.217 1.00 95.75 378 PRO A O 1
ATOM 2910 N N . VAL A 1 379 ? -14.918 -16.682 24.254 1.00 95.44 379 VAL A N 1
ATOM 2911 C CA . VAL A 1 379 ? -13.725 -15.848 24.441 1.00 95.44 379 VAL A CA 1
ATOM 2912 C C . VAL A 1 379 ? -13.834 -14.976 25.695 1.00 95.44 379 VAL A C 1
ATOM 2914 O O . VAL A 1 379 ? -14.846 -14.320 25.935 1.00 95.44 379 VAL A O 1
ATOM 2917 N N . ASN A 1 380 ? -12.790 -14.973 26.523 1.00 96.44 380 ASN A N 1
ATOM 2918 C CA . ASN A 1 380 ? -12.730 -14.218 27.780 1.00 96.44 380 ASN A CA 1
ATOM 2919 C C . ASN A 1 380 ? -11.368 -13.536 28.010 1.00 96.44 380 ASN A C 1
ATOM 2921 O O . ASN A 1 380 ? -11.041 -13.157 29.134 1.00 96.44 380 ASN A O 1
ATOM 2925 N N . VAL A 1 381 ? -10.585 -13.366 26.948 1.00 96.31 381 VAL A N 1
ATOM 2926 C CA . VAL A 1 381 ? -9.265 -12.722 26.957 1.00 96.31 381 VAL A CA 1
ATOM 2927 C C . VAL A 1 381 ? -9.263 -11.494 26.047 1.00 96.31 381 VAL A C 1
ATOM 2929 O O . VAL A 1 381 ? -10.128 -11.361 25.182 1.00 96.31 381 VAL A O 1
ATOM 2932 N N . ASP A 1 382 ? -8.294 -10.600 26.246 1.00 94.81 382 ASP A N 1
ATOM 2933 C CA . ASP A 1 382 ? -8.103 -9.399 25.427 1.00 94.81 382 ASP A CA 1
ATOM 2934 C C . ASP A 1 382 ? -7.864 -9.747 23.945 1.00 94.81 382 ASP A C 1
ATOM 2936 O O . ASP A 1 382 ? -7.586 -10.890 23.564 1.00 94.81 382 ASP A O 1
ATOM 2940 N N . PHE A 1 383 ? -7.924 -8.727 23.095 1.00 93.31 383 PHE A N 1
ATOM 2941 C CA . PHE A 1 383 ? -7.494 -8.818 21.711 1.00 93.31 383 PHE A CA 1
ATOM 2942 C C . PHE A 1 383 ? -6.000 -9.162 21.615 1.00 93.31 383 PHE A C 1
ATOM 2944 O O . PHE A 1 383 ? -5.168 -8.479 22.235 1.00 93.31 383 PHE A O 1
ATOM 2951 N N . PRO A 1 384 ? -5.629 -10.166 20.800 1.00 92.19 384 PRO A N 1
ATOM 2952 C CA . PRO A 1 384 ? -4.235 -10.441 20.492 1.00 92.19 384 PRO A CA 1
ATOM 2953 C C . PRO A 1 384 ? -3.647 -9.328 19.620 1.00 92.19 384 PRO A C 1
ATOM 2955 O O . PRO A 1 384 ? -4.335 -8.729 18.794 1.00 92.19 384 PRO A O 1
ATOM 2958 N N . GLN A 1 385 ? -2.345 -9.102 19.755 1.00 91.88 385 GLN A N 1
ATOM 2959 C CA . GLN A 1 385 ? -1.584 -8.391 18.734 1.00 91.88 385 GLN A CA 1
ATOM 2960 C C . GLN A 1 385 ? -1.417 -9.302 17.514 1.00 91.88 385 GLN A C 1
ATOM 2962 O O . GLN A 1 385 ? -1.057 -10.471 17.665 1.00 91.88 385 GLN A O 1
ATOM 2967 N N . GLN A 1 386 ? -1.663 -8.781 16.313 1.00 90.00 386 GLN A N 1
ATOM 2968 C CA . GLN A 1 386 ? -1.562 -9.556 15.078 1.00 90.00 386 GLN A CA 1
ATOM 2969 C C . GLN A 1 386 ? -0.753 -8.813 14.028 1.00 90.00 386 GLN A C 1
ATOM 2971 O O . GLN A 1 386 ? -0.916 -7.612 13.846 1.00 90.00 386 GLN A O 1
ATOM 2976 N N . ASN A 1 387 ? 0.095 -9.532 13.297 1.00 92.38 387 ASN A N 1
ATOM 2977 C CA . ASN A 1 387 ? 0.767 -8.951 12.141 1.00 92.38 387 ASN A CA 1
ATOM 2978 C C . ASN A 1 387 ? -0.266 -8.630 11.062 1.00 92.38 387 ASN A C 1
ATOM 2980 O O . ASN A 1 387 ? -1.075 -9.493 10.701 1.00 92.38 387 ASN A O 1
ATOM 2984 N N . LEU A 1 388 ? -0.211 -7.412 10.528 1.00 93.12 388 LEU A N 1
ATOM 2985 C CA . LEU A 1 388 ? -0.995 -7.090 9.347 1.00 93.12 388 LEU A CA 1
ATOM 2986 C C . LEU A 1 388 ? -0.380 -7.784 8.136 1.00 93.12 388 LEU A C 1
ATOM 2988 O O . LEU A 1 388 ? 0.833 -8.020 8.052 1.00 93.12 388 LEU A O 1
ATOM 2992 N N . LEU A 1 389 ? -1.249 -8.171 7.212 1.00 93.62 389 LEU A N 1
ATOM 2993 C CA . LEU A 1 389 ? -0.845 -8.893 6.019 1.00 93.62 389 LEU A CA 1
ATOM 2994 C C . LEU A 1 389 ? -0.792 -7.946 4.829 1.00 93.62 389 LEU A C 1
ATOM 2996 O O . LEU A 1 389 ? -1.561 -6.999 4.742 1.00 93.62 389 LEU A O 1
ATOM 3000 N N . LYS A 1 390 ? 0.061 -8.274 3.872 1.00 94.31 390 LYS A N 1
ATOM 3001 C CA . LYS A 1 390 ? -0.057 -7.820 2.492 1.00 94.31 390 LYS A CA 1
ATOM 3002 C C . LYS A 1 390 ? -0.480 -9.009 1.635 1.00 94.31 390 LYS A C 1
ATOM 3004 O O . LYS A 1 390 ? -0.043 -10.143 1.864 1.00 94.31 390 LYS A O 1
ATOM 3009 N N . LEU A 1 391 ? -1.363 -8.761 0.677 1.00 95.06 391 LEU A N 1
ATOM 3010 C CA . LEU A 1 391 ? -1.898 -9.777 -0.228 1.00 95.06 391 LEU A CA 1
ATOM 3011 C C . LEU A 1 391 ? -1.661 -9.348 -1.666 1.00 95.06 391 LEU A C 1
ATOM 3013 O O . LEU A 1 391 ? -1.916 -8.197 -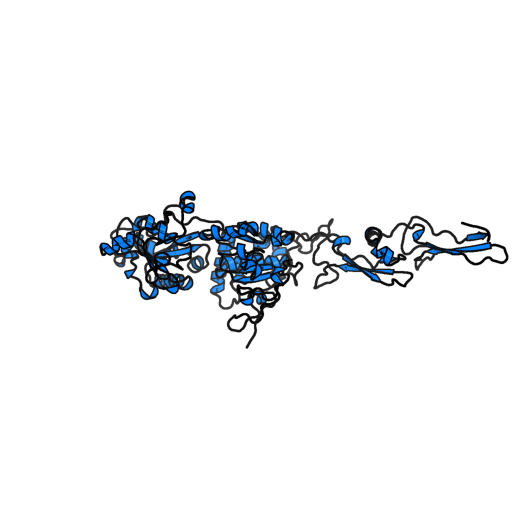2.009 1.00 95.06 391 LEU A O 1
ATOM 3017 N N . TYR A 1 392 ? -1.249 -10.274 -2.523 1.00 96.12 392 TYR A N 1
ATOM 3018 C CA . TYR A 1 392 ? -1.185 -10.011 -3.955 1.00 96.12 392 TYR A CA 1
ATOM 3019 C C . TYR A 1 392 ? -1.662 -11.199 -4.790 1.00 96.12 392 TYR A C 1
ATOM 3021 O O . TYR A 1 392 ? -1.603 -12.356 -4.370 1.00 96.12 392 TYR A O 1
ATOM 3029 N N . SER A 1 393 ? -2.186 -10.895 -5.974 1.00 96.50 393 SER A N 1
ATOM 3030 C CA . SER A 1 393 ? -2.754 -11.873 -6.899 1.00 96.50 393 SER A CA 1
ATOM 3031 C C . SER A 1 393 ? -1.673 -12.774 -7.488 1.00 96.50 393 SER A C 1
ATOM 3033 O O . SER A 1 393 ? -0.630 -12.304 -7.943 1.00 96.50 393 SER A O 1
ATOM 3035 N N . ASN A 1 394 ? -1.962 -14.072 -7.592 1.00 95.62 394 ASN A N 1
ATOM 3036 C CA . ASN A 1 394 ? -1.069 -15.030 -8.245 1.00 95.62 394 ASN A CA 1
ATOM 3037 C C . ASN A 1 394 ? -0.907 -14.783 -9.753 1.00 95.62 394 ASN A C 1
ATOM 3039 O O . ASN A 1 394 ? 0.022 -15.327 -10.347 1.00 95.62 394 ASN A O 1
ATOM 3043 N N . VAL A 1 395 ? -1.754 -13.941 -10.358 1.00 94.81 395 VAL A N 1
ATOM 3044 C CA . VAL A 1 395 ? -1.578 -13.450 -11.739 1.00 94.81 395 VAL A CA 1
ATOM 3045 C C . VAL A 1 395 ? -0.240 -12.723 -11.910 1.00 94.81 395 VAL A C 1
ATOM 3047 O O . VAL A 1 395 ? 0.338 -12.753 -12.988 1.00 94.81 395 VAL A O 1
ATOM 3050 N N . LEU A 1 396 ? 0.297 -12.132 -10.839 1.00 95.44 396 LEU A N 1
ATOM 3051 C CA . LEU A 1 396 ? 1.549 -11.381 -10.889 1.00 95.44 396 LEU A CA 1
ATOM 3052 C C . LEU A 1 396 ? 2.802 -12.266 -10.910 1.00 95.44 396 LEU A C 1
ATOM 3054 O O . LEU A 1 396 ? 3.874 -11.758 -11.204 1.00 95.44 396 LEU A O 1
ATOM 3058 N N . ARG A 1 397 ? 2.697 -13.577 -10.638 1.00 89.38 397 ARG A N 1
ATOM 3059 C CA . ARG A 1 397 ? 3.867 -14.463 -10.450 1.00 89.38 397 ARG A CA 1
ATOM 3060 C C . ARG A 1 397 ? 4.792 -14.566 -11.662 1.00 89.38 397 ARG A C 1
ATOM 3062 O O . ARG A 1 397 ? 5.952 -14.929 -11.501 1.00 89.38 397 ARG A O 1
ATOM 3069 N N . SER A 1 398 ? 4.283 -14.312 -12.866 1.00 87.44 398 SER A N 1
ATOM 3070 C CA . SER A 1 398 ? 5.100 -14.296 -14.083 1.00 87.44 398 SER A CA 1
ATOM 3071 C C . SER A 1 398 ? 5.891 -12.999 -14.259 1.00 87.44 398 SER A C 1
ATOM 3073 O O . SER A 1 398 ? 6.749 -12.945 -15.133 1.00 87.44 398 SER A O 1
ATOM 3075 N N . ASP A 1 399 ? 5.594 -11.959 -13.475 1.00 92.31 399 ASP A N 1
ATOM 3076 C CA . ASP A 1 399 ? 6.344 -10.710 -13.471 1.00 92.31 399 ASP A CA 1
ATOM 3077 C C . ASP A 1 399 ? 7.492 -10.788 -12.444 1.00 92.31 399 ASP A C 1
ATOM 3079 O O . ASP A 1 399 ? 7.235 -10.824 -11.229 1.00 92.31 399 ASP A O 1
ATOM 3083 N N . PRO A 1 400 ? 8.757 -10.832 -12.906 1.00 83.75 400 PRO A N 1
ATOM 3084 C CA . PRO A 1 400 ? 9.897 -11.025 -12.020 1.00 83.75 400 PRO A CA 1
ATOM 3085 C C . PRO A 1 400 ? 10.203 -9.796 -11.152 1.00 83.75 400 PRO A C 1
ATOM 3087 O O . PRO A 1 400 ? 10.602 -9.966 -10.001 1.00 83.75 400 PRO A O 1
ATOM 3090 N N . TYR A 1 401 ? 9.996 -8.571 -11.652 1.00 90.69 401 TYR A N 1
ATOM 3091 C CA . TYR A 1 401 ? 10.322 -7.349 -10.902 1.00 90.69 401 TYR A CA 1
ATOM 3092 C C . TYR A 1 401 ? 9.270 -7.069 -9.839 1.00 90.69 401 TYR A C 1
ATOM 3094 O O . TYR A 1 401 ? 9.590 -6.761 -8.689 1.00 90.69 401 TYR A O 1
ATOM 3102 N N . LEU A 1 402 ? 8.003 -7.207 -10.222 1.00 93.81 402 LEU A N 1
ATOM 3103 C CA . LEU A 1 402 ? 6.887 -6.905 -9.349 1.00 93.81 402 LEU A CA 1
ATOM 3104 C C . LEU A 1 402 ? 6.771 -7.922 -8.212 1.00 93.81 402 LEU A C 1
ATOM 3106 O O . LEU A 1 402 ? 6.629 -7.518 -7.061 1.00 93.81 402 LEU A O 1
ATOM 3110 N N . THR A 1 403 ? 6.873 -9.224 -8.502 1.00 92.50 403 THR A N 1
ATOM 3111 C CA . THR A 1 403 ? 6.770 -10.264 -7.461 1.00 92.50 403 THR A CA 1
ATOM 3112 C C . THR A 1 403 ? 7.861 -10.093 -6.410 1.00 92.50 403 THR A C 1
ATOM 3114 O O . THR A 1 403 ? 7.576 -10.121 -5.215 1.00 92.50 403 THR A O 1
ATOM 3117 N N . HIS A 1 404 ? 9.097 -9.826 -6.834 1.00 93.38 404 HIS A N 1
ATOM 3118 C CA . HIS A 1 404 ? 10.197 -9.679 -5.894 1.00 93.38 404 HIS A CA 1
ATOM 3119 C C . HIS A 1 404 ? 10.085 -8.419 -5.028 1.00 93.38 404 HIS A C 1
ATOM 3121 O O . HIS A 1 404 ? 10.313 -8.483 -3.819 1.00 93.38 404 HIS A O 1
ATOM 3127 N N . PHE A 1 405 ? 9.651 -7.294 -5.609 1.00 96.12 405 PHE A N 1
ATOM 3128 C CA . PHE A 1 405 ? 9.316 -6.100 -4.833 1.00 96.12 405 PHE A CA 1
ATOM 3129 C C . PHE A 1 405 ? 8.217 -6.388 -3.804 1.00 96.12 405 PHE A C 1
ATOM 3131 O O . PHE A 1 405 ? 8.370 -6.075 -2.621 1.00 96.12 405 PHE A O 1
ATOM 3138 N N . LEU A 1 406 ? 7.128 -7.031 -4.236 1.00 95.69 406 LEU A N 1
ATOM 3139 C CA . LEU A 1 406 ? 5.994 -7.362 -3.377 1.00 95.69 406 LEU A CA 1
ATOM 3140 C C . LEU A 1 406 ? 6.370 -8.338 -2.262 1.00 95.69 406 LEU A C 1
ATOM 3142 O O . LEU A 1 406 ? 5.807 -8.240 -1.174 1.00 95.69 406 LEU A O 1
ATOM 3146 N N . ASP A 1 407 ? 7.338 -9.227 -2.473 1.00 93.69 407 ASP A N 1
ATOM 3147 C CA . ASP A 1 407 ? 7.859 -10.106 -1.426 1.00 93.69 407 ASP A CA 1
ATOM 3148 C C . ASP A 1 407 ? 8.726 -9.344 -0.416 1.00 93.69 407 ASP A C 1
ATOM 3150 O O . ASP A 1 407 ? 8.552 -9.516 0.796 1.00 93.69 407 ASP A O 1
ATOM 3154 N N . LYS A 1 408 ? 9.583 -8.433 -0.890 1.00 95.38 408 LYS A N 1
ATOM 3155 C CA . LYS A 1 408 ? 10.544 -7.692 -0.060 1.00 95.38 408 LYS A CA 1
ATOM 3156 C C . LYS A 1 408 ? 9.966 -6.509 0.715 1.00 95.38 408 LYS A C 1
ATOM 3158 O O . LYS A 1 408 ? 10.475 -6.216 1.793 1.00 95.38 408 LYS A O 1
ATOM 3163 N N . VAL A 1 409 ? 8.940 -5.826 0.198 1.00 96.12 409 VAL A N 1
ATOM 3164 C CA . VAL A 1 409 ? 8.435 -4.582 0.809 1.00 96.12 409 VAL A CA 1
ATOM 3165 C C . VAL A 1 409 ? 7.965 -4.804 2.245 1.00 96.12 409 VAL A C 1
ATOM 3167 O O . VAL A 1 409 ? 7.065 -5.604 2.490 1.00 96.12 409 VAL A O 1
ATOM 3170 N N . GLN A 1 410 ? 8.555 -4.108 3.211 1.00 96.56 410 GLN A N 1
ATOM 3171 C CA . GLN A 1 410 ? 8.150 -4.218 4.610 1.00 96.56 410 GLN A CA 1
ATOM 3172 C C . GLN A 1 410 ? 8.260 -2.868 5.311 1.00 96.56 410 GLN A C 1
ATOM 3174 O O . GLN A 1 410 ? 9.272 -2.191 5.196 1.00 96.56 410 GLN A O 1
ATOM 3179 N N . LEU A 1 411 ? 7.237 -2.490 6.066 1.00 97.62 411 LEU A N 1
ATOM 3180 C CA . LEU A 1 411 ? 7.230 -1.297 6.906 1.00 97.62 411 LEU A CA 1
ATOM 3181 C C . LEU A 1 411 ? 7.251 -1.729 8.364 1.00 97.62 411 LEU A C 1
ATOM 3183 O O . LEU A 1 411 ? 6.477 -2.594 8.767 1.00 97.62 411 LEU A O 1
ATOM 3187 N N . THR A 1 412 ? 8.134 -1.144 9.164 1.00 97.12 412 THR A N 1
ATOM 3188 C CA . THR A 1 412 ? 8.188 -1.436 10.597 1.00 97.12 412 THR A CA 1
ATOM 3189 C C . THR A 1 412 ? 7.065 -0.720 11.347 1.00 97.12 412 THR A C 1
ATOM 3191 O O . THR A 1 412 ? 6.455 0.227 10.847 1.00 97.12 412 THR A O 1
ATOM 3194 N N . GLN A 1 413 ? 6.821 -1.120 12.601 1.00 96.75 413 GLN A N 1
ATOM 3195 C CA . GLN A 1 413 ? 5.896 -0.387 13.472 1.00 96.75 413 GLN A CA 1
ATOM 3196 C C . GLN A 1 413 ? 6.310 1.084 13.643 1.00 96.75 413 GLN A C 1
ATOM 3198 O O . GLN A 1 413 ? 5.458 1.964 13.727 1.00 96.75 413 GLN A O 1
ATOM 3203 N N . LEU A 1 414 ? 7.617 1.362 13.688 1.00 97.00 414 LEU A N 1
ATOM 3204 C CA . LEU A 1 414 ? 8.119 2.726 13.820 1.00 97.00 414 LEU A CA 1
ATOM 3205 C C . LEU A 1 414 ? 7.845 3.547 12.554 1.00 97.00 414 LEU A C 1
ATOM 3207 O O . LEU A 1 414 ? 7.459 4.706 12.663 1.00 97.00 414 LEU A O 1
ATOM 3211 N N . ASP A 1 415 ? 7.987 2.943 11.372 1.00 98.19 415 ASP A N 1
ATOM 3212 C CA . ASP A 1 415 ? 7.714 3.607 10.094 1.00 98.19 415 ASP A CA 1
ATOM 3213 C C . ASP A 1 415 ? 6.264 4.077 10.004 1.00 98.19 415 ASP A C 1
ATOM 3215 O O . ASP A 1 415 ? 6.012 5.254 9.742 1.00 98.19 415 ASP A O 1
ATOM 3219 N N . ILE A 1 416 ? 5.311 3.178 10.274 1.00 98.19 416 ILE A N 1
ATOM 3220 C CA . ILE A 1 416 ? 3.889 3.522 10.197 1.00 98.19 416 ILE A CA 1
ATOM 3221 C C . ILE A 1 416 ? 3.490 4.525 11.283 1.00 98.19 416 ILE A C 1
ATOM 3223 O O . ILE A 1 416 ? 2.759 5.467 10.992 1.00 98.19 416 ILE A O 1
ATOM 3227 N N . ASN A 1 417 ? 4.029 4.402 12.502 1.00 97.69 417 ASN A N 1
ATOM 3228 C CA . ASN A 1 417 ? 3.769 5.360 13.577 1.00 97.69 417 ASN A CA 1
ATOM 3229 C C . ASN A 1 417 ? 4.299 6.759 13.228 1.00 97.69 417 ASN A C 1
ATOM 3231 O O . ASN A 1 417 ? 3.599 7.750 13.425 1.00 97.69 417 ASN A O 1
ATOM 3235 N N . ASN A 1 418 ? 5.508 6.851 12.668 1.00 98.00 418 ASN A N 1
ATOM 3236 C CA . ASN A 1 418 ? 6.079 8.125 12.234 1.00 98.00 418 ASN A CA 1
ATOM 3237 C C . ASN A 1 418 ? 5.269 8.738 11.087 1.00 98.00 418 ASN A C 1
ATOM 3239 O O . ASN A 1 418 ? 5.030 9.943 11.085 1.00 98.00 418 ASN A O 1
ATOM 3243 N N . MET A 1 419 ? 4.814 7.929 10.125 1.00 98.56 419 MET A N 1
ATOM 3244 C CA . MET A 1 419 ? 3.956 8.414 9.042 1.00 98.56 419 MET A CA 1
ATOM 3245 C C . MET A 1 419 ? 2.584 8.878 9.539 1.00 98.56 419 MET A C 1
ATOM 3247 O O . MET A 1 419 ? 2.111 9.916 9.084 1.00 98.56 419 MET A O 1
ATOM 3251 N N . LEU A 1 420 ? 1.970 8.175 10.493 1.00 98.38 420 LEU A N 1
ATOM 3252 C CA . LEU A 1 420 ? 0.708 8.593 11.113 1.00 98.38 420 LEU A CA 1
ATOM 3253 C C . LEU A 1 420 ? 0.868 9.880 11.927 1.00 98.38 420 LEU A C 1
ATOM 3255 O O . LEU A 1 420 ? 0.012 10.758 11.844 1.00 98.38 420 LEU A O 1
ATOM 3259 N N . GLN A 1 421 ? 1.985 10.041 12.641 1.00 97.88 421 GLN A N 1
ATOM 3260 C CA . GLN A 1 421 ? 2.313 11.294 13.320 1.00 97.88 421 GLN A CA 1
ATOM 3261 C C . GLN A 1 421 ? 2.484 12.446 12.318 1.00 97.88 421 GLN A C 1
ATOM 3263 O O . GLN A 1 421 ? 1.872 13.500 12.488 1.00 97.88 421 GLN A O 1
ATOM 3268 N N . MET A 1 422 ? 3.250 12.235 11.238 1.00 98.25 422 MET A N 1
ATOM 3269 C CA . MET A 1 422 ? 3.405 13.226 10.167 1.00 98.25 422 MET A CA 1
ATOM 3270 C C . MET A 1 422 ? 2.065 13.582 9.524 1.00 98.25 422 MET A C 1
ATOM 3272 O O . MET A 1 422 ? 1.817 14.753 9.255 1.00 98.25 422 MET A O 1
ATOM 3276 N N . LEU A 1 423 ? 1.194 12.598 9.292 1.00 98.19 423 LEU A N 1
ATOM 3277 C CA . LEU A 1 423 ? -0.151 12.829 8.774 1.00 98.19 423 LEU A CA 1
ATOM 3278 C C . LEU A 1 423 ? -0.987 13.676 9.744 1.00 98.19 423 LEU A C 1
ATOM 3280 O O . LEU A 1 423 ? -1.584 14.657 9.312 1.00 98.19 423 LEU A O 1
ATOM 3284 N N . SER A 1 424 ? -0.978 13.351 11.041 1.00 97.00 424 SER A N 1
ATOM 3285 C CA . SER A 1 424 ? -1.609 14.162 12.099 1.00 97.00 424 SER A CA 1
ATOM 3286 C C . SER A 1 424 ? -1.145 15.620 12.028 1.00 97.00 424 SER A C 1
ATOM 3288 O O . SER A 1 424 ? -1.956 16.545 12.046 1.00 97.00 424 SER A O 1
ATOM 3290 N N . ASP A 1 425 ? 0.163 15.848 11.902 1.00 96.81 425 ASP A N 1
ATOM 3291 C CA . ASP A 1 425 ? 0.719 17.202 11.903 1.00 96.81 425 ASP A CA 1
ATOM 3292 C C . ASP A 1 425 ? 0.413 17.958 10.608 1.00 96.81 425 ASP A C 1
ATOM 3294 O O . ASP A 1 425 ? 0.071 19.137 10.654 1.00 96.81 425 ASP A O 1
ATOM 3298 N N . LYS A 1 426 ? 0.442 17.273 9.462 1.00 96.50 426 LYS A N 1
ATOM 3299 C CA . LYS A 1 426 ? 0.086 17.857 8.163 1.00 96.50 426 LYS A CA 1
ATOM 3300 C C . LYS A 1 426 ? -1.401 18.177 8.047 1.00 96.50 426 LYS A C 1
ATOM 3302 O O . LYS A 1 426 ? -1.742 19.204 7.478 1.00 96.50 426 LYS A O 1
ATOM 3307 N N . ASN A 1 427 ? -2.279 17.365 8.633 1.00 95.56 427 ASN A N 1
ATOM 3308 C CA . ASN A 1 427 ? -3.722 17.630 8.659 1.00 95.56 427 ASN A CA 1
ATOM 3309 C C . ASN A 1 427 ? -4.088 18.901 9.445 1.00 95.56 427 ASN A C 1
ATOM 3311 O O . ASN A 1 427 ? -5.166 19.456 9.242 1.00 95.56 427 ASN A O 1
ATOM 3315 N N . LYS A 1 428 ? -3.206 19.381 10.333 1.00 94.88 428 LYS A N 1
ATOM 3316 C CA . LYS A 1 428 ? -3.386 20.654 11.053 1.00 94.88 428 LYS A CA 1
ATOM 3317 C C . LYS A 1 428 ? -3.037 21.869 10.186 1.00 94.88 428 LYS A C 1
ATOM 3319 O O . LYS A 1 428 ? -3.418 22.984 10.537 1.00 94.88 428 LYS A O 1
ATOM 3324 N N . ASP A 1 429 ? -2.329 21.673 9.074 1.00 95.25 429 ASP A N 1
ATOM 3325 C CA . ASP A 1 429 ? -1.928 22.731 8.151 1.00 95.25 429 ASP A CA 1
ATOM 3326 C C . ASP A 1 429 ? -2.811 22.731 6.895 1.00 95.25 429 ASP A C 1
ATOM 3328 O O . ASP A 1 429 ? -2.623 21.953 5.963 1.00 95.25 429 ASP A O 1
ATOM 3332 N N . SER A 1 430 ? -3.756 23.674 6.842 1.00 93.62 430 SER A N 1
ATOM 3333 C CA . SER A 1 430 ? -4.680 23.838 5.710 1.00 93.62 430 SER A CA 1
ATOM 3334 C C . SER A 1 430 ? -4.013 24.197 4.373 1.00 93.62 430 SER A C 1
ATOM 3336 O O . SER A 1 430 ? -4.688 24.197 3.345 1.00 93.62 430 SER A O 1
ATOM 3338 N N . THR A 1 431 ? -2.721 24.546 4.365 1.00 95.81 431 THR A N 1
ATOM 3339 C CA . THR A 1 431 ? -1.984 24.835 3.124 1.00 95.81 431 THR A CA 1
ATOM 3340 C C . THR A 1 431 ? -1.520 23.566 2.408 1.00 95.81 431 THR A C 1
ATOM 3342 O O . THR A 1 431 ? -1.214 23.608 1.214 1.00 95.81 431 THR A O 1
ATOM 3345 N N . ILE A 1 432 ? -1.503 22.428 3.108 1.00 94.19 432 ILE A N 1
ATOM 3346 C CA . ILE A 1 432 ? -1.112 21.136 2.555 1.00 94.19 432 ILE A CA 1
ATOM 3347 C C . ILE A 1 432 ? -2.329 20.487 1.898 1.00 94.19 432 ILE A C 1
ATOM 3349 O O . ILE A 1 432 ? -3.265 20.054 2.563 1.00 94.19 432 ILE A O 1
ATOM 3353 N N . VAL A 1 433 ? -2.298 20.393 0.568 1.00 92.06 433 VAL A N 1
ATOM 3354 C CA . VAL A 1 433 ? -3.427 19.879 -0.224 1.00 92.06 433 VAL A CA 1
ATOM 3355 C C . VAL A 1 433 ? -3.575 18.356 -0.096 1.00 92.06 433 VAL A C 1
ATOM 3357 O O . VAL A 1 433 ? -4.695 17.854 -0.039 1.00 92.06 433 VAL A O 1
ATOM 3360 N N . HIS A 1 434 ? -2.459 17.618 -0.029 1.00 95.31 434 HIS A N 1
ATOM 3361 C CA . HIS A 1 434 ? -2.434 16.147 -0.034 1.00 95.31 434 HIS A CA 1
ATOM 3362 C C . HIS A 1 434 ? -1.622 15.582 1.145 1.00 95.31 434 HIS A C 1
ATOM 3364 O O . HIS A 1 434 ? -0.548 15.008 0.950 1.00 95.31 434 HIS A O 1
ATOM 3370 N N . PRO A 1 435 ? -2.103 15.731 2.391 1.00 96.69 435 PRO A N 1
ATOM 3371 C CA . PRO A 1 435 ? -1.313 15.458 3.595 1.00 96.69 435 PRO A CA 1
ATOM 3372 C C . PRO A 1 435 ? -0.845 13.999 3.714 1.00 96.69 435 PRO A C 1
ATOM 3374 O O . PRO A 1 435 ? 0.285 13.751 4.139 1.00 96.69 435 PRO A O 1
ATOM 3377 N N . ALA A 1 436 ? -1.665 13.034 3.288 1.00 97.00 436 ALA A N 1
ATOM 3378 C CA . ALA A 1 436 ? -1.298 11.618 3.284 1.00 97.00 436 ALA A CA 1
ATOM 3379 C C . ALA A 1 436 ? -0.204 11.287 2.259 1.00 97.00 436 ALA A C 1
ATOM 3381 O O . ALA A 1 436 ? 0.760 10.595 2.598 1.00 97.00 436 ALA A O 1
ATOM 3382 N N . PHE A 1 437 ? -0.315 11.807 1.033 1.00 97.81 437 PHE A N 1
ATOM 3383 C CA . PHE A 1 437 ? 0.733 11.653 0.024 1.00 97.81 437 PHE A CA 1
ATOM 3384 C C . PHE A 1 437 ? 2.033 12.307 0.492 1.00 97.81 437 PHE A C 1
ATOM 3386 O O . PHE A 1 437 ? 3.090 11.688 0.425 1.00 97.81 437 PHE A O 1
ATOM 3393 N N . ASP A 1 438 ? 1.956 13.520 1.033 1.00 97.94 438 ASP A N 1
ATOM 3394 C CA . ASP A 1 438 ? 3.112 14.247 1.542 1.00 97.94 438 ASP A CA 1
ATOM 3395 C C . ASP A 1 438 ? 3.820 13.506 2.686 1.00 97.94 438 ASP A C 1
ATOM 3397 O O . ASP A 1 438 ? 5.050 13.488 2.736 1.00 97.94 438 ASP A O 1
ATOM 3401 N N . ALA A 1 439 ? 3.070 12.901 3.615 1.00 98.50 439 ALA A N 1
ATOM 3402 C CA . ALA A 1 439 ? 3.633 12.093 4.699 1.00 98.50 439 ALA A CA 1
ATOM 3403 C C . ALA A 1 439 ? 4.341 10.838 4.159 1.00 98.50 439 ALA A C 1
ATOM 3405 O O . ALA A 1 439 ? 5.485 10.563 4.530 1.00 98.50 439 ALA A O 1
ATOM 3406 N N . ALA A 1 440 ? 3.697 10.111 3.240 1.00 98.56 440 ALA A N 1
ATOM 3407 C CA . ALA A 1 440 ? 4.287 8.940 2.594 1.00 98.56 440 ALA A CA 1
ATOM 3408 C C . ALA A 1 440 ? 5.523 9.310 1.757 1.00 98.56 440 ALA A C 1
ATOM 3410 O O . ALA A 1 440 ? 6.555 8.648 1.847 1.00 98.56 440 ALA A O 1
ATOM 3411 N N . CYS A 1 441 ? 5.462 10.399 0.990 1.00 98.62 441 CYS A N 1
ATOM 3412 C CA . CYS A 1 441 ? 6.573 10.887 0.181 1.00 98.62 441 CYS A CA 1
ATOM 3413 C C . CYS A 1 441 ? 7.757 11.336 1.045 1.00 98.62 441 CYS A C 1
ATOM 3415 O O . CYS A 1 441 ? 8.902 10.999 0.740 1.00 98.62 441 CYS A O 1
ATOM 3417 N N . ALA A 1 442 ? 7.502 12.035 2.156 1.00 98.50 442 ALA A N 1
ATOM 3418 C CA . ALA A 1 442 ? 8.544 12.388 3.116 1.00 98.50 442 ALA A CA 1
ATOM 3419 C C . ALA A 1 442 ? 9.238 11.135 3.673 1.00 98.50 442 ALA A C 1
ATOM 3421 O O . ALA A 1 442 ? 10.469 11.086 3.716 1.00 98.50 442 ALA A O 1
ATOM 3422 N N . TRP A 1 443 ? 8.468 10.095 4.020 1.00 98.62 443 TRP A N 1
ATOM 3423 C CA . TRP A 1 443 ? 9.034 8.819 4.455 1.00 98.62 443 TRP A CA 1
ATOM 3424 C C . TRP A 1 443 ? 9.860 8.154 3.347 1.00 98.62 443 TRP A C 1
ATOM 3426 O O . TRP A 1 443 ? 11.003 7.775 3.601 1.00 98.62 443 TRP A O 1
ATOM 3436 N N . VAL A 1 444 ? 9.350 8.072 2.111 1.00 98.69 444 VAL A N 1
ATOM 3437 C CA . VAL A 1 444 ? 10.091 7.496 0.974 1.00 98.69 444 VAL A CA 1
ATOM 3438 C C . VAL A 1 444 ? 11.416 8.236 0.768 1.00 98.69 444 VAL A C 1
ATOM 3440 O O . VAL A 1 444 ? 12.465 7.599 0.674 1.00 98.69 444 VAL A O 1
ATOM 3443 N N . LYS A 1 445 ? 11.410 9.573 0.762 1.00 98.19 445 LYS A N 1
ATOM 3444 C CA . LYS A 1 445 ? 12.629 10.377 0.594 1.00 98.19 445 LYS A CA 1
ATOM 3445 C C . LYS A 1 445 ? 13.653 10.135 1.703 1.00 98.19 445 LYS A C 1
ATOM 3447 O O . LYS A 1 445 ? 14.845 10.028 1.413 1.00 98.19 445 LYS A O 1
ATOM 3452 N N . ALA A 1 446 ? 13.195 10.044 2.950 1.00 97.56 446 ALA A N 1
ATOM 3453 C CA . ALA A 1 446 ? 14.055 9.859 4.116 1.00 97.56 446 ALA A CA 1
ATOM 3454 C C . ALA A 1 446 ? 14.622 8.433 4.240 1.00 97.56 446 ALA A C 1
ATOM 3456 O O . ALA A 1 446 ? 15.683 8.249 4.831 1.00 97.56 446 ALA A O 1
ATOM 3457 N N . ASN A 1 447 ? 13.955 7.428 3.662 1.00 97.62 447 ASN A N 1
ATOM 3458 C CA . ASN A 1 447 ? 14.267 6.012 3.880 1.00 97.62 447 ASN A CA 1
ATOM 3459 C C . ASN A 1 447 ? 14.860 5.308 2.648 1.00 97.62 447 ASN A C 1
ATOM 3461 O O . ASN A 1 447 ? 14.686 4.100 2.487 1.00 97.62 447 ASN A O 1
ATOM 3465 N N . TYR A 1 448 ? 15.603 6.036 1.800 1.00 97.12 448 TYR A N 1
ATOM 3466 C CA . TYR A 1 448 ? 16.299 5.483 0.622 1.00 97.12 448 TYR A CA 1
ATOM 3467 C C . TYR A 1 448 ? 17.079 4.201 0.938 1.00 97.12 448 TYR A C 1
ATOM 3469 O O . TYR A 1 448 ? 16.944 3.200 0.238 1.00 97.12 448 TYR A O 1
ATOM 3477 N N . ALA A 1 449 ? 17.845 4.207 2.034 1.00 94.06 449 ALA A N 1
ATOM 3478 C CA . ALA A 1 449 ? 18.656 3.065 2.442 1.00 94.06 449 ALA A CA 1
ATOM 3479 C C . ALA A 1 449 ? 17.828 1.801 2.732 1.00 94.06 449 ALA A C 1
ATOM 3481 O O . ALA A 1 449 ? 18.308 0.692 2.496 1.00 94.06 449 ALA A O 1
ATOM 3482 N N . THR A 1 450 ? 16.591 1.974 3.198 1.00 95.44 450 THR A N 1
ATOM 3483 C CA . THR A 1 450 ? 15.657 0.890 3.499 1.00 95.44 450 THR A CA 1
ATOM 3484 C C . THR A 1 450 ? 15.098 0.303 2.206 1.00 95.44 450 THR A C 1
ATOM 3486 O O . THR A 1 450 ? 15.303 -0.879 1.911 1.00 95.44 450 THR A O 1
ATOM 3489 N N . TRP A 1 451 ? 14.430 1.127 1.393 1.00 97.25 451 TRP A N 1
ATOM 3490 C CA . TRP A 1 451 ? 13.666 0.621 0.254 1.00 97.25 451 TRP A CA 1
ATOM 3491 C C . TRP A 1 451 ? 14.506 0.320 -0.986 1.00 97.25 451 TRP A C 1
ATOM 3493 O O . TRP A 1 451 ? 14.058 -0.462 -1.823 1.00 97.25 451 TRP A O 1
ATOM 3503 N N . GLN A 1 452 ? 15.729 0.853 -1.119 1.00 95.12 452 GLN A N 1
ATOM 3504 C CA . GLN A 1 452 ? 16.588 0.529 -2.270 1.00 95.12 452 GLN A CA 1
ATOM 3505 C C . GLN A 1 452 ? 16.869 -0.979 -2.381 1.00 95.12 452 GLN A C 1
ATOM 3507 O O . GLN A 1 452 ? 17.058 -1.493 -3.477 1.00 95.12 452 GLN A O 1
ATOM 3512 N N . SER A 1 453 ? 16.855 -1.696 -1.251 1.00 93.62 453 SER A N 1
ATOM 3513 C CA . SER A 1 453 ? 17.051 -3.150 -1.199 1.00 93.62 453 SER A CA 1
ATOM 3514 C C . SER A 1 453 ? 15.829 -3.948 -1.674 1.00 93.62 453 SER A C 1
ATOM 3516 O O . SER A 1 453 ? 15.949 -5.127 -2.028 1.00 93.62 453 SER A O 1
ATOM 3518 N N . TRP A 1 454 ? 14.653 -3.311 -1.708 1.00 96.31 454 TRP A N 1
ATOM 3519 C CA . TRP A 1 454 ? 13.395 -3.912 -2.153 1.00 96.31 454 TRP A CA 1
ATOM 3520 C C . TRP A 1 454 ? 13.282 -3.985 -3.669 1.00 96.31 454 TRP A C 1
ATOM 3522 O O . TRP A 1 454 ? 12.505 -4.785 -4.182 1.00 96.31 454 TRP A O 1
ATOM 3532 N N . VAL A 1 455 ? 14.050 -3.159 -4.381 1.00 94.56 455 VAL A N 1
ATOM 3533 C CA . VAL A 1 455 ? 13.975 -3.030 -5.833 1.00 94.56 455 VAL A CA 1
ATOM 3534 C C . VAL A 1 455 ? 15.170 -3.713 -6.478 1.00 94.56 455 VAL A C 1
ATOM 3536 O O . VAL A 1 455 ? 16.322 -3.424 -6.152 1.00 94.56 455 VAL A O 1
ATOM 3539 N N . ASP A 1 456 ? 14.898 -4.598 -7.429 1.00 91.81 456 ASP A N 1
ATOM 3540 C CA . ASP A 1 456 ? 15.946 -5.279 -8.182 1.00 91.81 456 ASP A CA 1
ATOM 3541 C C . ASP A 1 456 ? 16.434 -4.483 -9.379 1.00 91.81 456 ASP A C 1
ATOM 3543 O O . ASP A 1 456 ? 15.626 -3.831 -10.056 1.00 91.81 456 ASP A O 1
ATOM 3547 N N . PRO A 1 457 ? 17.754 -4.527 -9.646 1.00 91.06 457 PRO A N 1
ATOM 3548 C CA . PRO A 1 457 ? 18.319 -3.791 -10.754 1.00 91.06 457 PRO A CA 1
ATOM 3549 C C . PRO A 1 457 ? 17.709 -4.280 -12.063 1.00 91.06 457 PRO A C 1
ATOM 3551 O O . PRO A 1 457 ? 17.339 -5.446 -12.227 1.00 91.06 457 PRO A O 1
ATOM 3554 N N . LEU A 1 458 ? 17.635 -3.360 -13.019 1.00 93.75 458 LEU A N 1
ATOM 3555 C CA . LEU A 1 458 ? 17.299 -3.713 -14.386 1.00 93.75 458 LEU A CA 1
ATOM 3556 C C . LEU A 1 458 ? 18.323 -4.719 -14.944 1.00 93.75 458 LEU A C 1
ATOM 3558 O O . LEU A 1 458 ? 19.483 -4.721 -14.522 1.00 93.75 458 LEU A O 1
ATOM 3562 N N . PRO A 1 459 ? 17.918 -5.570 -15.899 1.00 95.25 459 PRO A N 1
ATOM 3563 C CA . PRO A 1 459 ? 18.828 -6.514 -16.518 1.00 95.25 459 PRO A CA 1
ATOM 3564 C C . PRO A 1 459 ? 19.847 -5.753 -17.378 1.00 95.25 459 PRO A C 1
ATOM 3566 O O . PRO A 1 459 ? 19.595 -4.626 -17.814 1.00 95.25 459 PRO A O 1
ATOM 3569 N N . LEU A 1 460 ? 20.988 -6.384 -17.664 1.00 96.25 460 LEU A N 1
ATOM 3570 C CA . LEU A 1 460 ? 21.966 -5.825 -18.598 1.00 96.25 460 LEU A CA 1
ATOM 3571 C C . LEU A 1 460 ? 21.391 -5.800 -20.018 1.00 96.25 460 LEU A C 1
ATOM 3573 O O . LEU A 1 460 ? 20.764 -6.764 -20.468 1.00 96.25 460 LEU A O 1
ATOM 3577 N N . CYS A 1 461 ? 21.644 -4.717 -20.748 1.00 95.88 461 CYS A N 1
ATOM 3578 C CA . CYS A 1 461 ? 21.207 -4.594 -22.129 1.00 95.88 461 CYS A CA 1
ATOM 3579 C C . CYS A 1 461 ? 21.972 -5.556 -23.044 1.00 95.88 461 CYS A C 1
ATOM 3581 O O . CYS A 1 461 ? 23.195 -5.694 -22.969 1.00 95.88 461 CYS A O 1
ATOM 3583 N N . SER A 1 462 ? 21.239 -6.171 -23.969 1.00 92.69 462 SER A N 1
ATOM 3584 C CA . SER A 1 462 ? 21.743 -7.117 -24.967 1.00 92.69 462 SER A CA 1
ATOM 3585 C C . SER A 1 462 ? 21.065 -6.862 -26.307 1.00 92.69 462 SER A C 1
ATOM 3587 O O . SER A 1 462 ? 19.898 -6.466 -26.350 1.00 92.69 462 SER A O 1
ATOM 3589 N N . ILE A 1 463 ? 21.773 -7.113 -27.408 1.00 89.31 463 ILE A N 1
ATOM 3590 C CA . ILE A 1 463 ? 21.204 -6.934 -28.750 1.00 89.31 463 ILE A CA 1
ATOM 3591 C C . ILE A 1 463 ? 20.027 -7.897 -28.957 1.00 89.31 463 ILE A C 1
ATOM 3593 O O . ILE A 1 463 ? 18.995 -7.510 -29.487 1.00 89.31 463 ILE A O 1
ATOM 3597 N N . GLN A 1 464 ? 20.153 -9.135 -28.479 1.00 88.12 464 GLN A N 1
ATOM 3598 C CA . GLN A 1 464 ? 19.182 -10.206 -28.706 1.00 88.12 464 GLN A CA 1
ATOM 3599 C C . GLN A 1 464 ? 17.825 -9.947 -28.044 1.00 88.12 464 GLN A C 1
ATOM 3601 O O . GLN A 1 464 ? 16.801 -10.350 -28.584 1.00 88.12 464 GLN A O 1
ATOM 3606 N N . THR A 1 465 ? 17.815 -9.319 -26.867 1.00 91.31 465 THR A N 1
ATOM 3607 C CA . THR A 1 465 ? 16.589 -9.140 -26.072 1.00 91.31 465 THR A CA 1
ATOM 3608 C C . THR A 1 465 ? 16.074 -7.709 -26.128 1.00 91.31 465 THR A C 1
ATOM 3610 O O . THR A 1 465 ? 14.869 -7.494 -26.050 1.00 91.31 465 THR A O 1
ATOM 3613 N N . HIS A 1 466 ? 16.970 -6.727 -26.250 1.00 94.94 466 HIS A N 1
ATOM 3614 C CA . HIS A 1 466 ? 16.632 -5.327 -26.006 1.00 94.94 466 HIS A CA 1
ATOM 3615 C C . HIS A 1 466 ? 16.716 -4.443 -27.250 1.00 94.94 466 HIS A C 1
ATOM 3617 O O . HIS A 1 466 ? 16.319 -3.280 -27.168 1.00 94.94 466 HIS A O 1
ATOM 3623 N N . VAL A 1 467 ? 17.163 -4.959 -28.397 1.00 93.69 467 VAL A N 1
ATOM 3624 C CA . VAL A 1 467 ? 17.298 -4.192 -29.642 1.00 93.69 467 VAL A CA 1
ATOM 3625 C C . VAL A 1 467 ? 16.439 -4.815 -30.740 1.00 93.69 467 VAL A C 1
ATOM 3627 O O . VAL A 1 467 ? 16.566 -5.992 -31.057 1.00 93.69 467 VAL A O 1
ATOM 3630 N N . ASN A 1 468 ? 15.588 -3.996 -31.352 1.00 93.75 468 ASN A N 1
ATOM 3631 C CA . ASN A 1 468 ? 14.906 -4.326 -32.596 1.00 93.75 468 ASN A CA 1
ATOM 3632 C C . ASN A 1 468 ? 15.735 -3.831 -33.779 1.00 93.75 468 ASN A C 1
ATOM 3634 O O . ASN A 1 468 ? 16.461 -2.839 -33.679 1.00 93.75 468 ASN A O 1
ATOM 3638 N N . PHE A 1 469 ? 15.586 -4.488 -34.924 1.00 93.38 469 PHE A N 1
ATOM 3639 C CA . PHE A 1 469 ? 16.241 -4.067 -36.153 1.00 93.38 469 PHE A CA 1
ATOM 3640 C C . PHE A 1 469 ? 15.269 -4.012 -37.327 1.00 93.38 469 PHE A C 1
ATOM 3642 O O . PHE A 1 469 ? 14.278 -4.737 -37.373 1.00 93.38 469 PHE A O 1
ATOM 3649 N N . THR A 1 470 ? 15.561 -3.134 -38.283 1.00 94.44 470 THR A N 1
ATOM 3650 C CA . THR A 1 470 ? 14.820 -3.012 -39.543 1.00 94.44 470 THR A CA 1
ATOM 3651 C C . THR A 1 470 ? 15.780 -3.189 -40.706 1.00 94.44 470 THR A C 1
ATOM 3653 O O . THR A 1 470 ? 16.858 -2.596 -40.716 1.00 94.44 470 THR A O 1
ATOM 3656 N N . ILE A 1 471 ? 15.386 -3.996 -41.690 1.00 94.62 471 ILE A N 1
ATOM 3657 C CA . ILE A 1 471 ? 16.166 -4.230 -42.905 1.00 94.62 471 ILE A CA 1
ATOM 3658 C C . ILE A 1 471 ? 15.562 -3.396 -44.036 1.00 94.62 471 ILE A C 1
ATOM 3660 O O . ILE A 1 471 ? 14.356 -3.437 -44.273 1.00 94.62 471 ILE A O 1
ATOM 3664 N N . THR A 1 472 ? 16.400 -2.638 -44.738 1.00 93.69 472 THR A N 1
ATOM 3665 C CA . THR A 1 472 ? 16.007 -1.780 -45.865 1.00 93.69 472 THR A CA 1
ATOM 3666 C C . THR A 1 472 ? 16.912 -2.019 -47.077 1.00 93.69 472 THR A C 1
ATOM 3668 O O . THR A 1 472 ? 17.996 -2.594 -46.950 1.00 93.69 472 THR A O 1
ATOM 3671 N N . GLY A 1 473 ? 16.458 -1.604 -48.266 1.00 90.12 473 GLY A N 1
ATOM 3672 C CA . GLY A 1 473 ? 17.200 -1.799 -49.520 1.00 90.12 473 GLY A CA 1
ATOM 3673 C C . GLY A 1 473 ? 17.162 -3.240 -50.041 1.00 90.12 473 GLY A C 1
ATOM 3674 O O . GLY A 1 473 ? 18.134 -3.723 -50.611 1.00 90.12 473 GLY A O 1
ATOM 3675 N N . CYS A 1 474 ? 16.062 -3.975 -49.835 1.00 89.88 474 CYS A N 1
ATOM 3676 C CA . CYS A 1 474 ? 15.982 -5.390 -50.231 1.00 89.88 474 CYS A CA 1
ATOM 3677 C C . CYS A 1 474 ? 16.157 -5.623 -51.741 1.00 89.88 474 CYS A C 1
ATOM 3679 O O . CYS A 1 474 ? 16.691 -6.661 -52.139 1.00 89.88 474 CYS A O 1
ATOM 3681 N N . SER A 1 475 ? 15.783 -4.642 -52.564 1.00 86.19 475 SER A N 1
ATOM 3682 C CA . SER A 1 475 ? 16.006 -4.613 -54.014 1.00 86.19 475 SER A CA 1
ATOM 3683 C C . SER A 1 475 ? 17.424 -4.214 -54.429 1.00 86.19 475 SER A C 1
ATOM 3685 O O . SER A 1 475 ? 17.780 -4.380 -55.593 1.00 86.19 475 SER A O 1
ATOM 3687 N N . ASP A 1 476 ? 18.229 -3.687 -53.509 1.00 81.38 476 ASP A N 1
ATOM 3688 C CA . ASP A 1 476 ? 19.534 -3.104 -53.813 1.00 81.38 476 ASP A CA 1
ATOM 3689 C C . ASP A 1 476 ? 20.640 -4.148 -53.650 1.00 81.38 476 ASP A C 1
ATOM 3691 O O . ASP A 1 476 ? 20.465 -5.159 -52.977 1.00 81.38 476 ASP A O 1
ATOM 3695 N N . MET A 1 477 ? 21.819 -3.917 -54.234 1.00 77.56 477 MET A N 1
ATOM 3696 C CA . MET A 1 477 ? 22.964 -4.827 -54.050 1.00 77.56 477 MET A CA 1
ATOM 3697 C C . MET A 1 477 ? 23.565 -4.758 -52.635 1.00 77.56 477 MET A C 1
ATOM 3699 O O . MET A 1 477 ? 24.243 -5.690 -52.211 1.00 77.56 477 MET A O 1
ATOM 3703 N N . SER A 1 478 ? 23.299 -3.677 -51.897 1.00 85.06 478 SER A N 1
ATOM 3704 C CA . SER A 1 478 ? 23.736 -3.470 -50.516 1.00 85.06 478 SER A CA 1
ATOM 3705 C C . SER A 1 478 ? 22.528 -3.145 -49.646 1.00 85.06 478 SER A C 1
ATOM 3707 O O . SER A 1 478 ? 21.782 -2.213 -49.937 1.00 85.06 478 SER A O 1
ATOM 3709 N N . ARG A 1 479 ? 22.336 -3.931 -48.586 1.00 92.44 479 ARG A N 1
ATOM 3710 C CA . ARG A 1 479 ? 21.214 -3.815 -47.651 1.00 92.44 479 ARG A CA 1
ATOM 3711 C C . ARG A 1 479 ? 21.697 -3.097 -46.409 1.00 92.44 479 ARG A C 1
ATOM 3713 O O . ARG A 1 479 ? 22.865 -3.211 -46.032 1.00 92.44 479 ARG A O 1
ATOM 3720 N N . GLN A 1 480 ? 20.790 -2.375 -45.767 1.00 93.25 480 GLN A N 1
ATOM 3721 C CA . GLN A 1 480 ? 21.078 -1.693 -44.512 1.00 93.25 480 GLN A CA 1
ATOM 3722 C C . GLN A 1 480 ? 20.214 -2.266 -43.401 1.00 93.25 480 GLN A C 1
ATOM 3724 O O . GLN A 1 480 ? 18.994 -2.354 -43.547 1.00 93.25 480 GLN A O 1
ATOM 3729 N N . VAL A 1 481 ? 20.853 -2.613 -42.289 1.00 94.62 481 VAL A N 1
ATOM 3730 C CA . VAL A 1 481 ? 20.184 -3.000 -41.052 1.00 94.62 481 VAL A CA 1
ATOM 3731 C C . VAL A 1 481 ? 20.370 -1.878 -40.042 1.00 94.62 481 VAL A C 1
ATOM 3733 O O . VAL A 1 481 ? 21.495 -1.587 -39.635 1.00 94.62 481 VAL A O 1
ATOM 3736 N N . SER A 1 482 ? 19.273 -1.226 -39.668 1.00 94.38 482 SER A N 1
ATOM 3737 C CA . SER A 1 482 ? 19.248 -0.197 -38.628 1.00 94.38 482 SER A CA 1
ATOM 3738 C C . SER A 1 482 ? 18.730 -0.776 -37.317 1.00 94.38 482 SER A C 1
ATOM 3740 O O . SER A 1 482 ? 17.937 -1.717 -37.320 1.00 94.38 482 SER A O 1
ATOM 3742 N N . PHE A 1 483 ? 19.174 -0.204 -36.200 1.00 94.69 483 PHE A N 1
ATOM 3743 C CA . PHE A 1 483 ? 18.884 -0.696 -34.856 1.00 94.69 483 PHE A CA 1
ATOM 3744 C C . PHE A 1 483 ? 18.149 0.363 -34.043 1.00 94.69 483 PHE A C 1
ATOM 3746 O O . PHE A 1 483 ? 18.471 1.548 -34.119 1.00 94.69 483 PHE A O 1
ATOM 3753 N N . VAL A 1 484 ? 17.182 -0.077 -33.244 1.00 95.31 484 VAL A N 1
ATOM 3754 C CA . VAL A 1 484 ? 16.457 0.747 -32.274 1.00 95.31 484 VAL A CA 1
ATOM 3755 C C . VAL A 1 484 ? 16.264 -0.047 -30.991 1.00 95.31 484 VAL A C 1
ATOM 3757 O O . VAL A 1 484 ? 16.143 -1.271 -31.023 1.00 95.31 484 VAL A O 1
ATOM 3760 N N . TRP A 1 485 ? 16.208 0.623 -29.845 1.00 96.00 485 TRP A N 1
ATOM 3761 C CA . TRP A 1 485 ? 15.828 -0.056 -28.609 1.00 96.00 485 TRP A CA 1
ATOM 3762 C C . TRP A 1 485 ? 14.397 -0.590 -28.727 1.00 96.00 485 TRP A C 1
ATOM 3764 O O . TRP A 1 485 ? 13.519 0.079 -29.267 1.00 96.00 485 TRP A O 1
ATOM 3774 N N . THR A 1 486 ? 14.162 -1.792 -28.207 1.00 94.94 486 THR A N 1
ATOM 3775 C CA . THR A 1 486 ? 12.819 -2.394 -28.090 1.00 94.94 486 THR A CA 1
ATOM 3776 C C . THR A 1 486 ? 11.872 -1.489 -27.310 1.00 94.94 486 THR A C 1
ATOM 3778 O O . THR A 1 486 ? 10.726 -1.301 -27.709 1.00 94.94 486 THR A O 1
ATOM 3781 N N . GLN A 1 487 ? 12.381 -0.889 -26.232 1.00 93.81 487 GLN A N 1
ATOM 3782 C CA . GLN A 1 487 ? 11.735 0.183 -25.490 1.00 93.81 487 GLN A CA 1
ATOM 3783 C C . GLN A 1 487 ? 12.734 1.326 -25.261 1.00 93.81 487 GLN A C 1
ATOM 3785 O O . GLN A 1 487 ? 13.571 1.236 -24.353 1.00 93.81 487 GLN A O 1
ATOM 3790 N N . PRO A 1 488 ? 12.699 2.373 -26.103 1.00 93.94 488 PRO A N 1
ATOM 3791 C CA . PRO A 1 488 ? 13.543 3.549 -25.938 1.00 93.94 488 PRO A CA 1
ATOM 3792 C C . PRO A 1 488 ? 13.083 4.401 -24.748 1.00 93.94 488 PRO A C 1
ATOM 3794 O O . PRO A 1 488 ? 11.892 4.451 -24.441 1.00 93.94 488 PRO A O 1
ATOM 3797 N N . ASP A 1 489 ? 14.014 5.101 -24.094 1.00 93.50 489 ASP A N 1
ATOM 3798 C CA . ASP A 1 489 ? 13.661 6.065 -23.050 1.00 93.50 489 ASP A CA 1
ATOM 3799 C C . ASP A 1 489 ? 12.783 7.183 -23.653 1.00 93.50 489 ASP A C 1
ATOM 3801 O O . ASP A 1 489 ? 13.136 7.757 -24.691 1.00 93.50 489 ASP A O 1
ATOM 3805 N N . PRO A 1 490 ? 11.638 7.514 -23.027 1.00 93.62 490 PRO A N 1
ATOM 3806 C CA . PRO A 1 490 ? 10.668 8.460 -23.580 1.00 93.62 490 PRO A CA 1
ATOM 3807 C C . PRO A 1 490 ? 11.191 9.901 -23.648 1.00 93.62 490 PRO A C 1
ATOM 3809 O O . PRO A 1 490 ? 10.635 10.724 -24.371 1.00 93.62 490 PRO A O 1
ATOM 3812 N N . THR A 1 491 ? 12.249 10.225 -22.902 1.00 92.12 491 THR A N 1
ATOM 3813 C CA . THR A 1 491 ? 12.910 11.536 -22.934 1.00 92.12 491 THR A CA 1
ATOM 3814 C C . THR A 1 491 ? 14.159 11.546 -23.810 1.00 92.12 491 THR A C 1
ATOM 3816 O O . THR A 1 491 ? 14.582 12.614 -24.251 1.00 92.12 491 THR A O 1
ATOM 3819 N N . ASN A 1 492 ? 14.745 10.378 -24.091 1.00 92.31 492 ASN A N 1
ATOM 3820 C CA . ASN A 1 492 ? 15.895 10.240 -24.977 1.00 92.31 492 ASN A CA 1
ATOM 3821 C C . ASN A 1 492 ? 15.916 8.869 -25.666 1.00 92.31 492 ASN A C 1
ATOM 3823 O O . ASN A 1 492 ? 16.439 7.894 -25.129 1.00 92.31 492 ASN A O 1
ATOM 3827 N N . SER A 1 493 ? 15.461 8.819 -26.917 1.00 92.44 493 SER A N 1
ATOM 3828 C CA . SER A 1 493 ? 15.332 7.563 -27.659 1.00 92.44 493 SER A CA 1
ATOM 3829 C C . SER A 1 493 ? 16.648 6.842 -27.972 1.00 92.44 493 SER A C 1
ATOM 3831 O O . SER A 1 493 ? 16.625 5.678 -28.368 1.00 92.44 493 SER A O 1
ATOM 3833 N N . SER A 1 494 ? 17.798 7.497 -27.769 1.00 92.12 494 SER A N 1
ATOM 3834 C CA . SER A 1 494 ? 19.117 6.856 -27.880 1.00 92.12 494 SER A CA 1
ATOM 3835 C C . SER A 1 494 ? 19.459 5.941 -26.701 1.00 92.12 494 SER A C 1
ATOM 3837 O O . SER A 1 494 ? 20.414 5.169 -26.795 1.00 92.12 494 SER A O 1
ATOM 3839 N N . GLN A 1 495 ? 18.694 5.998 -25.608 1.00 92.75 495 GLN A N 1
ATOM 3840 C CA . GLN A 1 495 ? 18.919 5.210 -24.399 1.00 92.75 495 GLN A CA 1
ATOM 3841 C C . GLN A 1 495 ? 17.852 4.118 -24.233 1.00 92.75 495 GLN A C 1
ATOM 3843 O O . GLN A 1 495 ? 16.700 4.323 -24.624 1.00 92.75 495 GLN A O 1
ATOM 3848 N N . PRO A 1 496 ? 18.208 2.966 -23.642 1.00 95.00 496 PRO A N 1
ATOM 3849 C CA . PRO A 1 496 ? 17.241 1.932 -23.299 1.00 95.00 496 PRO A CA 1
ATOM 3850 C C . PRO A 1 496 ? 16.420 2.329 -22.066 1.00 95.00 496 PRO A C 1
ATOM 3852 O O . PRO A 1 496 ? 16.929 2.990 -21.159 1.00 95.00 496 PRO A O 1
ATOM 3855 N N . TYR A 1 497 ? 15.163 1.878 -21.998 1.00 94.12 497 TYR A N 1
ATOM 3856 C CA . TYR A 1 497 ? 14.289 2.172 -20.856 1.00 94.12 497 TYR A CA 1
ATOM 3857 C C . TYR A 1 497 ? 14.126 1.024 -19.852 1.00 94.12 497 TYR A C 1
ATOM 3859 O O . TYR A 1 497 ? 13.908 1.278 -18.662 1.00 94.12 497 TYR A O 1
ATOM 3867 N N . VAL A 1 498 ? 14.260 -0.221 -20.324 1.00 94.06 498 VAL A N 1
ATOM 3868 C CA . VAL A 1 498 ? 13.975 -1.464 -19.574 1.00 94.06 498 VAL A CA 1
ATOM 3869 C C . VAL A 1 498 ? 15.211 -2.302 -19.241 1.00 94.06 498 VAL A C 1
ATOM 3871 O O . VAL A 1 498 ? 15.083 -3.386 -18.687 1.00 94.06 498 VAL A O 1
ATOM 3874 N N . CYS A 1 499 ? 16.405 -1.809 -19.556 1.00 95.06 499 CYS A N 1
ATOM 3875 C CA . CYS A 1 499 ? 17.682 -2.422 -19.198 1.00 95.06 499 CYS A CA 1
ATOM 3876 C C . CYS A 1 499 ? 18.691 -1.327 -18.812 1.00 95.06 499 CYS A C 1
ATOM 3878 O O . CYS A 1 499 ? 18.501 -0.161 -19.168 1.00 95.06 499 CYS A O 1
ATOM 3880 N N . ASP A 1 500 ? 19.737 -1.675 -18.061 1.00 94.38 500 ASP A N 1
ATOM 3881 C CA . ASP A 1 500 ? 20.829 -0.756 -17.712 1.00 94.38 500 ASP A CA 1
ATOM 3882 C C . ASP A 1 500 ? 22.168 -1.502 -17.642 1.00 94.38 500 ASP A C 1
ATOM 3884 O O . ASP A 1 500 ? 22.255 -2.590 -17.084 1.00 94.38 500 ASP A O 1
ATOM 3888 N N . GLY A 1 501 ? 23.219 -0.919 -18.222 1.00 94.62 501 GLY A N 1
ATOM 3889 C CA . GLY A 1 501 ? 24.492 -1.611 -18.445 1.00 94.62 501 GLY A CA 1
ATOM 3890 C C . GLY A 1 501 ? 24.460 -2.570 -19.639 1.00 94.62 501 GLY A C 1
ATOM 3891 O O . GLY A 1 501 ? 23.533 -2.552 -20.441 1.00 94.62 501 GLY A O 1
ATOM 3892 N N . GLY A 1 502 ? 25.493 -3.392 -19.796 1.00 93.94 502 GLY A N 1
ATOM 3893 C CA . GLY A 1 502 ? 25.744 -4.187 -20.994 1.00 93.94 502 GLY A CA 1
ATOM 3894 C C . GLY A 1 502 ? 26.108 -3.287 -22.174 1.00 93.94 502 GLY A C 1
ATOM 3895 O O . GLY A 1 502 ? 27.014 -2.455 -22.077 1.00 93.94 502 GLY A O 1
ATOM 3896 N N . ILE A 1 503 ? 25.386 -3.427 -23.289 1.00 91.44 503 ILE A N 1
ATOM 3897 C CA . ILE A 1 503 ? 25.513 -2.479 -24.401 1.00 91.44 503 ILE A CA 1
ATOM 3898 C C . ILE A 1 503 ? 24.815 -1.157 -24.063 1.00 91.44 503 ILE A C 1
ATOM 3900 O O . ILE A 1 503 ? 23.619 -1.115 -23.801 1.00 91.44 503 ILE A O 1
ATOM 3904 N N . THR A 1 504 ? 25.551 -0.051 -24.092 1.00 88.25 504 THR A N 1
ATOM 3905 C CA . THR A 1 504 ? 24.999 1.280 -23.766 1.00 88.25 504 THR A CA 1
ATOM 3906 C C . THR A 1 504 ? 24.765 2.168 -24.975 1.00 88.25 504 THR A C 1
ATOM 3908 O O . THR A 1 504 ? 24.192 3.246 -24.848 1.00 88.25 504 THR A O 1
ATOM 3911 N N . THR A 1 505 ? 25.192 1.724 -26.151 1.00 89.69 505 THR A N 1
ATOM 3912 C CA . THR A 1 505 ? 24.938 2.387 -27.427 1.00 89.69 505 THR A CA 1
ATOM 3913 C C . THR A 1 505 ? 24.393 1.370 -28.408 1.00 89.69 505 THR A C 1
ATOM 3915 O O . THR A 1 505 ? 24.853 0.226 -28.439 1.00 89.69 505 THR A O 1
ATOM 3918 N N . LEU A 1 506 ? 23.433 1.795 -29.226 1.00 91.69 506 LEU A N 1
ATOM 3919 C CA . LEU A 1 506 ? 22.955 0.974 -30.330 1.00 91.69 506 LEU A CA 1
ATOM 3920 C C . LEU A 1 506 ? 24.107 0.693 -31.303 1.00 91.69 506 LEU A C 1
ATOM 3922 O O . LEU A 1 506 ? 24.953 1.573 -31.506 1.00 91.69 506 LEU A O 1
ATOM 3926 N N . PRO A 1 507 ? 24.154 -0.503 -31.913 1.00 91.06 507 PRO A N 1
ATOM 3927 C CA . PRO A 1 507 ? 25.138 -0.772 -32.942 1.00 91.06 507 PRO A CA 1
ATOM 3928 C C . PRO A 1 507 ? 24.990 0.194 -34.118 1.00 91.06 507 PRO A C 1
ATOM 3930 O O . PRO A 1 507 ? 23.895 0.672 -34.428 1.00 91.06 507 PRO A O 1
ATOM 3933 N N . VAL A 1 508 ? 26.104 0.466 -34.794 1.00 89.88 508 VAL A N 1
ATOM 3934 C CA . VAL A 1 508 ? 26.081 1.232 -36.042 1.00 89.88 508 VAL A CA 1
ATOM 3935 C C . VAL A 1 508 ? 25.298 0.472 -37.111 1.00 89.88 508 VAL A C 1
ATOM 3937 O O . VAL A 1 508 ? 25.276 -0.759 -37.111 1.00 89.88 508 VAL A O 1
ATOM 3940 N N . THR A 1 509 ? 24.674 1.200 -38.039 1.00 91.31 509 THR A N 1
ATOM 3941 C CA . THR A 1 509 ? 23.961 0.596 -39.172 1.00 91.31 509 THR A CA 1
ATOM 3942 C C . THR A 1 509 ? 24.870 -0.386 -39.906 1.00 91.31 509 THR A C 1
ATOM 3944 O O . THR A 1 509 ? 25.901 0.006 -40.457 1.00 91.31 509 THR A O 1
ATOM 3947 N N . LEU A 1 510 ? 24.467 -1.655 -39.944 1.00 92.44 510 LEU A N 1
ATOM 3948 C CA . LEU A 1 510 ? 25.196 -2.687 -40.668 1.00 92.44 510 LEU A CA 1
ATOM 3949 C C . LEU A 1 510 ? 24.867 -2.562 -42.154 1.00 92.44 510 LEU A C 1
ATOM 3951 O O . LEU A 1 510 ? 23.696 -2.546 -42.538 1.00 92.44 510 LEU A O 1
ATOM 3955 N N . ARG A 1 511 ? 25.901 -2.492 -42.992 1.00 91.00 511 ARG A N 1
ATOM 3956 C CA . ARG A 1 511 ? 25.770 -2.588 -44.448 1.00 91.00 511 ARG A CA 1
ATOM 3957 C C . ARG A 1 511 ? 26.305 -3.932 -44.907 1.00 91.00 511 ARG A C 1
ATOM 3959 O O . ARG A 1 511 ? 27.422 -4.290 -44.550 1.00 91.00 511 ARG A O 1
ATOM 3966 N N . THR A 1 512 ? 25.511 -4.663 -45.678 1.00 92.81 512 THR A N 1
ATOM 3967 C CA . THR A 1 512 ? 25.815 -6.054 -46.032 1.00 92.81 512 THR A CA 1
ATOM 3968 C C . THR A 1 512 ? 25.325 -6.400 -47.434 1.00 92.81 512 THR A C 1
ATOM 3970 O O . THR A 1 512 ? 24.313 -5.873 -47.905 1.00 92.81 512 THR A O 1
ATOM 3973 N N . SER A 1 513 ? 26.049 -7.289 -48.113 1.00 92.69 513 SER A N 1
ATOM 3974 C CA . SER A 1 513 ? 25.639 -7.855 -49.399 1.00 92.69 513 SER A CA 1
ATOM 3975 C C . SER A 1 513 ? 24.558 -8.929 -49.260 1.00 92.69 513 SER A C 1
ATOM 3977 O O . SER A 1 513 ? 23.926 -9.295 -50.255 1.00 92.69 513 SER A O 1
ATOM 3979 N N . ARG A 1 514 ? 24.300 -9.432 -48.044 1.00 92.88 514 ARG A N 1
ATOM 3980 C CA . ARG A 1 514 ? 23.316 -10.493 -47.790 1.00 92.88 514 ARG A CA 1
ATOM 3981 C C . ARG A 1 514 ? 21.899 -10.043 -48.135 1.00 92.88 514 ARG A C 1
ATOM 3983 O O . ARG A 1 514 ? 21.522 -8.892 -47.919 1.00 92.88 514 ARG A O 1
ATOM 3990 N N . SER A 1 515 ? 21.109 -10.961 -48.691 1.00 91.31 515 SER A N 1
ATOM 3991 C CA . SER A 1 515 ? 19.706 -10.697 -49.012 1.00 91.31 515 SER A CA 1
ATOM 3992 C C . SER A 1 515 ? 18.870 -10.533 -47.741 1.00 91.31 515 SER A C 1
ATOM 3994 O O . SER A 1 515 ? 19.219 -11.060 -46.683 1.00 91.31 515 SER A O 1
ATOM 3996 N N . CYS A 1 516 ? 17.735 -9.840 -47.850 1.00 93.62 516 CYS A N 1
ATOM 3997 C CA . CYS A 1 516 ? 16.806 -9.688 -46.729 1.00 93.62 516 CYS A CA 1
ATOM 3998 C C . CYS A 1 516 ? 16.309 -11.040 -46.204 1.00 93.62 516 CYS A C 1
ATOM 4000 O O . CYS A 1 516 ? 16.344 -11.252 -44.998 1.00 93.62 516 CYS A O 1
ATOM 4002 N N . ASP A 1 517 ? 15.963 -11.981 -47.088 1.00 93.50 517 ASP A N 1
ATOM 4003 C CA . ASP A 1 517 ? 15.534 -13.329 -46.687 1.00 93.50 517 ASP A CA 1
ATOM 4004 C C . ASP A 1 517 ? 16.608 -14.048 -45.865 1.00 93.50 517 ASP A C 1
ATOM 4006 O O . ASP A 1 517 ? 16.311 -14.673 -44.846 1.00 93.50 517 ASP A O 1
ATOM 4010 N N . TRP A 1 518 ? 17.877 -13.917 -46.266 1.00 93.88 518 TRP A N 1
ATOM 4011 C CA . TRP A 1 518 ? 18.985 -14.505 -45.523 1.00 93.88 518 TRP A CA 1
ATOM 4012 C C . TRP A 1 518 ? 19.162 -13.834 -44.158 1.00 93.88 518 TRP A C 1
ATOM 4014 O O . TRP A 1 518 ? 19.326 -14.529 -43.157 1.00 93.88 518 TRP A O 1
ATOM 4024 N N . LEU A 1 519 ? 19.088 -12.501 -44.093 1.00 93.88 519 LEU A N 1
ATOM 4025 C CA . LEU A 1 519 ? 19.203 -11.750 -42.840 1.00 93.88 519 LEU A CA 1
ATOM 4026 C C . LEU A 1 519 ? 18.067 -12.100 -41.868 1.00 93.88 519 LEU A C 1
ATOM 4028 O O . LEU A 1 519 ? 18.321 -12.359 -40.693 1.00 93.88 519 LEU A O 1
ATOM 4032 N N . THR A 1 520 ? 16.829 -12.184 -42.349 1.00 92.50 520 THR A N 1
ATOM 4033 C CA . THR A 1 520 ? 15.673 -12.573 -41.533 1.00 92.50 520 THR A CA 1
ATOM 4034 C C . THR A 1 520 ? 15.782 -14.013 -41.033 1.00 92.50 520 THR A C 1
ATOM 4036 O O . THR A 1 520 ? 15.440 -14.282 -39.885 1.00 92.50 520 THR A O 1
ATOM 4039 N N . ALA A 1 521 ? 16.289 -14.935 -41.855 1.00 95.00 521 ALA A N 1
ATOM 4040 C CA . ALA A 1 521 ? 16.436 -16.338 -41.472 1.00 95.00 521 ALA A CA 1
ATOM 4041 C C . ALA A 1 521 ? 17.633 -16.608 -40.539 1.00 95.00 521 ALA A C 1
ATOM 4043 O O . ALA A 1 521 ? 17.632 -17.614 -39.832 1.00 95.00 521 ALA A O 1
ATOM 4044 N N . ASN A 1 522 ? 18.650 -15.734 -40.515 1.00 93.88 522 ASN A N 1
ATOM 4045 C CA . ASN A 1 522 ? 19.929 -16.007 -39.842 1.00 93.88 522 ASN A CA 1
ATOM 4046 C C . ASN A 1 522 ? 20.393 -14.926 -38.834 1.00 93.88 522 ASN A C 1
ATOM 4048 O O . ASN A 1 522 ? 21.590 -14.625 -38.802 1.00 93.88 522 ASN A O 1
ATOM 4052 N N . PRO A 1 523 ? 19.530 -14.358 -37.964 1.00 90.25 523 PRO A N 1
ATOM 4053 C CA . PRO A 1 523 ? 19.925 -13.304 -37.017 1.00 90.25 523 PRO A CA 1
ATOM 4054 C C . PRO A 1 523 ? 21.100 -13.708 -36.119 1.00 90.25 523 PRO A C 1
ATOM 4056 O O . PRO A 1 523 ? 22.016 -12.921 -35.902 1.00 90.25 523 PRO A O 1
ATOM 4059 N N . ASN A 1 524 ? 21.150 -14.965 -35.675 1.00 89.69 524 ASN A N 1
ATOM 4060 C CA . ASN A 1 524 ? 22.228 -15.456 -34.811 1.00 89.69 524 ASN A CA 1
ATOM 4061 C C . ASN A 1 524 ? 23.612 -15.468 -35.486 1.00 89.69 524 ASN A C 1
ATOM 4063 O O . ASN A 1 524 ? 24.620 -15.504 -34.786 1.00 89.69 524 ASN A O 1
ATOM 4067 N N . VAL A 1 525 ? 23.670 -15.444 -36.822 1.00 90.12 525 VAL A N 1
ATOM 4068 C CA . VAL A 1 525 ? 24.929 -15.464 -37.580 1.00 90.12 525 VAL A CA 1
ATOM 4069 C C . VAL A 1 525 ? 25.473 -14.055 -37.776 1.00 90.12 525 VAL A C 1
ATOM 4071 O O . VAL A 1 525 ? 26.666 -13.838 -37.580 1.00 90.12 525 VAL A O 1
ATOM 4074 N N . TRP A 1 526 ? 24.618 -13.101 -38.158 1.00 91.25 526 TRP A N 1
ATOM 4075 C CA . TRP A 1 526 ? 25.066 -11.756 -38.523 1.00 91.25 526 TRP A CA 1
ATOM 4076 C C . TRP A 1 526 ? 24.955 -10.726 -37.398 1.00 91.25 526 TRP A C 1
ATOM 4078 O O . TRP A 1 526 ? 25.660 -9.725 -37.452 1.00 91.25 526 TRP A O 1
ATOM 4088 N N . LEU A 1 527 ? 24.143 -10.935 -36.354 1.00 89.88 527 LEU A N 1
ATOM 4089 C CA . LEU A 1 527 ? 24.115 -10.012 -35.208 1.00 89.88 527 LEU A CA 1
ATOM 4090 C C . LEU A 1 527 ? 25.498 -9.832 -34.551 1.00 89.88 527 LEU A C 1
ATOM 4092 O O . LEU A 1 527 ? 25.842 -8.700 -34.228 1.00 89.88 527 LEU A O 1
ATOM 4096 N N . PRO A 1 528 ? 26.353 -10.867 -34.410 1.00 89.25 528 PRO A N 1
ATOM 4097 C CA . PRO A 1 528 ? 27.733 -10.670 -33.960 1.00 89.25 528 PRO A CA 1
ATOM 4098 C C . PRO A 1 528 ? 28.558 -9.727 -34.852 1.00 89.25 528 PRO A C 1
ATOM 4100 O O . PRO A 1 528 ? 29.493 -9.094 -34.359 1.00 89.25 528 PRO A O 1
ATOM 4103 N N . TRP A 1 529 ? 28.204 -9.582 -36.138 1.00 90.94 529 TRP A N 1
ATOM 4104 C CA . TRP A 1 529 ? 28.926 -8.719 -37.083 1.00 90.94 529 TRP A CA 1
ATOM 4105 C C . TRP A 1 529 ? 28.843 -7.240 -36.708 1.00 90.94 529 TRP A C 1
ATOM 4107 O O . TRP A 1 529 ? 29.685 -6.441 -37.111 1.00 90.94 529 TRP A O 1
ATOM 4117 N N . THR A 1 530 ? 27.844 -6.866 -35.905 1.00 87.44 530 THR A N 1
ATOM 4118 C CA . THR A 1 530 ? 27.679 -5.496 -35.417 1.00 87.44 530 THR A CA 1
ATOM 4119 C C . THR A 1 530 ? 28.684 -5.132 -34.325 1.00 87.44 530 THR A C 1
ATOM 4121 O O . THR A 1 530 ? 28.830 -3.955 -34.004 1.00 87.44 530 THR A O 1
ATOM 4124 N N . LEU A 1 531 ? 29.340 -6.128 -33.719 1.00 83.38 531 LEU A N 1
ATOM 4125 C CA . LEU A 1 531 ? 30.401 -5.941 -32.726 1.00 83.38 531 LEU A CA 1
ATOM 4126 C C . LEU A 1 531 ? 31.788 -6.035 -33.370 1.00 83.38 531 LEU A C 1
ATOM 4128 O O . LEU A 1 531 ? 32.690 -5.292 -32.991 1.00 83.38 531 LEU A O 1
ATOM 4132 N N . ALA A 1 532 ? 31.955 -6.931 -34.344 1.00 87.88 532 ALA A N 1
ATOM 4133 C CA . ALA A 1 532 ? 33.187 -7.087 -35.107 1.00 87.88 532 ALA A CA 1
ATOM 4134 C C . ALA A 1 532 ? 32.884 -7.619 -36.517 1.00 87.88 532 ALA A C 1
ATOM 4136 O O . ALA A 1 532 ? 32.092 -8.553 -36.627 1.00 87.88 532 ALA A O 1
ATOM 4137 N N . PRO A 1 533 ? 33.522 -7.104 -37.586 1.00 90.06 533 PRO A N 1
ATOM 4138 C CA . PRO A 1 533 ? 33.273 -7.594 -38.940 1.00 90.06 533 PRO A CA 1
ATOM 4139 C C . PRO A 1 533 ? 33.553 -9.103 -39.088 1.00 90.06 533 PRO A C 1
ATOM 4141 O O . PRO A 1 533 ? 34.488 -9.613 -38.461 1.00 90.06 533 PRO A O 1
ATOM 4144 N N . PRO A 1 534 ? 32.786 -9.828 -39.924 1.00 94.06 534 PRO A N 1
ATOM 4145 C CA . PRO A 1 534 ? 33.022 -11.241 -40.197 1.00 94.06 534 PRO A CA 1
ATOM 4146 C C . PRO A 1 534 ? 34.356 -11.486 -40.905 1.00 94.06 534 PRO A C 1
ATOM 4148 O O . PRO A 1 534 ? 34.921 -10.596 -41.544 1.00 94.06 534 PRO A O 1
ATOM 4151 N N . VAL A 1 535 ? 34.819 -12.737 -40.850 1.00 94.00 535 VAL A N 1
ATOM 4152 C CA . VAL A 1 535 ? 35.967 -13.203 -41.638 1.00 94.00 535 VAL A CA 1
ATOM 4153 C C . VAL A 1 535 ? 35.555 -13.388 -43.098 1.00 94.00 535 VAL A C 1
ATOM 4155 O O . VAL A 1 535 ? 34.489 -13.946 -43.358 1.00 94.00 535 VAL A O 1
ATOM 4158 N N . CYS A 1 536 ? 36.375 -12.939 -44.054 1.00 94.00 536 CYS A N 1
ATOM 4159 C CA . CYS A 1 536 ? 36.058 -13.130 -45.468 1.00 94.00 536 CYS A CA 1
ATOM 4160 C C . CYS A 1 536 ? 36.151 -14.605 -45.876 1.00 94.00 536 CYS A C 1
ATOM 4162 O O . CYS A 1 536 ? 37.146 -15.288 -45.615 1.00 94.00 536 CYS A O 1
ATOM 4164 N N . ASP A 1 537 ? 35.136 -15.057 -46.606 1.00 93.50 537 ASP A N 1
ATOM 4165 C CA . ASP A 1 537 ? 35.036 -16.367 -47.247 1.00 93.50 537 ASP A CA 1
ATOM 4166 C C . ASP A 1 537 ? 34.486 -16.211 -48.691 1.00 93.50 537 ASP A C 1
ATOM 4168 O O . ASP A 1 537 ? 34.125 -15.096 -49.097 1.00 93.50 537 ASP A O 1
ATOM 4172 N N . PRO A 1 538 ? 34.417 -17.290 -49.500 1.00 92.44 538 PRO A N 1
ATOM 4173 C CA . PRO A 1 538 ? 33.952 -17.218 -50.888 1.00 92.44 538 PRO A CA 1
ATOM 4174 C C . PRO A 1 538 ? 32.537 -16.670 -51.099 1.00 92.44 538 PRO A C 1
ATOM 4176 O O . PRO A 1 538 ? 32.179 -16.325 -52.219 1.00 92.44 538 PRO A O 1
ATOM 4179 N N . SER A 1 539 ? 31.720 -16.571 -50.052 1.00 91.06 539 SER A N 1
ATOM 4180 C CA . SER A 1 539 ? 30.362 -16.042 -50.141 1.00 91.06 539 SER A CA 1
ATOM 4181 C C . SER A 1 539 ? 30.287 -14.509 -50.098 1.00 91.06 539 SER A C 1
ATOM 4183 O O . SER A 1 539 ? 29.185 -13.973 -50.213 1.00 91.06 539 SER A O 1
ATOM 4185 N N . PHE A 1 540 ? 31.415 -13.803 -49.927 1.00 92.94 540 PHE A N 1
ATOM 4186 C CA . PHE A 1 540 ? 31.491 -12.332 -49.931 1.00 92.94 540 PHE A CA 1
ATOM 4187 C C . PHE A 1 540 ? 31.931 -11.726 -51.277 1.00 92.94 540 PHE A C 1
ATOM 4189 O O . PHE A 1 540 ? 31.889 -10.504 -51.444 1.00 92.94 540 PHE A O 1
ATOM 4196 N N . PHE A 1 541 ? 32.340 -12.541 -52.252 1.00 92.75 541 PHE A N 1
ATOM 4197 C CA . PHE A 1 541 ? 32.665 -12.090 -53.608 1.00 92.75 541 PHE A CA 1
ATOM 4198 C C . PHE A 1 541 ? 31.870 -12.869 -54.654 1.00 92.75 541 PHE A C 1
ATOM 4200 O O . PHE A 1 541 ? 31.411 -13.982 -54.419 1.00 92.75 541 PHE A O 1
ATOM 4207 N N . ALA A 1 542 ? 31.717 -12.271 -55.828 1.00 92.25 542 ALA A N 1
ATOM 4208 C CA . ALA A 1 542 ? 31.155 -12.924 -56.999 1.00 92.25 542 ALA A CA 1
ATOM 4209 C C . ALA A 1 542 ? 32.142 -12.838 -58.161 1.00 92.25 542 ALA A C 1
ATOM 4211 O O . ALA A 1 542 ? 33.125 -12.092 -58.120 1.00 92.25 542 ALA A O 1
ATOM 4212 N N . TYR A 1 543 ? 31.869 -13.605 -59.212 1.00 91.75 543 TYR A N 1
ATOM 4213 C CA . TYR A 1 543 ? 32.622 -13.525 -60.449 1.00 91.75 543 TYR A CA 1
ATOM 4214 C C . TYR A 1 543 ? 31.695 -13.443 -61.653 1.00 91.75 543 TYR A C 1
ATOM 4216 O O . TYR A 1 543 ? 30.572 -13.946 -61.643 1.00 91.75 543 TYR A O 1
ATOM 4224 N N . THR A 1 544 ? 32.187 -12.810 -62.710 1.00 91.44 544 THR A N 1
ATOM 4225 C CA . THR A 1 544 ? 31.537 -12.800 -64.020 1.00 91.44 544 THR A CA 1
ATOM 4226 C C . THR A 1 544 ? 32.465 -13.435 -65.036 1.00 91.44 544 THR A C 1
ATOM 4228 O O . THR A 1 544 ? 33.668 -13.173 -65.043 1.00 91.44 544 THR A O 1
ATOM 4231 N N . ILE A 1 545 ? 31.904 -14.283 -65.892 1.00 90.19 545 ILE A N 1
ATOM 4232 C CA . ILE A 1 545 ? 32.621 -14.899 -67.004 1.00 90.19 545 ILE A CA 1
ATOM 4233 C C . ILE A 1 545 ? 32.138 -14.222 -68.279 1.00 90.19 545 ILE A C 1
ATOM 4235 O O . ILE A 1 545 ? 30.951 -14.252 -68.602 1.00 90.19 545 ILE A O 1
ATOM 4239 N N . SER A 1 546 ? 33.061 -13.596 -68.995 1.00 89.88 546 SER A N 1
ATOM 4240 C CA . SER A 1 546 ? 32.756 -12.944 -70.270 1.00 89.88 546 SER A CA 1
ATOM 4241 C C . SER A 1 546 ? 32.581 -13.958 -71.419 1.00 89.88 546 SER A C 1
ATOM 4243 O O . SER A 1 546 ? 32.956 -15.129 -71.281 1.00 89.88 546 SER A O 1
ATOM 4245 N N . PRO A 1 547 ? 31.989 -13.551 -72.562 1.00 89.06 547 PRO A N 1
ATOM 4246 C CA . PRO A 1 547 ? 31.922 -14.394 -73.754 1.00 89.06 547 PRO A CA 1
ATOM 4247 C C . PRO A 1 547 ? 33.306 -14.823 -74.257 1.00 89.06 547 PRO A C 1
ATOM 4249 O O . PRO A 1 547 ? 34.313 -14.165 -73.996 1.00 89.06 547 PRO A O 1
ATOM 4252 N N . CYS A 1 548 ? 33.343 -15.915 -75.024 1.00 89.00 548 CYS A N 1
ATOM 4253 C CA . CYS A 1 548 ? 34.573 -16.384 -75.651 1.00 89.00 548 CYS A CA 1
ATOM 4254 C C . CYS A 1 548 ? 35.116 -15.344 -76.642 1.00 89.00 548 CYS A C 1
ATOM 4256 O O . CYS A 1 548 ? 34.386 -14.849 -77.502 1.00 89.00 548 CYS A O 1
ATOM 4258 N N . THR A 1 549 ? 36.400 -15.027 -76.523 1.00 88.75 549 THR A N 1
ATOM 4259 C CA . THR A 1 549 ? 37.115 -14.158 -77.460 1.00 88.75 549 THR A CA 1
ATOM 4260 C C . THR A 1 549 ? 37.564 -14.938 -78.700 1.00 88.75 549 THR A C 1
ATOM 4262 O O . THR A 1 549 ? 37.547 -16.170 -78.731 1.00 88.75 549 THR A O 1
ATOM 4265 N N . THR A 1 550 ? 38.026 -14.228 -79.732 1.00 87.69 550 THR A N 1
ATOM 4266 C CA . THR A 1 550 ? 38.545 -14.825 -80.976 1.00 87.69 550 THR A CA 1
ATOM 4267 C C . THR A 1 550 ? 39.811 -15.668 -80.786 1.00 87.69 550 THR A C 1
ATOM 4269 O O . THR A 1 550 ? 40.188 -16.397 -81.698 1.00 87.69 550 THR A O 1
ATOM 4272 N N . THR A 1 551 ? 40.455 -15.612 -79.616 1.00 89.06 551 THR A N 1
ATOM 4273 C CA . THR A 1 551 ? 41.634 -16.419 -79.260 1.00 89.06 551 THR A CA 1
ATOM 4274 C C . THR A 1 551 ? 41.292 -17.652 -78.414 1.00 89.06 551 THR A C 1
ATOM 4276 O O . THR A 1 551 ? 42.180 -18.216 -77.784 1.00 89.06 551 THR A O 1
ATOM 4279 N N . ALA A 1 552 ? 40.020 -18.073 -78.382 1.00 89.19 552 ALA A N 1
ATOM 4280 C CA . ALA A 1 552 ? 39.527 -19.207 -77.589 1.00 89.19 552 ALA A CA 1
ATOM 4281 C C . ALA A 1 552 ? 39.733 -19.064 -76.066 1.00 89.19 552 ALA A C 1
ATOM 4283 O O . ALA A 1 552 ? 39.764 -20.051 -75.333 1.00 89.19 552 ALA A O 1
ATOM 4284 N N . THR A 1 553 ? 39.794 -17.826 -75.570 1.00 91.12 553 THR A N 1
ATOM 4285 C CA . THR A 1 553 ? 39.884 -17.524 -74.135 1.00 91.12 553 THR A CA 1
ATOM 4286 C C . THR A 1 553 ? 38.738 -16.635 -73.664 1.00 91.12 553 THR A C 1
ATOM 4288 O O . THR A 1 553 ? 38.140 -15.913 -74.465 1.00 91.12 553 THR A O 1
ATOM 4291 N N . ARG A 1 554 ? 38.425 -16.653 -72.365 1.00 90.88 554 ARG A N 1
ATOM 4292 C CA . ARG A 1 554 ? 37.440 -15.756 -71.747 1.00 90.88 554 ARG A CA 1
ATOM 4293 C C . ARG A 1 554 ? 37.938 -15.204 -70.400 1.00 90.88 554 ARG A C 1
ATOM 4295 O O . ARG A 1 554 ? 38.375 -15.980 -69.547 1.00 90.88 554 ARG A O 1
ATOM 4302 N N . PRO A 1 555 ? 37.892 -13.878 -70.189 1.00 90.44 555 PRO A N 1
ATOM 4303 C CA . PRO A 1 555 ? 38.123 -13.267 -68.881 1.00 90.44 555 PRO A CA 1
ATOM 4304 C C . PRO A 1 555 ? 37.108 -13.698 -67.813 1.00 90.44 555 PRO A C 1
ATOM 4306 O O . PRO A 1 555 ? 35.896 -13.687 -68.065 1.00 90.44 555 PRO A O 1
ATOM 4309 N N . VAL A 1 556 ? 37.616 -13.991 -66.615 1.00 91.94 556 VAL A N 1
ATOM 4310 C CA . VAL A 1 556 ? 36.863 -14.147 -65.366 1.00 91.94 556 VAL A CA 1
ATOM 4311 C C . VAL A 1 556 ? 37.222 -12.983 -64.447 1.00 91.94 556 VAL A C 1
ATOM 4313 O O . VAL A 1 556 ? 38.371 -12.852 -64.020 1.00 91.94 556 VAL A O 1
ATOM 4316 N N . ASN A 1 557 ? 36.238 -12.136 -64.150 1.00 91.81 557 ASN A N 1
ATOM 4317 C CA . ASN A 1 557 ? 36.418 -10.981 -63.276 1.00 91.81 557 ASN A CA 1
ATOM 4318 C C . ASN A 1 557 ? 35.818 -11.277 -61.908 1.00 91.81 557 ASN A C 1
ATOM 4320 O O . ASN A 1 557 ? 34.603 -11.453 -61.810 1.00 91.81 557 ASN A O 1
ATOM 4324 N N . PHE A 1 558 ? 36.659 -11.305 -60.878 1.00 92.88 558 PHE A N 1
ATOM 4325 C CA . PHE A 1 558 ? 36.257 -11.407 -59.483 1.00 92.88 558 PHE A CA 1
ATOM 4326 C C . PHE A 1 558 ? 36.069 -10.009 -58.899 1.00 92.88 558 PHE A C 1
ATOM 4328 O O . PHE A 1 558 ? 36.877 -9.107 -59.120 1.00 92.88 558 PHE A O 1
ATOM 4335 N N . ALA A 1 559 ? 35.000 -9.827 -58.133 1.00 92.50 559 ALA A N 1
ATOM 4336 C CA . ALA A 1 559 ? 34.741 -8.590 -57.414 1.00 92.50 559 ALA A CA 1
ATOM 4337 C C . ALA A 1 559 ? 34.077 -8.891 -56.072 1.00 92.50 559 ALA A C 1
ATOM 4339 O O . ALA A 1 559 ? 33.204 -9.759 -55.977 1.00 92.50 559 ALA A O 1
ATOM 4340 N N . TRP A 1 560 ? 34.462 -8.147 -55.036 1.00 93.75 560 TRP A N 1
ATOM 4341 C CA . TRP A 1 560 ? 33.720 -8.147 -53.780 1.00 93.75 560 TRP A CA 1
ATOM 4342 C C . TRP A 1 560 ? 32.277 -7.715 -54.032 1.00 93.75 560 TRP A C 1
ATOM 4344 O O . TRP A 1 560 ? 32.034 -6.767 -54.778 1.00 93.75 560 TRP A O 1
ATOM 4354 N N . LEU A 1 561 ? 31.322 -8.372 -53.370 1.00 92.88 561 LEU A N 1
ATOM 4355 C CA . LEU A 1 561 ? 29.919 -7.949 -53.405 1.00 92.88 561 LEU A CA 1
ATOM 4356 C C . LEU A 1 561 ? 29.746 -6.554 -52.788 1.00 92.88 561 LEU A C 1
ATOM 4358 O O . LEU A 1 561 ? 28.871 -5.789 -53.188 1.00 92.88 561 LEU A O 1
ATOM 4362 N N . MET A 1 562 ? 30.620 -6.213 -51.840 1.00 91.94 562 MET A N 1
ATOM 4363 C CA . MET A 1 562 ? 30.748 -4.885 -51.256 1.00 91.94 562 MET A CA 1
ATOM 4364 C C . MET A 1 562 ? 32.222 -4.458 -51.214 1.00 91.94 562 MET A C 1
ATOM 4366 O O . MET A 1 562 ? 32.910 -4.744 -50.234 1.00 91.94 562 MET A O 1
ATOM 4370 N N . PRO A 1 563 ? 32.738 -3.789 -52.261 1.00 91.12 563 PRO A N 1
ATOM 4371 C CA . PRO A 1 563 ? 34.110 -3.294 -52.271 1.00 91.12 563 PRO A CA 1
ATOM 4372 C C . PRO A 1 563 ? 34.275 -2.075 -51.353 1.00 91.12 563 PRO A C 1
ATOM 4374 O O . PRO A 1 563 ? 33.366 -1.252 -51.215 1.00 91.12 563 PRO A O 1
ATOM 4377 N N . SER A 1 564 ? 35.456 -1.925 -50.752 1.00 89.00 564 SER A N 1
ATOM 4378 C CA . SER A 1 564 ? 35.812 -0.723 -49.996 1.00 89.00 564 SER A CA 1
ATOM 4379 C C . SER A 1 564 ? 35.912 0.494 -50.915 1.00 89.00 564 SER A C 1
ATOM 4381 O O . SER A 1 564 ? 36.505 0.435 -51.993 1.00 89.00 564 SER A O 1
ATOM 4383 N N . ALA A 1 565 ? 35.373 1.628 -50.458 1.00 86.25 565 ALA A N 1
ATOM 4384 C CA . ALA A 1 565 ? 35.387 2.885 -51.205 1.00 86.25 565 ALA A CA 1
ATOM 4385 C C . ALA A 1 565 ? 36.810 3.403 -51.483 1.00 86.25 565 ALA A C 1
ATOM 4387 O O . ALA A 1 565 ? 37.030 4.088 -52.477 1.00 86.25 565 ALA A O 1
ATOM 4388 N N . SER A 1 566 ? 37.774 3.077 -50.616 1.00 88.88 566 SER A N 1
ATOM 4389 C CA . SER A 1 566 ? 39.177 3.480 -50.765 1.00 88.88 566 SER A CA 1
ATOM 4390 C C . SER A 1 566 ? 40.031 2.463 -51.526 1.00 88.88 566 SER A C 1
ATOM 4392 O O . SER A 1 566 ? 41.101 2.818 -52.014 1.00 88.88 566 SER A O 1
ATOM 4394 N N . ASN A 1 567 ? 39.588 1.206 -51.625 1.00 88.94 567 ASN A N 1
ATOM 4395 C CA . ASN A 1 567 ? 40.322 0.135 -52.292 1.00 88.94 567 ASN A CA 1
ATOM 4396 C C . ASN A 1 567 ? 39.362 -0.966 -52.768 1.00 88.94 567 ASN A C 1
ATOM 4398 O O . ASN A 1 567 ? 38.912 -1.787 -51.971 1.00 88.94 567 ASN A O 1
ATOM 4402 N N . SER A 1 568 ? 39.119 -1.044 -54.077 1.00 86.06 568 SER A N 1
ATOM 4403 C CA . SER A 1 568 ? 38.229 -2.049 -54.675 1.00 86.06 568 SER A CA 1
ATOM 4404 C C . SER A 1 568 ? 38.721 -3.495 -54.535 1.00 86.06 568 SER A C 1
ATOM 4406 O O . SER A 1 568 ? 37.933 -4.422 -54.711 1.00 86.06 568 SER A O 1
ATOM 4408 N N . SER A 1 569 ? 39.995 -3.703 -54.185 1.00 86.75 569 SER A N 1
ATOM 4409 C CA . SER A 1 569 ? 40.560 -5.029 -53.895 1.00 86.75 569 SER A CA 1
ATOM 4410 C C . SER A 1 569 ? 40.311 -5.486 -52.452 1.00 86.75 569 SER A C 1
ATOM 4412 O O . SER A 1 569 ? 40.581 -6.640 -52.124 1.00 86.75 569 SER A O 1
ATOM 4414 N N . ALA A 1 570 ? 39.777 -4.617 -51.588 1.00 90.12 570 ALA A N 1
ATOM 4415 C CA . ALA A 1 570 ? 39.388 -4.939 -50.217 1.00 90.12 570 ALA A CA 1
ATOM 4416 C C . ALA A 1 570 ? 37.859 -4.956 -50.067 1.00 90.12 570 ALA A C 1
ATOM 4418 O O . ALA A 1 570 ? 37.155 -4.195 -50.734 1.00 90.12 570 ALA A O 1
ATOM 4419 N N . SER A 1 571 ? 37.345 -5.798 -49.168 1.00 92.25 571 SER A N 1
ATOM 4420 C CA . SER A 1 571 ? 35.925 -5.799 -48.809 1.00 92.25 571 SER A CA 1
ATOM 4421 C C . SER A 1 571 ? 35.615 -4.668 -47.826 1.00 92.25 571 SER A C 1
ATOM 4423 O O . SER A 1 571 ? 36.430 -4.339 -46.965 1.00 92.25 571 SER A O 1
ATOM 4425 N N . ALA A 1 572 ? 34.429 -4.076 -47.950 1.00 90.81 572 ALA A N 1
ATOM 4426 C CA . ALA A 1 572 ? 33.849 -3.179 -46.952 1.00 90.81 572 ALA A CA 1
ATOM 4427 C C . ALA A 1 572 ? 33.041 -3.931 -45.880 1.00 90.81 572 ALA A C 1
ATOM 4429 O O . ALA A 1 572 ? 32.623 -3.321 -44.899 1.00 90.81 572 ALA A O 1
ATOM 4430 N N . GLU A 1 573 ? 32.772 -5.223 -46.090 1.00 91.69 573 GLU A N 1
ATOM 4431 C CA . GLU A 1 573 ? 31.848 -6.016 -45.272 1.00 91.69 573 GLU A CA 1
ATOM 4432 C C . GLU A 1 573 ? 32.567 -6.995 -44.335 1.00 91.69 573 GLU A C 1
ATOM 4434 O O . GLU A 1 573 ? 32.108 -7.217 -43.220 1.00 91.69 573 GLU A O 1
ATOM 4439 N N . CYS A 1 574 ? 33.692 -7.567 -44.764 1.00 92.75 574 CYS A N 1
ATOM 4440 C CA . CYS A 1 574 ? 34.452 -8.570 -44.018 1.00 92.75 574 CYS A CA 1
ATOM 4441 C C . CYS A 1 574 ? 35.936 -8.186 -43.923 1.00 92.75 574 CYS A C 1
ATOM 4443 O O . CYS A 1 574 ? 36.433 -7.379 -44.713 1.00 92.75 574 CYS A O 1
ATOM 4445 N N . ILE A 1 575 ? 36.652 -8.775 -42.965 1.00 93.00 575 ILE A N 1
ATOM 4446 C CA . ILE A 1 575 ? 38.092 -8.567 -42.756 1.00 93.00 575 ILE A CA 1
ATOM 4447 C C . ILE A 1 575 ? 38.813 -9.905 -42.596 1.00 93.00 575 ILE A C 1
ATOM 4449 O O . ILE A 1 575 ? 38.243 -10.851 -42.067 1.00 93.00 575 ILE A O 1
ATOM 4453 N N . ASN A 1 576 ? 40.094 -9.975 -42.969 1.00 90.44 576 ASN A N 1
ATOM 4454 C CA . ASN A 1 576 ? 40.907 -11.202 -42.897 1.00 90.44 576 ASN A CA 1
ATOM 4455 C C . ASN A 1 576 ? 40.279 -12.392 -43.662 1.00 90.44 576 ASN A C 1
ATOM 4457 O O . ASN A 1 576 ? 39.258 -12.252 -44.324 1.00 90.44 576 ASN A O 1
ATOM 4461 N N . GLY A 1 577 ? 40.885 -13.580 -43.586 1.00 89.94 577 GLY A N 1
ATOM 4462 C CA . GLY A 1 577 ? 40.369 -14.779 -44.256 1.00 89.94 577 GLY A CA 1
ATOM 4463 C C . GLY A 1 577 ? 40.851 -14.904 -45.698 1.00 89.94 577 GLY A C 1
ATOM 4464 O O . GLY A 1 577 ? 42.046 -14.764 -45.959 1.00 89.94 577 GLY A O 1
ATOM 4465 N N . VAL A 1 578 ? 39.942 -15.216 -46.626 1.00 90.44 578 VAL A N 1
ATOM 4466 C CA . VAL A 1 578 ? 40.302 -15.374 -48.044 1.00 90.44 578 VAL A CA 1
ATOM 4467 C C . VAL A 1 578 ? 40.535 -14.016 -48.709 1.00 90.44 578 VAL A C 1
ATOM 4469 O O . VAL A 1 578 ? 39.754 -13.080 -48.540 1.00 90.44 578 VAL A O 1
ATOM 4472 N N . SER A 1 579 ? 41.597 -13.918 -49.506 1.00 90.50 579 SER A N 1
ATOM 4473 C CA . SER A 1 579 ? 41.833 -12.767 -50.381 1.00 90.50 579 SER A CA 1
ATOM 4474 C C . SER A 1 579 ? 40.937 -12.834 -51.616 1.00 90.50 579 SER A C 1
ATOM 4476 O O . SER A 1 579 ? 40.598 -13.928 -52.073 1.00 90.50 579 SER A O 1
ATOM 4478 N N . LEU A 1 580 ? 40.607 -11.676 -52.201 1.00 92.50 580 LEU A N 1
ATOM 4479 C CA . LEU A 1 580 ? 39.924 -11.636 -53.495 1.00 92.50 580 LEU A CA 1
ATOM 4480 C C . LEU A 1 580 ? 40.800 -12.347 -54.537 1.00 92.50 580 LEU A C 1
ATOM 4482 O O . LEU A 1 580 ? 41.958 -11.945 -54.707 1.00 92.50 580 LEU A O 1
ATOM 4486 N N . PRO A 1 581 ? 40.293 -13.378 -55.235 1.00 91.69 581 PRO A N 1
ATOM 4487 C CA . PRO A 1 581 ? 41.048 -14.003 -56.308 1.00 91.69 581 PRO A CA 1
ATOM 4488 C C . PRO A 1 581 ? 41.410 -12.977 -57.382 1.00 91.69 581 PRO A C 1
ATOM 4490 O O . PRO A 1 581 ? 40.622 -12.089 -57.706 1.00 91.69 581 PRO A O 1
ATOM 4493 N N . SER A 1 582 ? 42.611 -13.088 -57.947 1.00 91.00 582 SER A N 1
ATOM 4494 C CA . SER A 1 582 ? 43.003 -12.228 -59.061 1.00 91.00 582 SER A CA 1
ATOM 4495 C C . SER A 1 582 ? 42.148 -12.528 -60.289 1.00 91.00 582 SER A C 1
ATOM 4497 O O . SER A 1 582 ? 41.871 -13.690 -60.595 1.00 91.00 582 SER A O 1
ATOM 4499 N N . ASN A 1 583 ? 41.770 -11.479 -61.022 1.00 90.75 583 ASN A N 1
ATOM 4500 C CA . ASN A 1 583 ? 41.142 -11.637 -62.330 1.00 90.75 583 ASN A CA 1
ATOM 4501 C C . ASN A 1 583 ? 42.035 -12.503 -63.220 1.00 90.75 583 ASN A C 1
ATOM 4503 O O . ASN A 1 583 ? 43.251 -12.305 -63.274 1.00 90.75 583 ASN A O 1
ATOM 4507 N N . THR A 1 584 ? 41.428 -13.469 -63.902 1.00 91.75 584 THR A N 1
ATOM 4508 C CA . THR A 1 584 ? 42.153 -14.478 -64.677 1.00 91.75 584 THR A CA 1
ATOM 4509 C C . THR A 1 584 ? 41.512 -14.687 -66.041 1.00 91.75 584 THR A C 1
ATOM 4511 O O . THR A 1 584 ? 40.410 -14.211 -66.318 1.00 91.75 584 THR A O 1
ATOM 4514 N N . VAL A 1 585 ? 42.216 -15.396 -66.914 1.00 90.56 585 VAL A N 1
ATOM 4515 C CA . VAL A 1 585 ? 41.754 -15.767 -68.248 1.00 90.56 585 VAL A CA 1
ATOM 4516 C C . VAL A 1 585 ? 41.758 -17.287 -68.331 1.00 90.56 585 VAL A C 1
ATOM 4518 O O . VAL A 1 585 ? 42.789 -17.919 -68.114 1.00 90.56 585 VAL A O 1
ATOM 4521 N N . ILE A 1 586 ? 40.601 -17.868 -68.644 1.00 90.88 586 ILE A N 1
ATOM 4522 C CA . ILE A 1 586 ? 40.432 -19.318 -68.808 1.00 90.88 586 ILE A CA 1
ATOM 4523 C C . ILE A 1 586 ? 40.182 -19.664 -70.278 1.00 90.88 586 ILE A C 1
ATOM 4525 O O . ILE A 1 586 ? 39.745 -18.814 -71.060 1.00 90.88 586 ILE A O 1
ATOM 4529 N N . GLN A 1 587 ? 40.451 -20.913 -70.661 1.00 90.88 587 GLN A N 1
ATOM 4530 C CA . GLN A 1 587 ? 40.126 -21.416 -71.998 1.00 90.88 587 GLN A CA 1
ATOM 4531 C C . GLN A 1 587 ? 38.610 -21.542 -72.181 1.00 90.88 587 GLN A C 1
ATOM 4533 O O . GLN A 1 587 ? 37.859 -21.735 -71.223 1.00 90.88 587 GLN A O 1
ATOM 4538 N N . CYS A 1 588 ? 38.132 -21.415 -73.417 1.00 87.38 588 CYS A N 1
ATOM 4539 C CA . CYS A 1 588 ? 36.701 -21.489 -73.692 1.00 87.38 588 CYS A CA 1
ATOM 4540 C C . CYS A 1 588 ? 36.100 -22.888 -73.504 1.00 87.38 588 CYS A C 1
ATOM 4542 O O . CYS A 1 588 ? 34.890 -22.991 -73.346 1.00 87.38 588 CYS A O 1
ATOM 4544 N N . ASP A 1 589 ? 36.899 -23.941 -73.467 1.00 84.88 589 ASP A N 1
ATOM 4545 C CA . ASP A 1 589 ? 36.481 -25.309 -73.155 1.00 84.88 589 ASP A CA 1
ATOM 4546 C C . ASP A 1 589 ? 36.674 -25.681 -71.673 1.00 84.88 589 ASP A C 1
ATOM 4548 O O . ASP A 1 589 ? 36.328 -26.792 -71.275 1.00 84.88 589 ASP A O 1
ATOM 4552 N N . PHE A 1 590 ? 37.173 -24.759 -70.839 1.00 78.62 590 PHE A N 1
ATOM 4553 C CA . PHE A 1 590 ? 37.305 -24.977 -69.400 1.00 78.62 590 PHE A CA 1
ATOM 4554 C C . PHE A 1 590 ? 35.921 -25.122 -68.748 1.00 78.62 590 PHE A C 1
ATOM 4556 O O . PHE A 1 590 ? 35.129 -24.175 -68.725 1.00 78.62 590 PHE A O 1
ATOM 4563 N N . VAL A 1 591 ? 35.642 -26.310 -68.208 1.00 61.91 591 VAL A N 1
ATOM 4564 C CA . VAL A 1 591 ? 34.460 -26.618 -67.392 1.00 61.91 591 VAL A CA 1
ATOM 4565 C C . VAL A 1 591 ? 34.922 -26.661 -65.928 1.00 61.91 591 VAL A C 1
ATOM 4567 O O . VAL A 1 591 ? 35.776 -27.497 -65.633 1.00 61.91 591 VAL A O 1
ATOM 4570 N N . PRO A 1 592 ? 34.445 -25.751 -65.054 1.00 59.09 592 PRO A N 1
ATOM 4571 C CA . PRO A 1 592 ? 34.875 -25.663 -63.656 1.00 59.09 592 PRO A CA 1
ATOM 4572 C C . PRO A 1 592 ? 34.688 -26.943 -62.842 1.00 59.09 592 PRO A C 1
ATOM 4574 O O . PRO A 1 592 ? 33.675 -27.646 -63.074 1.00 59.09 592 PRO A O 1
#

Radius of gyration: 36.04 Å; chains: 1; bounding box: 76×52×129 Å

Organism: NCBI:txid120398

Foldseek 3Di:
DDKFFDPCQVCFQPQFAPVLLVVVCVVVVHDQCDADPPFRFGPNQQSDGFAPAAPFFFDDPLQVDPQACHCVLVDHWQKAFHRWIADPVRHTPGNYDRHRAAEEEDEPFQLQLLQVLLVQNCVPGPVGGGYMYIYDDLQQLLLCLDPPHSNVSRRHHFKRLWHDCQPRVVNNVVNVVQKDKDFQAEWKWKFKKWWPLLQVVQQCAVVDVVQVGNHRDRQLELVSLVPDQSVQVSQFPVVDDLVLQFDCVQPPAPAQQDDRQKFWALLLVVQVVVVGTAGEEREAHCQVLHCQVVQQCNLSSRTYIYGHLHDVSSLVVSVVCVVVSGIYMYMDMPPGLSCLLCPNTMRGRAFAADDVVLSVQAPSGHQPVHGSDHGPGNRNHGIDIGGIMMMGGPSCVVPPFVVQLSVQNHDHNVLSVQLSNQLSVQVVDPVRPNSSSVSSSVSSSVPCVRNVVSGDAFARDDCVPFKDWDWDPLVHQKIKIDIFTPAARPVGRQATDRHGGDDGGTQDIAIARDHPVCCVVCVVVCVVCSVPAAADDPVQKDWDWADQDPVQKIKIDIFGSAADPVGRQDHPRHDHDDGTDDIDMDGNPDDD

pLDDT: mean 92.85, std 5.2, range [59.09, 98.69]

Secondary structure (DSSP, 8-state):
---EE-HHHHTTT-SS-HHHHHHHHHHHT--TT-B-TTT--BSSTTSS---SS-SB----TTTTSTTTTSGGGT----EE-BT-EE-TTS-EEE--B-TTSEEEEE-SSHHHHHHHHHHHHIIIIII-B-EEEEE--TTSHHHHH-SSSHHHHHS--SEEEEE--GGGHHHHHTTGGGEEEEEEEEEEEEEEEEEHHHHHHHTTGGGSTTS--SS---TTBTTHHHH-SHHHHHTBGGGS-HHHH--TTSS-TTSTT-BTTEEE-HHHHHHHHTT---EEEEES-TTTTTTHHHHHHHHTT--EEEEE--HHHHHHHHHHHHHTT---EEEEEES-THHHHTTT-EEE-B-SPPPHHHHTT--S---TTSTTSPPS----SPPPPEEEEEEEEGGGGG-HHHHHHHHH----HHHHHHHHHHHHHHHT-TT-S-HHHHHHHHHHHHTHHHHGGGSPPPPPB-HHHHEEEEEE-TTSSSEEEEEEESSB-SS-TTSBSS--SB--SPPPPEEESS-HHHHHH-HHHHGGGGTSPPEE-GGGEEEEEPPPPTTSEEEEEEEESSB-SS-TTSBSS-EEESPPPPPEEEETT---

Sequence (592 aa):
MTVMPTEMDVVRRTCLDPAWVAATAASLNVDPTARDPTTNAKLNPYLRRTLPAARFQVSDSRTSRPGIYTSTCGYNRPISGIGATVDANGNAVNQGNIAGTLVVEWGPWDSITLTTYVNSILLQEVLGYDVSYTIVDGSVSTSRMSTVSTLGKCAPSHFNAEVWSAVRIASLNVFANATTRSIIGYWGRSGHYTLTANVAQAIQGPAIPTNNLRRAASPDFWREYVLDDDLIAFYSVDKHNRTAIMSTQYCHDGTMGCLNGCSKSYACTLNEAQGKKCIFVAHVSYDYDTGYLQAFASNNNVPAYFCFLGDPGMQNYVVDTMTRNGTITFYHWEPDRFHFDHAGKFARINWPLPDPAIVATSTGGFGELGYGQRTTNPVNVDFPQQNLLKLYSNVLRSDPYLTHFLDKVQLTQLDINNMLQMLSDKNKDSTIVHPAFDAACAWVKANYATWQSWVDPLPLCSIQTHVNFTITGCSDMSRQVSFVWTQPDPTNSSQPYVCDGGITTLPVTLRTSRSCDWLTANPNVWLPWTLAPPVCDPSFFAYTISPCTTTATRPVNFAWLMPSASNSSASAECINGVSLPSNTVIQCDFVP